Protein AF-A0A8H6HLQ4-F1 (afdb_monomer_lite)

Foldseek 3Di:
DPPPPPDDPPDPPVPDDDPVNDPVVVVLVVQCVVPPPVSDDPVVVVVVVVVVVVVVVVLLVCLQCCVVCVPDPVCVDPPNVDPVSPVVSVVSVVVVVVVVVVVVVVLVPDDPVVNCVVVVVVVVVVVVVVVVVVVVVVLVVVVVVLVVVVVVVVVVVVPDPPDDDDDDDVVSVVVVVVSVVVVVVVVVVDDDPDDDDDDDDDDDDDDDDDDDDDDDDDDDDDDDDDDPDDPDQDWQAAPVRDTAGCQLPVADPDPVSNVVSNPQVVVVVVVDPVQLSRQWHWDWDQCPVVPRDIHTATPDVAQDDPDPLFHDALVSLQCQQPPRDDSHDRVVSNCVPPNCCNVVPDPVRVVVVVLSVLSNVQLVVQCPDPPDDSVNSSVVLCVVQNQDSRDPPCSSVSSNVVVVPPD

pLDDT: mean 74.56, std 20.81, range [26.67, 96.31]

Organism: NCBI:txid980116

Structure (mmCIF, N/CA/C/O backbone):
data_AF-A0A8H6HLQ4-F1
#
_entry.id   AF-A0A8H6HLQ4-F1
#
loop_
_atom_site.group_PDB
_atom_site.id
_atom_site.type_symbol
_atom_site.label_atom_id
_atom_site.label_alt_id
_atom_site.label_comp_id
_atom_site.label_asym_id
_atom_site.label_entity_id
_atom_site.label_seq_id
_atom_site.pdbx_PDB_ins_code
_atom_site.Cartn_x
_atom_site.Cartn_y
_atom_site.Cartn_z
_atom_site.occupancy
_atom_site.B_iso_or_equiv
_atom_site.auth_seq_id
_atom_site.auth_comp_id
_atom_site.auth_asym_id
_atom_site.auth_atom_id
_atom_site.pdbx_PDB_model_num
ATOM 1 N N . MET A 1 1 ? 40.020 -18.195 12.299 1.00 35.81 1 MET A N 1
ATOM 2 C CA . MET A 1 1 ? 38.775 -17.899 11.553 1.00 35.81 1 MET A CA 1
ATOM 3 C C . MET A 1 1 ? 38.636 -18.850 10.363 1.00 35.81 1 MET A C 1
ATOM 5 O O . MET A 1 1 ? 38.658 -18.414 9.224 1.00 35.81 1 MET A O 1
ATOM 9 N N . LEU A 1 2 ? 38.552 -20.158 10.616 1.00 29.55 2 LEU A N 1
ATOM 10 C CA . LEU A 1 2 ? 38.536 -21.192 9.564 1.00 29.55 2 LEU A CA 1
ATOM 11 C C . LEU A 1 2 ? 37.527 -22.310 9.892 1.00 29.55 2 LEU A C 1
ATOM 13 O O . LEU A 1 2 ? 37.673 -23.441 9.459 1.00 29.55 2 LEU A O 1
ATOM 17 N N . ALA A 1 3 ? 36.509 -21.989 10.697 1.00 35.38 3 ALA A N 1
ATOM 18 C CA . ALA A 1 3 ? 35.524 -22.955 11.184 1.00 35.38 3 ALA A CA 1
ATOM 19 C C . ALA A 1 3 ? 34.157 -22.306 11.472 1.00 35.38 3 ALA A C 1
ATOM 21 O O . ALA A 1 3 ? 33.530 -22.608 12.477 1.00 35.38 3 ALA A O 1
ATOM 22 N N . LEU A 1 4 ? 33.702 -21.379 10.622 1.00 35.84 4 LEU A N 1
ATOM 23 C CA . LEU A 1 4 ? 32.365 -20.770 10.755 1.00 35.84 4 LEU A CA 1
ATOM 24 C C . LEU A 1 4 ? 31.355 -21.264 9.709 1.00 35.84 4 LEU A C 1
ATOM 26 O O . LEU A 1 4 ? 30.222 -20.807 9.702 1.00 35.84 4 LEU A O 1
ATOM 30 N N . ALA A 1 5 ? 31.741 -22.225 8.866 1.00 42.22 5 ALA A N 1
ATOM 31 C CA . ALA A 1 5 ? 30.854 -22.816 7.864 1.00 42.22 5 ALA A CA 1
ATOM 32 C C . ALA A 1 5 ? 30.958 -24.354 7.769 1.00 42.22 5 ALA A C 1
ATOM 34 O O . ALA A 1 5 ? 30.459 -24.939 6.822 1.00 42.22 5 ALA A O 1
ATOM 35 N N . GLY A 1 6 ? 31.622 -25.032 8.716 1.00 38.62 6 GLY A N 1
ATOM 36 C CA . GLY A 1 6 ? 31.690 -26.505 8.727 1.00 38.62 6 GLY A CA 1
ATOM 37 C C . GLY A 1 6 ? 32.460 -27.158 7.564 1.00 38.62 6 GLY A C 1
ATOM 38 O O . GLY A 1 6 ? 32.484 -28.380 7.466 1.00 38.62 6 GLY A O 1
ATOM 39 N N . PHE A 1 7 ? 33.125 -26.384 6.704 1.00 42.50 7 PHE A N 1
ATOM 40 C CA . PHE A 1 7 ? 33.910 -26.915 5.589 1.00 42.50 7 PHE A CA 1
ATOM 41 C C . PHE A 1 7 ? 35.324 -27.294 6.042 1.00 42.50 7 PHE A C 1
ATOM 43 O O . PHE A 1 7 ? 36.163 -26.428 6.289 1.00 42.50 7 PHE A O 1
ATOM 50 N N . ASN A 1 8 ? 35.601 -28.596 6.134 1.00 45.19 8 ASN A N 1
ATOM 51 C CA . ASN A 1 8 ? 36.955 -29.108 6.318 1.00 45.19 8 ASN A CA 1
ATOM 52 C C . ASN A 1 8 ? 37.624 -29.288 4.945 1.00 45.19 8 ASN A C 1
ATOM 54 O O . ASN A 1 8 ? 37.299 -30.216 4.207 1.00 45.19 8 ASN A O 1
ATOM 58 N N . GLY A 1 9 ? 38.555 -28.391 4.609 1.00 47.62 9 GLY A N 1
ATOM 59 C CA . GLY A 1 9 ? 39.256 -28.383 3.322 1.00 47.62 9 GLY A CA 1
ATOM 60 C C . GLY A 1 9 ? 40.288 -29.502 3.114 1.00 47.62 9 GLY A C 1
ATOM 61 O O . GLY A 1 9 ? 40.923 -29.546 2.064 1.00 47.62 9 GLY A O 1
ATOM 62 N N . GLU A 1 10 ? 40.491 -30.393 4.090 1.00 49.28 10 GLU A N 1
ATOM 63 C CA . GLU A 1 10 ? 41.535 -31.428 4.023 1.00 49.28 10 GLU A CA 1
ATOM 64 C C . GLU A 1 10 ? 41.046 -32.782 3.488 1.00 49.28 10 GLU A C 1
ATOM 66 O O . GLU A 1 10 ? 41.854 -33.622 3.089 1.00 49.28 10 GLU A O 1
ATOM 71 N N . ARG A 1 11 ? 39.731 -33.014 3.429 1.00 46.31 11 ARG A N 1
ATOM 72 C CA . ARG A 1 11 ? 39.165 -34.282 2.950 1.00 46.31 11 ARG A CA 1
ATOM 73 C C . ARG A 1 11 ? 38.661 -34.130 1.516 1.00 46.31 11 ARG A C 1
ATOM 75 O O . ARG A 1 11 ? 37.608 -33.546 1.275 1.00 46.31 11 ARG A O 1
ATOM 82 N N . LYS A 1 12 ? 39.403 -34.689 0.551 1.00 50.78 12 LYS A N 1
ATOM 83 C CA . LYS A 1 12 ? 39.014 -34.727 -0.877 1.00 50.78 12 LYS A CA 1
ATOM 84 C C . LYS A 1 12 ? 37.662 -35.421 -1.111 1.00 50.78 12 LYS A C 1
ATOM 86 O O . LYS A 1 12 ? 36.981 -35.125 -2.086 1.00 50.78 12 LYS A O 1
ATOM 91 N N . ASP A 1 13 ? 37.254 -36.262 -0.173 1.00 49.31 13 ASP A N 1
ATOM 92 C CA . ASP A 1 13 ? 36.057 -37.096 -0.252 1.00 49.31 13 ASP A CA 1
ATOM 93 C C . ASP A 1 13 ? 34.792 -36.340 0.204 1.00 49.31 13 ASP A C 1
ATOM 95 O O . ASP A 1 13 ? 33.679 -36.746 -0.109 1.00 49.31 13 ASP A O 1
ATOM 99 N N . SER A 1 14 ? 34.940 -35.203 0.901 1.00 46.72 14 SER A N 1
ATOM 100 C CA . SER A 1 14 ? 33.819 -34.349 1.343 1.00 46.72 14 SER A CA 1
ATOM 101 C C . SER A 1 14 ? 33.330 -33.348 0.289 1.00 46.72 14 SER A C 1
ATOM 103 O O . SER A 1 14 ? 32.402 -32.590 0.553 1.00 46.72 14 SER A O 1
ATOM 105 N N . TYR A 1 15 ? 33.933 -33.326 -0.904 1.00 49.72 15 TYR A N 1
ATOM 106 C CA . TYR A 1 15 ? 33.591 -32.370 -1.967 1.00 49.72 15 TYR A CA 1
ATOM 107 C C . TYR A 1 15 ? 32.497 -32.847 -2.921 1.00 49.72 15 TYR A C 1
ATOM 109 O O . TYR A 1 15 ? 32.085 -32.086 -3.796 1.00 49.72 15 TYR A O 1
ATOM 117 N N . PHE A 1 16 ? 32.032 -34.087 -2.782 1.00 44.31 16 PHE A N 1
ATOM 118 C CA . PHE A 1 16 ? 31.033 -34.643 -3.684 1.00 44.31 16 PHE A CA 1
ATOM 119 C C . PHE A 1 16 ? 29.824 -35.145 -2.904 1.00 44.31 16 PHE A C 1
ATOM 121 O O . PHE A 1 16 ? 29.595 -36.342 -2.776 1.00 44.31 16 PHE A O 1
ATOM 128 N N . ILE A 1 17 ? 29.036 -34.206 -2.380 1.00 45.88 17 ILE A N 1
ATOM 129 C CA . ILE A 1 17 ? 27.628 -34.503 -2.124 1.00 45.88 17 ILE A CA 1
ATOM 130 C C . ILE A 1 17 ? 26.944 -34.444 -3.488 1.00 45.88 17 ILE A C 1
ATOM 132 O O . ILE A 1 17 ? 27.090 -33.452 -4.215 1.00 45.88 17 ILE A O 1
ATOM 136 N N . SER A 1 18 ? 26.252 -35.519 -3.865 1.00 45.59 18 SER A N 1
ATOM 137 C CA . SER A 1 18 ? 25.470 -35.528 -5.096 1.00 45.59 18 SER A CA 1
ATOM 138 C C . SER A 1 18 ? 24.505 -34.342 -5.066 1.00 45.59 18 SER A C 1
ATOM 140 O O . SER A 1 18 ? 23.794 -34.132 -4.085 1.00 45.59 18 SER A O 1
ATOM 142 N N . ARG A 1 19 ? 24.467 -33.540 -6.136 1.00 48.88 19 ARG A N 1
ATOM 143 C CA . ARG A 1 19 ? 23.531 -32.404 -6.225 1.00 48.88 19 ARG A CA 1
ATOM 144 C C . ARG A 1 19 ? 22.069 -32.846 -6.124 1.00 48.88 19 ARG A C 1
ATOM 146 O O . ARG A 1 19 ? 21.233 -32.031 -5.752 1.00 48.88 19 ARG A O 1
ATOM 153 N N . ASP A 1 20 ? 21.790 -34.118 -6.400 1.00 51.19 20 ASP A N 1
ATOM 154 C CA . ASP A 1 20 ? 20.462 -34.719 -6.264 1.00 51.19 20 ASP A CA 1
ATOM 155 C C . ASP A 1 20 ? 20.078 -34.982 -4.794 1.00 51.19 20 ASP A C 1
ATOM 157 O O . ASP A 1 20 ? 18.898 -35.105 -4.475 1.00 51.19 20 ASP A O 1
ATOM 161 N N . GLU A 1 21 ? 21.057 -35.019 -3.886 1.00 52.19 21 GLU A N 1
ATOM 162 C CA . GLU A 1 21 ? 20.861 -35.227 -2.444 1.00 52.19 21 GLU A CA 1
ATOM 163 C C . GLU A 1 21 ? 20.785 -33.898 -1.665 1.00 52.19 21 GLU A C 1
ATOM 165 O O . GLU A 1 21 ? 20.280 -33.854 -0.544 1.00 52.19 21 GLU A O 1
ATOM 170 N N . LEU A 1 22 ? 21.229 -32.789 -2.271 1.00 56.75 22 LEU A N 1
ATOM 171 C CA . LEU A 1 22 ? 21.254 -31.449 -1.677 1.00 56.75 22 LEU A CA 1
ATOM 172 C C . LEU A 1 22 ? 19.979 -30.662 -2.003 1.00 56.75 22 LEU A C 1
ATOM 174 O O . LEU A 1 22 ? 19.967 -29.741 -2.822 1.00 56.75 22 LEU A O 1
ATOM 178 N N . ASN A 1 23 ? 18.884 -30.996 -1.322 1.00 73.75 23 ASN A N 1
ATOM 179 C CA . ASN A 1 23 ? 17.710 -30.126 -1.291 1.00 73.75 23 ASN A CA 1
ATOM 180 C C . ASN A 1 23 ? 17.822 -29.140 -0.119 1.00 73.75 23 ASN A C 1
ATOM 182 O O . ASN A 1 23 ? 17.201 -29.326 0.924 1.00 73.75 23 ASN A O 1
ATOM 186 N N . GLU A 1 24 ? 18.632 -28.094 -0.300 1.00 75.25 24 GLU A N 1
ATOM 187 C CA . GLU A 1 24 ? 18.865 -27.050 0.715 1.00 75.25 24 GLU A CA 1
ATOM 188 C C . GLU A 1 24 ? 17.579 -26.350 1.172 1.00 75.25 24 GLU A C 1
ATOM 190 O O . GLU A 1 24 ? 17.482 -25.941 2.324 1.00 75.25 24 GLU A O 1
ATOM 195 N N . GLU A 1 25 ? 16.564 -26.253 0.305 1.00 78.94 25 GLU A N 1
ATOM 196 C CA . GLU A 1 25 ? 15.246 -25.741 0.697 1.00 78.94 25 GLU A CA 1
ATOM 197 C C . GLU A 1 25 ? 14.597 -26.680 1.718 1.00 78.94 25 GLU A C 1
ATOM 199 O O . GLU A 1 25 ? 14.157 -26.234 2.771 1.00 78.94 25 GLU A O 1
ATOM 204 N N . LYS A 1 26 ? 14.597 -27.991 1.455 1.00 82.25 26 LYS A N 1
ATOM 205 C CA . LYS A 1 26 ? 14.061 -28.983 2.394 1.00 82.25 26 LYS A CA 1
ATOM 206 C C . LYS A 1 26 ? 14.847 -28.995 3.707 1.00 82.25 26 LYS A C 1
ATOM 208 O O . LYS A 1 26 ? 14.240 -28.948 4.769 1.00 82.25 26 LYS A O 1
ATOM 213 N N . ALA A 1 27 ? 16.177 -28.979 3.629 1.00 80.69 27 ALA A N 1
ATOM 214 C CA . ALA A 1 27 ? 17.038 -28.922 4.807 1.00 80.69 27 ALA A CA 1
ATOM 215 C C . ALA A 1 27 ? 16.815 -27.636 5.623 1.00 80.69 27 ALA A C 1
ATOM 217 O O . ALA A 1 27 ? 16.872 -27.655 6.850 1.00 80.69 27 ALA A O 1
ATOM 218 N N . TYR A 1 28 ? 16.535 -26.509 4.961 1.00 80.94 28 TYR A N 1
ATOM 219 C CA . TYR A 1 28 ? 16.165 -25.267 5.633 1.00 80.94 28 TYR A CA 1
ATOM 220 C C . TYR A 1 28 ? 14.808 -25.371 6.341 1.00 80.94 28 TYR A C 1
ATOM 222 O O . TYR A 1 28 ? 14.714 -24.955 7.495 1.00 80.94 28 TYR A O 1
ATOM 230 N N . GLN A 1 29 ? 13.789 -25.952 5.697 1.00 82.81 29 GLN A N 1
ATOM 231 C CA . GLN A 1 29 ? 12.479 -26.164 6.327 1.00 82.81 29 GLN A CA 1
ATOM 232 C C . GLN A 1 29 ? 12.583 -27.095 7.543 1.00 82.81 29 GLN A C 1
ATOM 234 O O . GLN A 1 29 ? 12.074 -26.752 8.604 1.00 82.81 29 GLN A O 1
ATOM 239 N N . GLU A 1 30 ? 13.320 -28.206 7.432 1.00 86.19 30 GLU A N 1
ATOM 240 C CA . GLU A 1 30 ? 13.552 -29.146 8.542 1.00 86.19 30 GLU A CA 1
ATOM 241 C C . GLU A 1 30 ? 14.232 -28.445 9.740 1.00 86.19 30 GLU A C 1
ATOM 243 O O . GLU A 1 30 ? 13.779 -28.575 10.877 1.00 86.19 30 GLU A O 1
ATOM 248 N N . ARG A 1 31 ? 15.251 -27.599 9.501 1.00 85.38 31 ARG A N 1
ATOM 249 C CA . ARG A 1 31 ? 15.889 -26.794 10.566 1.00 85.38 31 ARG A CA 1
ATOM 250 C C . ARG A 1 31 ? 14.939 -25.773 11.195 1.00 85.38 31 ARG A C 1
ATOM 252 O O . ARG A 1 31 ? 15.019 -25.515 12.397 1.00 85.38 31 ARG A O 1
ATOM 259 N N . LEU A 1 32 ? 14.074 -25.161 10.388 1.00 84.81 32 LEU A N 1
ATOM 260 C CA . LEU A 1 32 ? 13.092 -24.184 10.857 1.00 84.81 32 LEU A CA 1
ATOM 261 C C . LEU A 1 32 ? 12.010 -24.849 11.721 1.00 84.81 32 LEU A C 1
ATOM 263 O O . LEU A 1 32 ? 11.568 -24.254 12.703 1.00 84.81 32 LEU A O 1
ATOM 267 N N . GLU A 1 33 ? 11.617 -26.080 11.389 1.00 87.19 33 GLU A N 1
ATOM 268 C CA . GLU A 1 33 ? 10.702 -26.901 12.189 1.00 87.19 33 GLU A CA 1
ATOM 269 C C . GLU A 1 33 ? 11.335 -27.330 13.522 1.00 87.19 33 GLU A C 1
ATOM 271 O O . GLU A 1 33 ? 10.671 -27.271 14.558 1.00 87.19 33 GLU A O 1
ATOM 276 N N . GLU A 1 34 ? 12.619 -27.703 13.523 1.00 87.00 34 GLU A N 1
ATOM 277 C CA . GLU A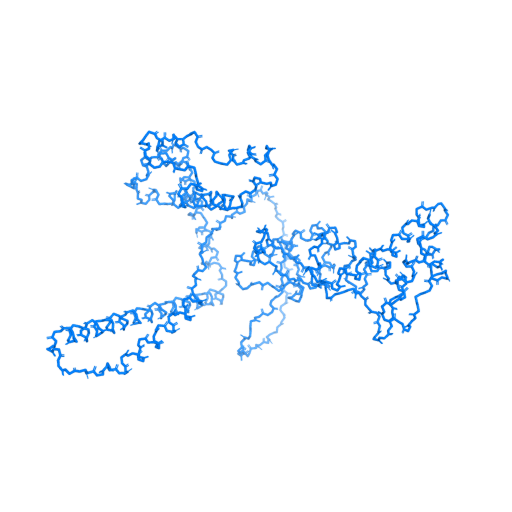 1 34 ? 13.319 -28.198 14.717 1.00 87.00 34 GLU A CA 1
ATOM 278 C C . GLU A 1 34 ? 13.701 -27.086 15.711 1.00 87.00 34 GLU A C 1
ATOM 280 O O . GLU A 1 34 ? 13.609 -27.267 16.928 1.00 87.00 34 GLU A O 1
ATOM 285 N N . HIS A 1 35 ? 14.124 -25.921 15.215 1.00 82.31 35 HIS A N 1
ATOM 286 C CA . HIS A 1 35 ? 14.704 -24.858 16.049 1.00 82.31 35 HIS A CA 1
ATOM 287 C C . HIS A 1 35 ? 13.938 -23.527 15.993 1.00 82.31 35 HIS A C 1
ATOM 289 O O . HIS A 1 35 ? 14.337 -22.543 16.621 1.00 82.31 35 HIS A O 1
ATOM 295 N N . GLY A 1 36 ? 12.824 -23.467 15.260 1.00 84.56 36 GLY A N 1
ATOM 296 C CA . GLY A 1 36 ? 11.979 -22.281 15.179 1.00 84.56 36 GLY A CA 1
ATOM 297 C C . GLY A 1 36 ? 12.725 -21.049 14.655 1.00 84.56 36 GLY A C 1
ATOM 298 O O . GLY A 1 36 ? 13.497 -21.110 13.701 1.00 84.56 36 GLY A O 1
ATOM 299 N N . ASN A 1 37 ? 12.494 -19.891 15.282 1.00 79.25 37 ASN A N 1
ATOM 300 C CA . ASN A 1 37 ? 13.050 -18.615 14.814 1.00 79.25 37 ASN A CA 1
ATOM 301 C C . ASN A 1 37 ? 14.582 -18.523 14.893 1.00 79.25 37 ASN A C 1
ATOM 303 O O . ASN A 1 37 ? 15.156 -17.702 14.176 1.00 79.25 37 ASN A O 1
ATOM 307 N N . ASP A 1 38 ? 15.236 -19.343 15.716 1.00 76.06 38 ASP A N 1
ATOM 308 C CA . ASP A 1 38 ? 16.691 -19.297 15.896 1.00 76.06 38 ASP A CA 1
ATOM 309 C C . ASP A 1 38 ? 17.443 -19.915 14.704 1.00 76.06 38 ASP A C 1
ATOM 311 O O . ASP A 1 38 ? 18.593 -19.562 14.449 1.00 76.06 38 ASP A O 1
ATOM 315 N N . ALA A 1 39 ? 16.776 -20.758 13.905 1.00 76.69 39 ALA A N 1
ATOM 316 C CA . ALA A 1 39 ? 17.304 -21.307 12.650 1.00 76.69 39 ALA A CA 1
ATOM 317 C C . ALA A 1 39 ? 16.973 -20.460 11.407 1.00 76.69 39 ALA A C 1
ATOM 319 O O . ALA A 1 39 ? 17.205 -20.889 10.273 1.00 76.69 39 ALA A O 1
ATOM 320 N N . ARG A 1 40 ? 16.430 -19.249 11.586 1.00 80.31 40 ARG A N 1
ATOM 321 C CA . ARG A 1 40 ? 16.031 -18.388 10.470 1.00 80.31 40 ARG A CA 1
ATOM 322 C C . ARG A 1 40 ? 17.240 -17.765 9.766 1.00 80.31 40 ARG A C 1
ATOM 324 O O . ARG A 1 40 ? 17.702 -16.678 10.112 1.00 80.31 40 ARG A O 1
ATOM 331 N N . ASP A 1 41 ? 17.680 -18.416 8.700 1.00 83.00 41 ASP A N 1
ATOM 332 C CA . ASP A 1 41 ? 18.700 -17.919 7.781 1.00 83.00 41 ASP A CA 1
ATOM 333 C C . ASP A 1 41 ? 18.073 -17.123 6.625 1.00 83.00 41 ASP A C 1
ATOM 335 O O . ASP A 1 41 ? 17.721 -17.647 5.566 1.00 83.00 41 ASP A O 1
ATOM 339 N N . ASN A 1 42 ? 17.936 -15.810 6.824 1.00 82.06 42 ASN A N 1
ATOM 340 C CA . ASN A 1 42 ? 17.394 -14.937 5.783 1.00 82.06 42 ASN A CA 1
ATOM 341 C C . ASN A 1 42 ? 18.306 -14.866 4.543 1.00 82.06 42 ASN A C 1
ATOM 343 O O . ASN A 1 42 ? 17.799 -14.663 3.443 1.00 82.06 42 ASN A O 1
ATOM 347 N N . ALA A 1 43 ? 19.627 -15.031 4.691 1.00 80.38 43 ALA A N 1
ATOM 348 C CA . ALA A 1 43 ? 20.551 -14.967 3.561 1.00 80.38 43 ALA A CA 1
ATOM 349 C C . ALA A 1 43 ? 20.358 -16.172 2.633 1.00 80.38 43 ALA A C 1
ATOM 351 O O . ALA A 1 43 ? 20.259 -15.993 1.417 1.00 80.38 43 ALA A O 1
ATOM 352 N N . LEU A 1 44 ? 20.210 -17.372 3.205 1.00 82.19 44 LEU A N 1
ATOM 353 C CA . LEU A 1 44 ? 19.881 -18.584 2.456 1.00 82.19 44 LEU A CA 1
ATOM 354 C C . LEU A 1 44 ? 18.539 -18.447 1.727 1.00 82.19 44 LEU A C 1
ATOM 356 O O . LEU A 1 44 ? 18.459 -18.745 0.538 1.00 82.19 44 LEU A O 1
ATOM 360 N N . VAL A 1 45 ? 17.506 -17.920 2.395 1.00 80.62 45 VAL A N 1
ATOM 361 C CA . VAL A 1 45 ? 16.189 -17.689 1.773 1.00 80.62 45 VAL A CA 1
ATOM 362 C C . VAL A 1 45 ? 16.293 -16.750 0.568 1.00 80.62 45 VAL A C 1
ATOM 364 O O . VAL A 1 45 ? 15.765 -17.055 -0.504 1.00 80.62 45 VAL A O 1
ATOM 367 N N . TYR A 1 46 ? 16.987 -15.616 0.706 1.00 82.31 46 TYR A N 1
ATOM 368 C CA . TYR A 1 46 ? 17.165 -14.684 -0.411 1.00 82.31 46 TYR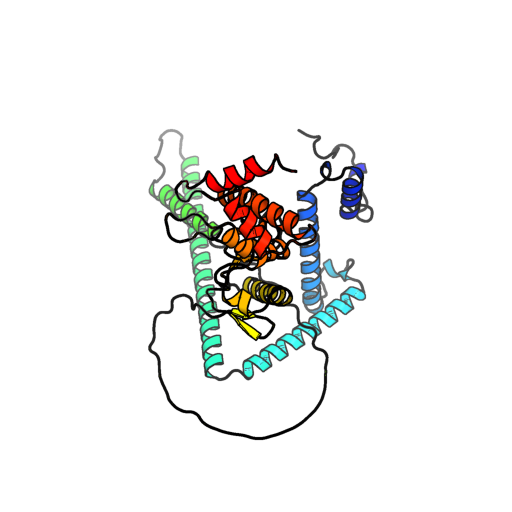 A CA 1
ATOM 369 C C . TYR A 1 46 ? 17.979 -15.297 -1.550 1.00 82.31 46 TYR A C 1
ATOM 371 O O . TYR A 1 46 ? 17.627 -15.122 -2.717 1.00 82.31 46 TYR A O 1
ATOM 379 N N . PHE A 1 47 ? 19.021 -16.061 -1.226 1.00 86.19 47 PHE A N 1
ATOM 380 C CA . PHE A 1 47 ? 19.827 -16.755 -2.221 1.00 86.19 47 PHE A CA 1
ATOM 381 C C . PHE A 1 47 ? 19.011 -17.797 -3.002 1.00 86.19 47 PHE A C 1
ATOM 383 O O . PHE A 1 47 ? 19.051 -17.809 -4.232 1.00 86.19 47 PHE A O 1
ATOM 390 N N . LEU A 1 48 ? 18.207 -18.622 -2.325 1.00 85.56 48 LEU A N 1
ATOM 391 C CA . LEU A 1 48 ? 17.343 -19.614 -2.977 1.00 85.56 48 LEU A CA 1
ATOM 392 C C . LEU A 1 48 ? 16.281 -18.954 -3.867 1.00 85.56 48 LEU A C 1
ATOM 394 O O . LEU A 1 48 ? 16.036 -19.415 -4.986 1.00 85.56 48 LEU A O 1
ATOM 398 N N . ASN A 1 49 ? 15.699 -17.839 -3.418 1.00 81.06 49 ASN A N 1
ATOM 399 C CA . ASN A 1 49 ? 14.763 -17.059 -4.228 1.00 81.06 49 ASN A CA 1
ATOM 400 C C . ASN A 1 49 ? 15.431 -16.492 -5.487 1.00 81.06 49 ASN A C 1
ATOM 402 O O . ASN A 1 49 ? 14.873 -16.615 -6.580 1.00 81.06 49 ASN A O 1
ATOM 406 N N . LEU A 1 50 ? 16.646 -15.950 -5.360 1.00 86.88 50 LEU A N 1
ATOM 407 C CA . LEU A 1 50 ? 17.433 -15.485 -6.501 1.00 86.88 50 LEU A CA 1
ATOM 408 C C . LEU A 1 50 ? 17.727 -16.630 -7.479 1.00 86.88 50 LEU A C 1
ATOM 410 O O . LEU A 1 50 ? 17.508 -16.486 -8.680 1.00 86.88 50 LEU A O 1
ATOM 414 N N . MET A 1 51 ? 18.154 -17.794 -6.986 1.00 90.00 51 MET A N 1
ATOM 415 C CA . MET A 1 51 ? 18.436 -18.957 -7.836 1.00 90.00 51 MET A CA 1
ATOM 416 C C . MET A 1 51 ? 17.185 -19.466 -8.567 1.00 90.00 51 MET A C 1
ATOM 418 O O . MET A 1 51 ? 17.266 -19.851 -9.736 1.00 90.00 51 MET A O 1
ATOM 422 N N . ARG A 1 52 ? 16.009 -19.427 -7.925 1.00 85.19 52 ARG A N 1
ATOM 423 C CA . ARG A 1 52 ? 14.722 -19.772 -8.554 1.00 85.19 52 ARG A CA 1
ATOM 424 C C . ARG A 1 52 ? 14.349 -18.781 -9.660 1.00 85.19 52 ARG A C 1
ATOM 426 O O . ARG A 1 52 ? 13.903 -19.197 -10.734 1.00 85.19 52 ARG A O 1
ATOM 433 N N . TYR A 1 53 ? 14.567 -17.490 -9.417 1.00 84.69 53 TYR A N 1
ATOM 434 C CA . TYR A 1 53 ? 14.366 -16.443 -10.416 1.00 84.69 53 TYR A CA 1
ATOM 435 C C . TYR A 1 53 ? 15.295 -16.636 -11.621 1.00 84.69 53 TYR A C 1
ATOM 437 O O . TYR A 1 53 ? 14.818 -16.771 -12.747 1.00 84.69 53 TYR A O 1
ATOM 445 N N . LEU A 1 54 ? 16.604 -16.777 -11.386 1.00 89.00 54 LEU A N 1
ATOM 446 C CA . LEU A 1 54 ? 17.599 -16.988 -12.443 1.00 89.00 54 LEU A CA 1
ATOM 447 C C . LEU A 1 54 ? 17.325 -18.257 -13.256 1.00 89.00 54 LEU A C 1
ATOM 449 O O . LEU A 1 54 ? 17.441 -18.242 -14.479 1.00 89.00 54 LEU A O 1
ATOM 453 N N . ARG A 1 55 ? 16.889 -19.345 -12.607 1.00 91.62 55 ARG A N 1
ATOM 454 C CA . ARG A 1 55 ? 16.461 -20.568 -13.303 1.00 91.62 55 ARG A CA 1
ATOM 455 C C . ARG A 1 55 ? 15.271 -20.313 -14.229 1.00 91.62 55 ARG A C 1
ATOM 457 O O . ARG A 1 55 ? 15.226 -20.871 -15.321 1.00 91.62 55 ARG A O 1
ATOM 464 N N . THR A 1 56 ? 14.314 -19.496 -13.797 1.00 87.44 56 THR A N 1
ATOM 465 C CA . THR A 1 56 ? 13.133 -19.149 -14.600 1.00 87.44 56 THR A CA 1
ATOM 466 C C . THR A 1 56 ? 13.530 -18.346 -15.832 1.00 87.44 56 THR A C 1
ATOM 468 O O . THR A 1 56 ? 13.122 -18.704 -16.935 1.00 87.44 56 THR A O 1
ATOM 471 N N . VAL A 1 57 ? 14.364 -17.319 -15.650 1.00 91.38 57 VAL A N 1
ATOM 472 C CA . VAL A 1 57 ? 14.906 -16.505 -16.749 1.00 91.38 57 VAL A CA 1
ATOM 473 C C . VAL A 1 57 ? 15.671 -17.388 -17.732 1.00 91.38 57 VAL A C 1
ATOM 475 O O . VAL A 1 57 ? 15.363 -17.389 -18.919 1.00 91.38 57 VAL A O 1
ATOM 478 N N . LEU A 1 58 ? 16.581 -18.232 -17.233 1.00 92.50 58 LEU A N 1
ATOM 479 C CA . LEU A 1 58 ? 17.362 -19.140 -18.070 1.00 92.50 58 LEU A CA 1
ATOM 480 C C . LEU A 1 58 ? 16.469 -20.081 -18.891 1.00 92.50 58 LEU A C 1
ATOM 482 O O . LEU A 1 58 ? 16.710 -20.264 -20.077 1.00 92.50 58 LEU A O 1
ATOM 486 N N . LEU A 1 59 ? 15.429 -20.671 -18.292 1.00 91.38 59 LEU A N 1
ATOM 487 C CA . LEU A 1 59 ? 14.501 -21.552 -19.012 1.00 91.38 59 LEU A CA 1
ATOM 488 C C . LEU A 1 59 ? 13.717 -20.811 -20.100 1.00 91.38 59 LEU A C 1
ATOM 490 O O . LEU A 1 59 ? 13.532 -21.355 -21.187 1.00 91.38 59 LEU A O 1
ATOM 494 N N . GLN A 1 60 ? 13.253 -19.594 -19.812 1.00 89.31 60 GLN A N 1
ATOM 495 C CA . GLN A 1 60 ? 12.496 -18.778 -20.762 1.00 89.31 60 GLN A CA 1
ATOM 496 C C . GLN A 1 60 ? 13.369 -18.318 -21.930 1.00 89.31 60 GLN A C 1
ATOM 498 O O . GLN A 1 60 ? 12.985 -18.496 -23.084 1.00 89.31 60 GLN A O 1
ATOM 503 N N . ASP A 1 61 ? 14.557 -17.794 -21.644 1.00 91.56 61 ASP A N 1
ATOM 504 C CA . ASP A 1 61 ? 15.465 -17.299 -22.676 1.00 91.56 61 ASP A CA 1
ATOM 505 C C . ASP A 1 61 ? 15.995 -18.448 -23.537 1.00 91.56 61 ASP A C 1
ATOM 507 O O . ASP A 1 61 ? 15.975 -18.362 -24.765 1.00 91.56 61 ASP A O 1
ATOM 511 N N . MET A 1 62 ? 16.356 -19.581 -22.924 1.00 92.75 62 MET A N 1
ATOM 512 C CA . MET A 1 62 ? 16.757 -20.772 -23.676 1.00 92.75 62 MET A CA 1
ATOM 513 C C . MET A 1 62 ? 15.626 -21.304 -24.559 1.00 92.75 62 MET A C 1
ATOM 515 O O . MET A 1 62 ? 15.902 -21.801 -25.645 1.00 92.75 62 MET A O 1
ATOM 519 N N . ALA A 1 63 ? 14.361 -21.200 -24.140 1.00 91.56 63 ALA A N 1
ATOM 520 C CA . ALA A 1 63 ? 13.223 -21.621 -24.958 1.00 91.56 63 ALA A CA 1
ATOM 521 C C . ALA A 1 63 ? 13.071 -20.776 -26.233 1.00 91.56 63 ALA A C 1
ATOM 523 O O . ALA A 1 63 ? 12.656 -21.311 -27.261 1.00 91.56 63 ALA A O 1
ATOM 524 N N . VAL A 1 64 ? 13.443 -19.494 -26.182 1.00 89.38 64 VAL A N 1
ATOM 525 C CA . VAL A 1 64 ? 13.455 -18.589 -27.343 1.00 89.38 64 VAL A CA 1
ATOM 526 C C . VAL A 1 64 ? 14.711 -18.781 -28.196 1.00 89.38 64 VAL A C 1
ATOM 528 O O . VAL A 1 64 ? 14.631 -18.731 -29.422 1.00 89.38 64 VAL A O 1
ATOM 531 N N . MET A 1 65 ? 15.862 -19.028 -27.568 1.00 90.50 65 MET A N 1
ATOM 532 C CA . MET A 1 65 ? 17.142 -19.196 -28.262 1.00 90.50 65 MET A CA 1
ATOM 533 C C . MET A 1 65 ? 17.312 -20.575 -28.904 1.00 90.50 65 MET A C 1
ATOM 535 O O . MET A 1 65 ? 18.003 -20.681 -29.913 1.00 90.50 65 MET A O 1
ATOM 539 N N . ALA A 1 66 ? 16.701 -21.632 -28.358 1.00 91.88 66 ALA A N 1
ATOM 540 C CA . ALA A 1 66 ? 16.903 -23.003 -28.831 1.00 91.88 66 ALA A CA 1
ATOM 541 C C . ALA A 1 66 ? 16.593 -23.203 -30.330 1.00 91.88 66 ALA A C 1
ATOM 543 O O . ALA A 1 66 ? 17.390 -23.862 -30.997 1.00 91.88 66 ALA A O 1
ATOM 544 N N . PRO A 1 67 ? 15.518 -22.621 -30.904 1.00 88.25 67 PRO A N 1
ATOM 545 C CA . PRO A 1 67 ? 15.276 -22.684 -32.347 1.00 88.25 67 PRO A CA 1
ATOM 546 C C . PRO A 1 67 ? 16.297 -21.897 -33.184 1.00 88.25 67 PRO A C 1
ATOM 548 O O . PRO A 1 67 ? 16.555 -22.263 -34.326 1.00 88.25 67 PRO A O 1
ATOM 551 N N . GLN A 1 68 ? 16.860 -20.815 -32.634 1.00 89.69 68 GLN A N 1
ATOM 552 C CA . GLN A 1 68 ? 17.803 -19.929 -33.332 1.00 89.69 68 GLN A CA 1
ATOM 553 C C . GLN A 1 68 ? 19.236 -20.480 -33.313 1.00 89.69 68 GLN A C 1
ATOM 555 O O . GLN A 1 68 ? 19.996 -20.273 -34.257 1.00 89.69 68 GLN A O 1
ATOM 560 N N . HIS A 1 69 ? 19.589 -21.200 -32.248 1.00 92.25 69 HIS A N 1
ATOM 561 C CA . HIS A 1 69 ? 20.923 -21.741 -32.000 1.00 92.25 69 HIS A CA 1
ATOM 562 C C . HIS A 1 69 ? 20.834 -23.196 -31.500 1.00 92.25 69 HIS A C 1
ATOM 564 O O . HIS A 1 69 ? 21.064 -23.472 -30.316 1.00 92.25 69 HIS A O 1
ATOM 570 N N . PRO A 1 70 ? 20.471 -24.152 -32.377 1.00 90.50 70 PRO A N 1
ATOM 571 C CA . PRO A 1 70 ? 20.252 -25.552 -31.996 1.00 90.50 70 PRO A CA 1
ATOM 572 C C . PRO A 1 70 ? 21.536 -26.279 -31.558 1.00 90.50 70 PRO A C 1
ATOM 574 O O . PRO A 1 70 ? 21.482 -27.353 -30.960 1.00 90.50 70 PRO A O 1
ATOM 577 N N . ASP A 1 71 ? 22.696 -25.704 -31.852 1.00 92.62 71 ASP A N 1
ATOM 578 C CA . ASP A 1 71 ? 24.034 -26.204 -31.550 1.00 92.62 71 ASP A CA 1
ATOM 579 C C . ASP A 1 71 ? 24.562 -25.782 -30.165 1.00 92.62 71 ASP A C 1
ATOM 581 O O . ASP A 1 71 ? 25.637 -26.232 -29.751 1.00 92.62 71 ASP A O 1
ATOM 585 N N . LEU A 1 72 ? 23.802 -24.978 -29.409 1.00 91.44 72 LEU A N 1
ATOM 586 C CA . LEU A 1 72 ? 24.169 -24.555 -28.056 1.00 91.44 72 LEU A CA 1
ATOM 587 C C . LEU A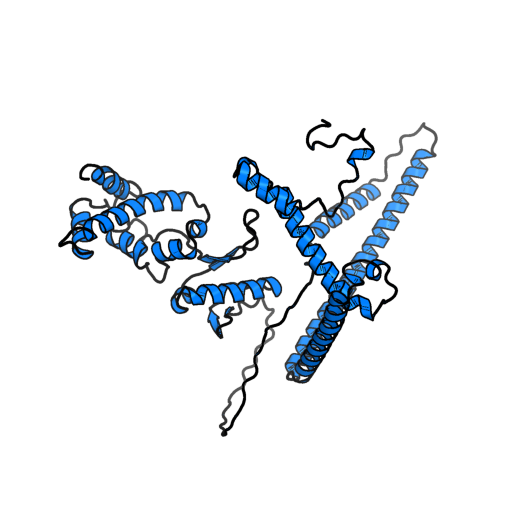 1 72 ? 24.481 -25.750 -27.148 1.00 91.44 72 LEU A C 1
ATOM 589 O O . LEU A 1 72 ? 23.668 -26.654 -26.948 1.00 91.44 72 LEU A O 1
ATOM 593 N N . PHE A 1 73 ? 25.651 -25.707 -26.506 1.00 93.69 73 PHE A N 1
ATOM 594 C CA . PHE A 1 73 ? 26.126 -26.770 -25.617 1.00 93.69 73 PHE A CA 1
ATOM 595 C C . PHE A 1 73 ? 25.135 -27.099 -24.489 1.00 93.69 73 PHE A C 1
ATOM 597 O O . PHE A 1 73 ? 24.948 -28.269 -24.157 1.00 93.69 73 PHE A O 1
ATOM 604 N N . LEU A 1 74 ? 24.461 -26.083 -23.940 1.00 89.62 74 LEU A N 1
ATOM 605 C CA . LEU A 1 74 ? 23.479 -26.242 -22.864 1.00 89.62 74 LEU A CA 1
ATOM 606 C C . LEU A 1 74 ? 22.285 -27.122 -23.263 1.00 89.62 74 LEU A C 1
ATOM 608 O O . LEU A 1 74 ? 21.753 -27.827 -22.409 1.00 89.62 74 LEU A O 1
ATOM 612 N N . LEU A 1 75 ? 21.910 -27.161 -24.548 1.00 91.88 75 LEU A N 1
ATOM 613 C CA . LEU A 1 75 ? 20.781 -27.959 -25.046 1.00 91.88 75 LEU A CA 1
ATOM 614 C C . LEU A 1 75 ? 21.024 -29.473 -24.972 1.00 91.88 75 LEU A C 1
ATOM 616 O O . LEU A 1 75 ? 20.088 -30.254 -25.123 1.00 91.88 75 LEU A O 1
ATOM 620 N N . LYS A 1 76 ? 22.267 -29.905 -24.724 1.00 93.38 76 LYS A N 1
ATOM 621 C CA . LYS A 1 76 ? 22.628 -31.324 -24.585 1.00 93.38 76 LYS A CA 1
ATOM 622 C C . LYS A 1 76 ? 22.267 -31.903 -23.216 1.00 93.38 76 LYS A C 1
ATOM 624 O O . LYS A 1 76 ? 22.226 -33.125 -23.072 1.00 93.38 76 LYS A O 1
ATOM 629 N N . PHE A 1 77 ? 21.993 -31.054 -22.228 1.00 92.00 77 PHE A N 1
ATOM 630 C CA . PHE A 1 77 ? 21.779 -31.458 -20.840 1.00 92.00 77 PHE A CA 1
ATOM 631 C C . PHE A 1 77 ? 20.333 -31.246 -20.400 1.00 92.00 77 PHE A C 1
ATOM 633 O O . PHE A 1 77 ? 19.612 -30.409 -20.941 1.00 92.00 77 PHE A O 1
ATOM 640 N N . SER A 1 78 ? 19.913 -32.001 -19.386 1.00 88.31 78 SER A N 1
ATOM 641 C CA . SER A 1 78 ? 18.625 -31.785 -18.727 1.00 88.31 78 SER A CA 1
ATOM 642 C C . SER A 1 78 ? 18.599 -30.403 -18.050 1.00 88.31 78 SER A C 1
ATOM 644 O O . SER A 1 78 ? 19.620 -29.982 -17.501 1.00 88.31 78 SER A O 1
ATOM 646 N N . PRO A 1 79 ? 17.465 -29.678 -18.064 1.00 92.19 79 PRO A N 1
ATOM 647 C CA . PRO A 1 79 ? 16.172 -30.063 -18.644 1.00 92.19 79 PRO A CA 1
ATOM 648 C C . PRO A 1 79 ? 16.044 -29.777 -20.149 1.00 92.19 79 PRO A C 1
ATOM 650 O O . PRO A 1 79 ? 15.044 -30.152 -20.754 1.00 92.19 79 PRO A O 1
ATOM 653 N N . PHE A 1 80 ? 17.027 -29.129 -20.769 1.00 93.94 80 PHE A N 1
ATOM 654 C CA . PHE A 1 80 ? 16.935 -28.602 -22.133 1.00 93.94 80 PHE A CA 1
ATOM 655 C C . PHE A 1 80 ? 16.887 -29.673 -23.232 1.00 93.94 80 PHE A C 1
ATOM 657 O O . PHE A 1 80 ? 16.337 -29.435 -24.304 1.00 93.94 80 PHE A O 1
ATOM 664 N N . ASN A 1 81 ? 17.421 -30.866 -22.967 1.00 92.69 81 ASN A N 1
ATOM 665 C CA . ASN A 1 81 ? 17.375 -31.989 -23.904 1.00 92.69 81 ASN A CA 1
ATOM 666 C C . ASN A 1 81 ? 16.056 -32.788 -23.866 1.00 92.69 81 ASN A C 1
ATOM 668 O O . ASN A 1 81 ? 15.872 -33.671 -24.705 1.00 92.69 81 ASN A O 1
ATOM 672 N N . THR A 1 82 ? 15.154 -32.486 -22.925 1.00 94.88 82 THR A N 1
ATOM 673 C CA . THR A 1 82 ? 13.916 -33.248 -22.687 1.00 94.88 82 THR A CA 1
ATOM 674 C C . THR A 1 82 ? 12.777 -32.849 -23.626 1.00 94.88 82 THR A C 1
ATOM 676 O O . THR A 1 82 ? 12.697 -31.701 -24.071 1.00 94.88 82 THR A O 1
ATOM 679 N N . ASP A 1 83 ? 11.843 -33.771 -23.876 1.00 93.88 83 ASP A N 1
ATOM 680 C CA . ASP A 1 83 ? 10.653 -33.500 -24.697 1.00 93.88 83 ASP A CA 1
ATOM 681 C C . ASP A 1 83 ? 9.768 -32.406 -24.092 1.00 93.88 83 ASP A C 1
ATOM 683 O O . ASP A 1 83 ? 9.286 -31.531 -24.812 1.00 93.88 83 ASP A O 1
ATOM 687 N N . SER A 1 84 ? 9.637 -32.379 -22.762 1.00 93.00 84 SER A N 1
ATOM 688 C CA . SER A 1 84 ? 8.897 -31.336 -22.047 1.00 93.00 84 SER A CA 1
ATOM 689 C C . SER A 1 84 ? 9.447 -29.939 -22.341 1.00 93.00 84 SER A C 1
ATOM 691 O O . SER A 1 84 ? 8.680 -29.003 -22.569 1.00 93.00 84 SER A O 1
ATOM 693 N N . PHE A 1 85 ? 10.776 -29.786 -22.377 1.00 94.88 85 PHE A N 1
ATOM 694 C CA . PHE A 1 85 ? 11.390 -28.507 -22.726 1.00 94.88 85 PHE A CA 1
ATOM 695 C C . PHE A 1 85 ? 11.216 -28.168 -24.210 1.00 94.88 85 PHE A C 1
ATOM 697 O O . PHE A 1 85 ? 10.920 -27.020 -24.534 1.00 94.88 85 PHE A O 1
ATOM 704 N N . ARG A 1 86 ? 11.333 -29.147 -25.118 1.00 93.62 86 ARG A N 1
ATOM 705 C CA . ARG A 1 86 ? 11.093 -28.929 -26.558 1.00 93.62 86 ARG A CA 1
ATOM 706 C C . ARG A 1 86 ? 9.660 -28.468 -26.829 1.00 93.62 86 ARG A C 1
ATOM 708 O O . ARG A 1 86 ? 9.455 -27.520 -27.586 1.00 93.62 86 ARG A O 1
ATOM 715 N N . GLN A 1 87 ? 8.678 -29.075 -26.161 1.00 94.25 87 GLN A N 1
ATOM 716 C CA . GLN A 1 87 ? 7.281 -28.652 -26.233 1.00 94.25 87 GLN A CA 1
ATOM 717 C C . GLN A 1 87 ? 7.113 -27.228 -25.693 1.00 94.25 87 GLN A C 1
ATOM 719 O O . GLN A 1 87 ? 6.542 -26.382 -26.383 1.00 94.25 87 GLN A O 1
ATOM 724 N N . PHE A 1 88 ? 7.671 -26.933 -24.515 1.00 92.31 88 PHE A N 1
ATOM 725 C CA . PHE A 1 88 ? 7.644 -25.589 -23.934 1.00 92.31 88 PHE A CA 1
ATOM 726 C C . PHE A 1 88 ? 8.283 -24.534 -24.851 1.00 92.31 88 PHE A C 1
ATOM 728 O O . PHE A 1 88 ? 7.724 -23.449 -25.017 1.00 92.31 88 PHE A O 1
ATOM 735 N N . SER A 1 89 ? 9.416 -24.853 -25.481 1.00 93.19 89 SER A N 1
ATOM 736 C CA . SER A 1 89 ? 10.093 -23.988 -26.453 1.00 93.19 89 SER A CA 1
ATOM 737 C C . SER A 1 89 ? 9.206 -23.712 -27.666 1.00 93.19 89 SER A C 1
ATOM 739 O O . SER A 1 89 ? 8.932 -22.548 -27.955 1.00 93.19 89 SER A O 1
ATOM 741 N N . SER A 1 90 ? 8.646 -24.755 -28.293 1.00 90.50 90 SER A N 1
ATOM 742 C CA . SER A 1 90 ? 7.761 -24.594 -29.457 1.00 90.50 90 SER A CA 1
ATOM 743 C C . SER A 1 90 ? 6.525 -23.736 -29.157 1.00 90.50 90 SER A C 1
ATOM 745 O O . SER A 1 90 ? 6.189 -22.831 -29.921 1.00 90.50 90 SER A O 1
ATOM 747 N N . GLN A 1 91 ? 5.886 -23.956 -28.002 1.00 90.44 91 GLN A N 1
ATOM 748 C CA . GLN A 1 91 ? 4.738 -23.169 -27.553 1.00 90.44 91 GLN A CA 1
ATOM 749 C C . GLN A 1 91 ? 5.124 -21.719 -27.256 1.00 90.44 91 GLN A C 1
ATOM 751 O O . GLN A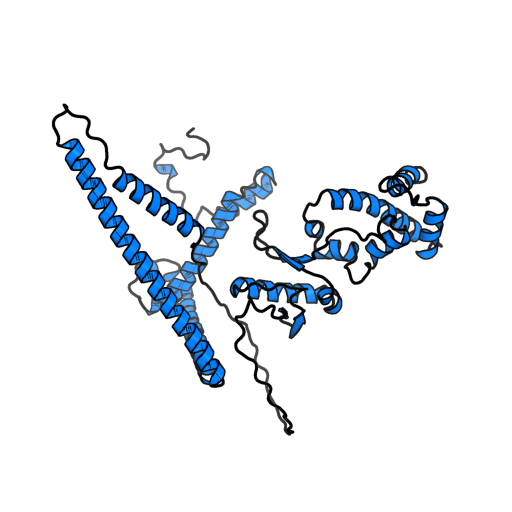 1 91 ? 4.383 -20.804 -27.609 1.00 90.44 91 GLN A O 1
ATOM 756 N N . SER A 1 92 ? 6.282 -21.498 -26.632 1.00 85.75 92 SER A N 1
ATOM 757 C CA . SER A 1 92 ? 6.762 -20.154 -26.301 1.00 85.75 92 SER A CA 1
ATOM 758 C C . SER A 1 92 ? 7.015 -19.328 -27.561 1.00 85.75 92 SER A C 1
ATOM 760 O O . SER A 1 92 ? 6.560 -18.188 -27.636 1.00 85.75 92 SER A O 1
ATOM 762 N N . THR A 1 93 ? 7.650 -19.907 -28.583 1.00 83.06 93 THR A N 1
ATOM 763 C CA . THR A 1 93 ? 7.864 -19.232 -29.873 1.00 83.06 93 THR A CA 1
ATOM 764 C C . THR A 1 93 ? 6.542 -18.912 -30.577 1.00 83.06 93 THR A C 1
ATOM 766 O O . THR A 1 93 ? 6.364 -17.798 -31.071 1.00 83.06 93 THR A O 1
ATOM 769 N N . ALA A 1 94 ? 5.574 -19.835 -30.574 1.00 80.38 94 ALA A N 1
ATOM 770 C CA . ALA A 1 94 ? 4.241 -19.590 -31.139 1.00 80.38 94 ALA A CA 1
ATOM 771 C C . ALA A 1 94 ? 3.481 -18.472 -30.394 1.00 80.38 94 ALA A C 1
ATOM 773 O O . ALA A 1 94 ? 2.814 -17.636 -31.000 1.00 80.38 94 ALA A O 1
ATOM 774 N N . ILE A 1 95 ? 3.606 -18.424 -29.066 1.00 78.69 95 ILE A N 1
ATOM 775 C CA . ILE A 1 95 ? 3.006 -17.382 -28.225 1.00 78.69 95 ILE A CA 1
ATOM 776 C C . ILE A 1 95 ? 3.589 -16.004 -28.542 1.00 78.69 95 ILE A C 1
ATOM 778 O O . ILE A 1 95 ? 2.821 -15.051 -28.673 1.00 78.69 95 ILE A O 1
ATOM 782 N N . ILE A 1 96 ? 4.917 -15.913 -28.656 1.00 77.69 96 ILE A N 1
ATOM 783 C CA . ILE A 1 96 ? 5.626 -14.661 -28.942 1.00 77.69 96 ILE A CA 1
ATOM 784 C C . ILE A 1 96 ? 5.257 -14.157 -30.334 1.00 77.69 96 ILE A C 1
ATOM 786 O O . ILE A 1 96 ? 4.799 -13.030 -30.453 1.00 77.69 96 ILE A O 1
ATOM 790 N N . THR A 1 97 ? 5.347 -15.008 -31.358 1.00 77.38 97 THR A N 1
ATOM 791 C CA . THR A 1 97 ? 5.008 -14.629 -32.743 1.00 77.38 97 THR A CA 1
ATOM 792 C C . THR A 1 97 ? 3.559 -14.164 -32.887 1.00 77.38 97 THR A C 1
ATOM 794 O O . THR A 1 97 ? 3.298 -13.165 -33.552 1.00 77.38 97 THR A O 1
ATOM 797 N N . LEU A 1 98 ? 2.610 -14.824 -32.213 1.00 79.31 98 LEU A N 1
ATOM 798 C CA . LEU A 1 98 ? 1.219 -14.371 -32.178 1.00 79.31 98 LEU A CA 1
ATOM 799 C C . LEU A 1 98 ? 1.081 -13.001 -31.497 1.00 79.31 98 LEU A C 1
ATOM 801 O O . LEU A 1 98 ? 0.358 -12.144 -31.995 1.00 79.31 98 LEU A O 1
ATOM 805 N N . ALA A 1 99 ? 1.761 -12.795 -30.366 1.00 69.69 99 ALA A N 1
ATOM 806 C CA . ALA A 1 99 ? 1.722 -11.523 -29.644 1.00 69.69 99 ALA A CA 1
ATOM 807 C C . ALA A 1 99 ? 2.372 -10.381 -30.444 1.00 69.69 99 ALA A C 1
ATOM 809 O O . ALA A 1 99 ? 1.874 -9.260 -30.419 1.00 69.69 99 ALA A O 1
ATOM 810 N N . GLU A 1 100 ? 3.454 -10.660 -31.170 1.00 74.88 100 GLU A N 1
ATOM 811 C CA . GLU A 1 100 ? 4.114 -9.706 -32.064 1.00 74.88 100 GLU A CA 1
ATOM 812 C C . GLU A 1 100 ? 3.212 -9.336 -33.244 1.00 74.88 100 GLU A C 1
ATOM 814 O O . GLU A 1 100 ? 3.044 -8.152 -33.525 1.00 74.88 100 GLU A O 1
ATOM 819 N N . ALA A 1 101 ? 2.564 -10.317 -33.882 1.00 73.50 101 ALA A N 1
ATOM 820 C CA . ALA A 1 101 ? 1.623 -10.069 -34.975 1.00 73.50 101 ALA A CA 1
ATOM 821 C C . ALA A 1 101 ? 0.403 -9.247 -34.519 1.00 73.50 101 ALA A C 1
ATOM 823 O O . ALA A 1 101 ? -0.030 -8.331 -35.219 1.00 73.50 101 ALA A O 1
ATOM 824 N N . GLU A 1 102 ? -0.131 -9.541 -33.331 1.00 71.12 102 GLU A N 1
ATOM 825 C CA . GLU A 1 102 ? -1.221 -8.780 -32.713 1.00 71.12 102 GLU A CA 1
ATOM 826 C C . GLU A 1 102 ? -0.785 -7.345 -32.379 1.00 71.12 102 GLU A C 1
ATOM 828 O O . GLU A 1 102 ? -1.496 -6.386 -32.686 1.00 71.12 102 GLU A O 1
ATOM 833 N N . ALA A 1 103 ? 0.412 -7.174 -31.811 1.00 69.25 103 ALA A N 1
ATOM 834 C CA . ALA A 1 103 ? 0.980 -5.859 -31.537 1.00 69.25 103 ALA A CA 1
ATOM 835 C C . ALA A 1 103 ? 1.203 -5.053 -32.826 1.00 69.25 103 ALA A C 1
ATOM 837 O O . ALA A 1 103 ? 0.906 -3.860 -32.858 1.00 69.25 103 ALA A O 1
ATOM 838 N N . GLU A 1 104 ? 1.674 -5.691 -33.900 1.00 72.75 104 GLU A N 1
ATOM 839 C CA . GLU A 1 104 ? 1.887 -5.045 -35.195 1.00 72.75 104 GLU A CA 1
ATOM 840 C C . GLU A 1 104 ? 0.562 -4.637 -35.858 1.00 72.75 104 GLU A C 1
ATOM 842 O O . GLU A 1 104 ? 0.455 -3.537 -36.404 1.00 72.75 104 GLU A O 1
ATOM 847 N N . ALA A 1 105 ? -0.468 -5.483 -35.776 1.00 75.12 105 ALA A N 1
ATOM 848 C CA . ALA A 1 105 ? -1.810 -5.153 -36.249 1.00 75.12 105 ALA A CA 1
ATOM 849 C C . ALA A 1 105 ? -2.388 -3.957 -35.476 1.00 75.12 105 ALA A C 1
ATOM 851 O O . ALA A 1 105 ? -2.837 -2.985 -36.084 1.00 75.12 105 ALA A O 1
ATOM 852 N N . ASN A 1 106 ? -2.287 -3.973 -34.146 1.00 69.62 106 ASN A N 1
ATOM 853 C CA . ASN A 1 106 ? -2.718 -2.860 -33.301 1.00 69.62 106 ASN A CA 1
ATOM 854 C C . ASN A 1 106 ? -1.961 -1.568 -33.633 1.00 69.62 106 ASN A C 1
ATOM 856 O O . ASN A 1 106 ? -2.565 -0.497 -33.674 1.00 69.62 106 ASN A O 1
ATOM 860 N N . LEU A 1 107 ? -0.662 -1.669 -33.939 1.00 67.69 107 LEU A N 1
ATOM 861 C CA . LEU A 1 107 ? 0.160 -0.529 -34.335 1.00 67.69 107 LEU A CA 1
ATOM 862 C C . LEU A 1 107 ? -0.290 0.084 -35.670 1.00 67.69 107 LEU A C 1
ATOM 864 O O . LEU A 1 107 ? -0.306 1.306 -35.810 1.00 67.69 107 LEU A O 1
ATOM 868 N N . LYS A 1 108 ? -0.711 -0.747 -36.630 1.00 69.94 108 LYS A N 1
ATOM 869 C CA . LYS A 1 108 ? -1.239 -0.310 -37.937 1.00 69.94 108 LYS A CA 1
ATOM 870 C C . LYS A 1 108 ? -2.620 0.346 -37.851 1.00 69.94 108 LYS A C 1
ATOM 872 O O . LYS A 1 108 ? -2.970 1.117 -38.740 1.00 69.94 108 LYS A O 1
ATOM 877 N N . HIS A 1 109 ? -3.389 0.063 -36.801 1.00 67.38 109 HIS A N 1
ATOM 878 C CA . HIS A 1 109 ? -4.726 0.624 -36.583 1.00 67.38 109 HIS A CA 1
ATOM 879 C C . HIS A 1 109 ? -4.745 1.865 -35.680 1.00 67.38 109 HIS A C 1
ATOM 881 O O . HIS A 1 109 ? -5.821 2.378 -35.368 1.00 67.38 109 HIS A O 1
ATOM 887 N N . LEU A 1 110 ? -3.581 2.379 -35.269 1.00 67.25 110 LEU A N 1
ATOM 888 C CA . LEU A 1 110 ? -3.525 3.650 -34.553 1.00 67.25 110 LEU A CA 1
ATOM 889 C C . LEU A 1 110 ? -3.934 4.810 -35.478 1.00 67.25 110 LEU A C 1
ATOM 891 O O . LEU A 1 110 ? -3.442 4.887 -36.606 1.00 67.25 110 LEU A O 1
ATOM 895 N N . PRO A 1 111 ? -4.776 5.751 -35.006 1.00 71.12 111 PRO A N 1
ATOM 896 C CA . PRO A 1 111 ? -5.036 6.984 -35.737 1.00 71.12 111 PRO A CA 1
ATOM 897 C C . PRO A 1 111 ? -3.712 7.706 -36.025 1.00 71.12 111 PRO A C 1
ATOM 899 O O . PRO A 1 111 ? -2.820 7.739 -35.173 1.00 71.12 111 PRO A O 1
ATOM 902 N N . GLU A 1 112 ? -3.584 8.273 -37.224 1.00 61.25 112 GLU A N 1
ATOM 903 C CA . GLU A 1 112 ? -2.327 8.782 -37.799 1.00 61.25 112 GLU A CA 1
ATOM 904 C C . GLU A 1 112 ? -1.587 9.778 -36.880 1.00 61.25 112 GLU A C 1
ATOM 906 O O . GLU A 1 112 ? -0.357 9.765 -36.787 1.00 61.25 112 GLU A O 1
ATOM 911 N N . GLU A 1 113 ? -2.335 10.557 -36.095 1.00 55.91 113 GLU A N 1
ATOM 912 C CA . GLU A 1 113 ? -1.812 11.491 -35.090 1.00 55.91 113 GLU A CA 1
ATOM 913 C C . GLU A 1 113 ? -1.064 10.790 -33.936 1.00 55.91 113 GLU A C 1
ATOM 915 O O . GLU A 1 113 ? -0.017 11.263 -33.480 1.00 55.91 113 GLU A O 1
ATOM 920 N N . TYR A 1 114 ? -1.539 9.624 -33.490 1.00 61.44 114 TYR A N 1
ATOM 921 C CA . TYR A 1 114 ? -0.879 8.833 -32.448 1.00 61.44 114 TYR A CA 1
ATOM 922 C C . TYR A 1 114 ? 0.292 8.025 -33.004 1.00 61.44 114 TYR A C 1
ATOM 924 O O . TYR A 1 114 ? 1.324 7.924 -32.341 1.00 61.44 114 TYR A O 1
ATOM 932 N N . ALA A 1 115 ? 0.182 7.503 -34.228 1.00 61.94 115 ALA A N 1
ATOM 933 C CA . ALA A 1 115 ? 1.286 6.811 -34.891 1.00 61.94 115 ALA A CA 1
ATOM 934 C C . ALA A 1 115 ? 2.485 7.751 -35.113 1.00 61.94 115 ALA A C 1
ATOM 936 O O . ALA A 1 115 ? 3.628 7.364 -34.848 1.00 61.94 115 ALA A O 1
ATOM 937 N N . ALA A 1 116 ? 2.237 9.003 -35.519 1.00 63.00 116 ALA A N 1
ATOM 938 C CA . ALA A 1 116 ? 3.269 10.028 -35.669 1.00 63.00 116 ALA A CA 1
ATOM 939 C C . ALA A 1 116 ? 3.894 10.430 -34.323 1.00 63.00 116 ALA A C 1
ATOM 941 O O . ALA A 1 116 ? 5.118 10.548 -34.227 1.00 63.00 116 ALA A O 1
ATOM 942 N N . SER A 1 117 ? 3.079 10.576 -33.272 1.00 68.56 117 SER A N 1
ATOM 943 C CA . SER A 1 117 ? 3.547 10.919 -31.923 1.00 68.56 117 SER A CA 1
ATOM 944 C C . SER A 1 117 ? 4.384 9.800 -31.291 1.00 68.56 117 SER A C 1
ATOM 946 O O . SER A 1 117 ? 5.498 10.047 -30.830 1.00 68.56 117 SER A O 1
ATOM 948 N N . VAL A 1 118 ? 3.914 8.549 -31.352 1.00 69.81 118 VAL A N 1
ATOM 949 C CA . VAL A 1 118 ? 4.645 7.376 -30.840 1.00 69.81 118 VAL A CA 1
ATOM 950 C C . VAL A 1 118 ? 5.921 7.138 -31.645 1.00 69.81 118 VAL A C 1
ATOM 952 O O . VAL A 1 118 ? 6.980 6.928 -31.059 1.00 69.81 118 VAL A O 1
ATOM 955 N N . SER A 1 119 ? 5.869 7.251 -32.976 1.00 71.75 119 SER A N 1
ATOM 956 C CA . SER A 1 119 ? 7.065 7.134 -33.822 1.00 71.75 119 SER A CA 1
ATOM 957 C C . SER A 1 119 ? 8.063 8.266 -33.568 1.00 71.75 119 SER A C 1
ATOM 959 O O . SER A 1 119 ? 9.271 8.037 -33.581 1.00 71.75 119 SER A O 1
ATOM 961 N N . GLY A 1 120 ? 7.583 9.491 -33.332 1.00 76.25 120 GLY A N 1
ATOM 962 C CA . GLY A 1 120 ? 8.412 10.640 -32.970 1.00 76.25 120 GLY A CA 1
ATOM 963 C C . GLY A 1 120 ? 9.076 10.461 -31.607 1.00 76.25 120 GLY A C 1
ATOM 964 O O . GLY A 1 120 ? 10.282 10.679 -31.481 1.00 76.25 120 GLY A O 1
ATOM 965 N N . ALA A 1 121 ? 8.321 9.984 -30.615 1.00 70.81 121 ALA A N 1
ATOM 966 C CA . ALA A 1 121 ? 8.837 9.645 -29.294 1.00 70.81 121 ALA A CA 1
ATOM 967 C C . ALA A 1 121 ? 9.891 8.532 -29.378 1.00 70.81 121 ALA A C 1
ATOM 969 O O . ALA A 1 121 ? 10.984 8.706 -28.847 1.00 70.81 121 ALA A O 1
ATOM 970 N N . LEU A 1 122 ? 9.617 7.452 -30.117 1.00 73.81 122 LEU A N 1
ATOM 971 C CA . LEU A 1 122 ? 10.536 6.323 -30.282 1.00 73.81 122 LEU A CA 1
ATOM 972 C C . LEU A 1 122 ? 11.828 6.726 -31.012 1.00 73.81 122 LEU A C 1
ATOM 974 O O . LEU A 1 122 ? 12.929 6.369 -30.589 1.00 73.81 122 LEU A O 1
ATOM 978 N N . ARG A 1 123 ? 11.719 7.528 -32.080 1.00 75.31 123 ARG A N 1
ATOM 979 C CA . ARG A 1 123 ? 12.892 8.094 -32.766 1.00 75.31 123 ARG A CA 1
ATOM 980 C C . ARG A 1 123 ? 13.677 9.018 -31.844 1.00 75.31 123 ARG A C 1
ATOM 982 O O . ARG A 1 123 ? 14.899 8.948 -31.827 1.00 75.31 123 ARG A O 1
ATOM 989 N N . SER A 1 124 ? 13.000 9.843 -31.045 1.00 74.69 124 SER A N 1
ATOM 990 C CA . SER A 1 124 ? 13.660 10.717 -30.073 1.00 74.69 124 SER A CA 1
ATOM 991 C C . SER A 1 124 ? 14.389 9.918 -28.991 1.00 74.69 124 SER A C 1
ATOM 993 O O . SER A 1 124 ? 15.525 10.254 -28.661 1.00 74.69 124 SER A O 1
ATOM 995 N N . THR A 1 125 ? 13.796 8.831 -28.483 1.00 74.62 125 THR A N 1
ATOM 996 C CA . THR A 1 125 ? 14.465 7.949 -27.518 1.00 74.62 125 THR A CA 1
ATOM 997 C C . THR A 1 125 ? 15.658 7.234 -28.138 1.00 74.62 125 THR A C 1
ATOM 999 O O . THR A 1 125 ? 16.712 7.197 -27.514 1.00 74.62 125 THR A O 1
ATOM 1002 N N . MET A 1 126 ? 15.543 6.746 -29.379 1.00 78.56 126 MET A N 1
ATOM 1003 C CA . MET A 1 126 ? 16.662 6.117 -30.090 1.00 78.56 126 MET A CA 1
ATOM 1004 C C . MET A 1 126 ? 17.808 7.101 -30.336 1.00 78.56 126 MET A C 1
ATOM 1006 O O . MET A 1 126 ? 18.960 6.762 -30.091 1.00 78.56 126 MET A O 1
ATOM 1010 N N . ILE A 1 127 ? 17.504 8.334 -30.755 1.00 81.62 127 ILE A N 1
ATOM 1011 C CA . ILE A 1 127 ? 18.514 9.384 -30.951 1.00 81.62 127 ILE A CA 1
ATOM 1012 C C . ILE A 1 127 ? 19.218 9.704 -29.630 1.00 81.62 127 ILE A C 1
ATOM 1014 O O . ILE A 1 127 ? 20.443 9.762 -29.599 1.00 81.62 127 ILE A O 1
ATOM 1018 N N . LYS A 1 128 ? 18.471 9.862 -28.530 1.00 76.25 128 LYS A N 1
ATOM 1019 C CA . LYS A 1 128 ? 19.059 10.118 -27.206 1.00 76.25 128 LYS A CA 1
ATOM 1020 C C . LYS A 1 128 ? 19.921 8.956 -26.718 1.00 76.25 128 LYS A C 1
ATOM 1022 O O . LYS A 1 128 ? 20.979 9.183 -26.145 1.00 76.25 128 LYS A O 1
ATOM 1027 N N . GLN A 1 129 ? 19.487 7.720 -26.949 1.00 75.12 129 GLN A N 1
ATOM 1028 C CA . GLN A 1 129 ? 20.238 6.530 -26.558 1.00 75.12 129 GLN A CA 1
ATOM 1029 C C . GLN A 1 129 ? 21.525 6.375 -27.378 1.00 75.12 129 GLN A C 1
ATOM 1031 O O . GLN A 1 129 ? 22.561 6.007 -26.830 1.00 75.12 129 GLN A O 1
ATOM 1036 N N . GLU A 1 130 ? 21.479 6.694 -28.672 1.00 83.31 130 GLU A N 1
ATOM 1037 C CA . GLU A 1 130 ? 22.653 6.718 -29.546 1.00 83.31 130 GLU A CA 1
ATOM 1038 C C . GLU A 1 130 ? 23.647 7.808 -29.128 1.00 83.31 130 GLU A C 1
ATOM 1040 O O . GLU A 1 130 ? 24.840 7.538 -29.022 1.00 83.31 130 GLU A O 1
ATOM 1045 N N . GLN A 1 131 ? 23.155 9.015 -28.832 1.00 79.56 131 GLN A N 1
ATOM 1046 C CA . GLN A 1 131 ? 23.974 10.115 -28.315 1.00 79.56 131 GLN A CA 1
ATOM 1047 C C . GLN A 1 131 ? 24.654 9.726 -27.003 1.00 79.56 131 GLN A C 1
ATOM 1049 O O . GLN A 1 131 ? 25.866 9.864 -26.881 1.00 79.56 131 GLN A O 1
ATOM 1054 N N . HIS A 1 132 ? 23.901 9.137 -26.070 1.00 79.12 132 HIS A N 1
ATOM 1055 C CA . HIS A 1 132 ? 24.458 8.648 -24.809 1.00 79.12 132 HIS A CA 1
ATOM 1056 C C . HIS A 1 132 ? 25.531 7.578 -25.031 1.00 79.12 132 HIS A C 1
ATOM 1058 O O . HIS A 1 132 ? 26.589 7.605 -24.407 1.00 79.12 132 HIS A O 1
ATOM 1064 N N . ARG A 1 133 ? 25.305 6.647 -25.967 1.00 81.38 133 ARG A N 1
ATOM 1065 C CA . ARG A 1 133 ? 26.300 5.622 -26.309 1.00 81.38 133 ARG A CA 1
ATOM 1066 C C . ARG A 1 133 ? 27.586 6.242 -26.856 1.00 81.38 133 ARG A C 1
ATOM 1068 O O . ARG A 1 133 ? 28.667 5.821 -26.453 1.00 81.38 133 ARG A O 1
ATOM 1075 N N . GLN A 1 134 ? 27.472 7.237 -27.733 1.00 86.62 134 GLN A N 1
ATOM 1076 C CA . GLN A 1 134 ? 28.623 7.950 -28.292 1.00 86.62 134 GLN A CA 1
ATOM 1077 C C . GLN A 1 134 ? 29.371 8.755 -27.225 1.00 86.62 134 GLN A C 1
ATOM 1079 O O . GLN A 1 134 ? 30.599 8.744 -27.212 1.00 86.62 134 GLN A O 1
ATOM 1084 N N . GLU A 1 135 ? 28.658 9.390 -26.295 1.00 83.56 135 GLU A N 1
ATOM 1085 C CA . GLU A 1 135 ? 29.261 10.102 -25.164 1.00 83.56 135 GLU A CA 1
ATOM 1086 C C . GLU A 1 135 ? 30.037 9.145 -24.250 1.00 83.56 135 GLU A C 1
ATOM 1088 O O . GLU A 1 135 ? 31.195 9.408 -23.924 1.00 83.56 135 GLU A O 1
ATOM 1093 N N . VAL A 1 136 ? 29.458 7.990 -23.908 1.00 78.94 136 VAL A N 1
ATOM 1094 C CA . VAL A 1 136 ? 30.136 6.953 -23.111 1.00 78.94 136 VAL A CA 1
ATOM 1095 C C . VAL A 1 136 ? 31.357 6.389 -23.844 1.00 78.94 136 VAL A C 1
ATOM 1097 O O . VAL A 1 136 ? 32.393 6.130 -23.227 1.00 78.94 136 VAL A O 1
ATOM 1100 N N . GLU A 1 137 ? 31.275 6.186 -25.158 1.00 83.81 137 GLU A N 1
ATOM 1101 C CA . GLU A 1 137 ? 32.406 5.709 -25.959 1.00 83.81 137 GLU A CA 1
ATOM 1102 C C . GLU A 1 137 ? 33.527 6.757 -26.031 1.00 83.81 137 GLU A C 1
ATOM 1104 O O . GLU A 1 137 ? 34.699 6.428 -25.826 1.00 83.81 137 GLU A O 1
ATOM 1109 N N . GLN A 1 138 ? 33.176 8.031 -26.216 1.00 86.06 138 GLN A N 1
ATOM 1110 C CA . GLN A 1 138 ? 34.124 9.142 -26.213 1.00 86.06 138 GLN A CA 1
ATOM 1111 C C . GLN A 1 138 ? 34.818 9.290 -24.853 1.00 86.06 138 GLN A C 1
ATOM 1113 O O . GLN A 1 138 ? 36.043 9.413 -24.801 1.00 86.06 138 GLN A O 1
ATOM 1118 N N . GLN A 1 139 ? 34.064 9.199 -23.755 1.00 79.62 139 GLN A N 1
ATOM 1119 C CA . GLN A 1 139 ? 34.618 9.216 -22.400 1.00 79.62 139 GLN A CA 1
ATOM 1120 C C . GLN A 1 139 ? 35.545 8.020 -22.146 1.00 79.62 139 GLN A C 1
ATOM 1122 O O . GLN A 1 139 ? 36.611 8.179 -21.553 1.00 79.62 139 GLN A O 1
ATOM 1127 N N . ASN A 1 140 ? 35.192 6.825 -22.632 1.00 81.94 140 ASN A N 1
ATOM 1128 C CA . ASN A 1 140 ? 36.052 5.644 -22.529 1.00 81.94 140 ASN A CA 1
ATOM 1129 C C . ASN A 1 140 ? 37.360 5.800 -23.316 1.00 81.94 140 ASN A C 1
ATOM 1131 O O . ASN A 1 140 ? 38.415 5.360 -22.851 1.00 81.94 140 ASN A O 1
ATOM 1135 N N . LEU A 1 141 ? 37.317 6.423 -24.496 1.00 87.38 141 LEU A N 1
ATOM 1136 C CA . LEU A 1 141 ? 38.518 6.736 -25.272 1.00 87.38 141 LEU A CA 1
ATOM 1137 C C . LEU A 1 141 ? 39.397 7.768 -24.556 1.00 87.38 141 LEU A C 1
ATOM 1139 O O . LEU A 1 141 ? 40.618 7.602 -24.516 1.00 87.38 141 LEU A O 1
ATOM 1143 N N . GLU A 1 142 ? 38.793 8.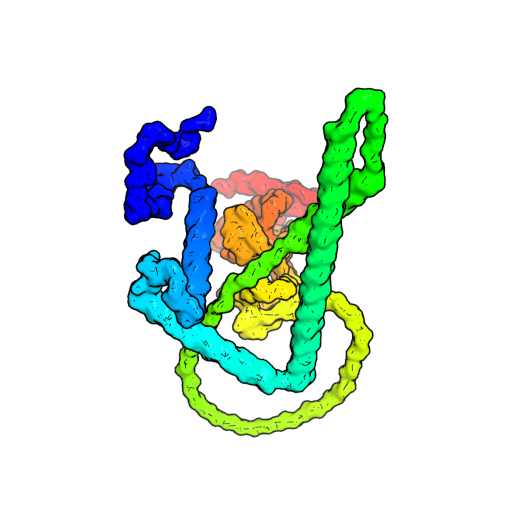788 -23.947 1.00 83.56 142 GLU A N 1
ATOM 1144 C CA . GLU A 1 142 ? 39.510 9.802 -23.169 1.00 83.56 142 GLU A CA 1
ATOM 1145 C C . GLU A 1 142 ? 40.170 9.195 -21.920 1.00 83.56 142 GLU A C 1
ATOM 1147 O O . GLU A 1 142 ? 41.369 9.376 -21.713 1.00 83.56 142 GLU A O 1
ATOM 1152 N N . LEU A 1 143 ? 39.447 8.355 -21.170 1.00 83.81 143 LEU A N 1
ATOM 1153 C CA . LEU A 1 143 ? 39.984 7.588 -20.039 1.00 83.81 143 LEU A CA 1
ATOM 1154 C C . LEU A 1 143 ? 41.157 6.691 -20.449 1.00 83.81 143 LEU A C 1
ATOM 1156 O O . LEU A 1 143 ? 42.166 6.624 -19.745 1.00 83.81 143 LEU A O 1
ATOM 1160 N N . ARG A 1 144 ? 41.061 6.009 -21.599 1.00 83.12 144 ARG A N 1
ATOM 1161 C CA . ARG A 1 144 ? 42.160 5.182 -22.123 1.00 83.12 144 ARG A CA 1
ATOM 1162 C C . ARG A 1 144 ? 43.384 6.019 -22.481 1.00 83.12 144 ARG A C 1
ATOM 1164 O O . ARG A 1 144 ? 44.500 5.581 -22.202 1.00 83.12 144 ARG A O 1
ATOM 1171 N N . ARG A 1 145 ? 43.193 7.205 -23.068 1.00 85.06 145 ARG A N 1
ATOM 1172 C CA . ARG A 1 145 ? 44.292 8.129 -23.381 1.00 85.06 145 ARG A CA 1
ATOM 1173 C C . ARG A 1 145 ? 44.965 8.632 -22.105 1.00 85.06 145 ARG A C 1
ATOM 1175 O O . ARG A 1 145 ? 46.185 8.546 -21.997 1.00 85.06 145 ARG A O 1
ATOM 1182 N N . ASP A 1 146 ? 44.181 9.077 -21.129 1.00 82.12 146 ASP A N 1
ATOM 1183 C CA . ASP A 1 146 ? 44.690 9.592 -19.855 1.00 82.12 146 ASP A CA 1
ATOM 1184 C C . ASP A 1 146 ? 45.420 8.500 -19.053 1.00 82.12 146 ASP A C 1
ATOM 1186 O O . ASP A 1 146 ? 46.460 8.750 -18.440 1.00 82.12 146 ASP A O 1
ATOM 1190 N N . MET A 1 147 ? 44.929 7.256 -19.100 1.00 82.56 147 MET A N 1
ATOM 1191 C CA . MET A 1 147 ? 45.614 6.106 -18.505 1.00 82.56 147 MET A CA 1
ATOM 1192 C C . MET A 1 147 ? 46.953 5.820 -19.198 1.00 82.56 147 MET A C 1
ATOM 1194 O O . MET A 1 147 ? 47.938 5.517 -18.524 1.00 82.56 147 MET A O 1
ATOM 1198 N N . PHE A 1 148 ? 47.017 5.941 -20.527 1.00 85.81 148 PHE A N 1
ATOM 1199 C CA . PHE A 1 148 ? 48.261 5.765 -21.276 1.00 85.81 148 PHE A CA 1
ATOM 1200 C C . PHE A 1 148 ? 49.288 6.860 -20.943 1.00 85.81 148 PHE A C 1
ATOM 1202 O O . PHE A 1 148 ? 50.454 6.547 -20.698 1.00 85.81 148 PHE A O 1
ATOM 1209 N N . GLU A 1 149 ? 48.855 8.121 -20.830 1.00 82.62 149 GLU A N 1
ATOM 1210 C CA . GLU A 1 149 ? 49.709 9.231 -20.377 1.00 82.62 149 GLU A CA 1
ATOM 1211 C C . GLU A 1 149 ? 50.233 9.004 -18.947 1.00 82.62 149 GLU A C 1
ATOM 1213 O O . GLU A 1 149 ? 51.416 9.225 -18.678 1.00 82.62 149 GLU A O 1
ATOM 1218 N N . LEU A 1 150 ? 49.394 8.500 -18.033 1.00 81.81 150 LEU A N 1
ATOM 1219 C CA . LEU A 1 150 ? 49.805 8.177 -16.662 1.00 81.81 150 LEU A CA 1
ATOM 1220 C C . LEU A 1 150 ? 50.877 7.075 -16.635 1.00 81.81 150 LEU A C 1
ATOM 1222 O O . LEU A 1 150 ? 51.875 7.199 -15.920 1.00 81.81 150 LEU A O 1
ATOM 1226 N N . ILE A 1 151 ? 50.687 6.009 -17.421 1.00 82.31 151 ILE A N 1
ATOM 1227 C CA . ILE A 1 151 ? 51.646 4.901 -17.539 1.00 82.31 151 ILE A CA 1
ATOM 1228 C C . ILE A 1 151 ? 52.980 5.406 -18.099 1.00 82.31 151 ILE A C 1
ATOM 1230 O O . ILE A 1 151 ? 54.036 5.027 -17.591 1.00 82.31 151 ILE A O 1
ATOM 1234 N N . GLN A 1 152 ? 52.948 6.297 -19.092 1.00 81.94 152 GLN A N 1
ATOM 1235 C CA . GLN A 1 152 ? 54.150 6.885 -19.678 1.00 81.94 152 GLN A CA 1
ATOM 1236 C C . GLN A 1 152 ? 54.914 7.756 -18.667 1.00 81.94 152 GLN A C 1
ATOM 1238 O O . GLN A 1 152 ? 56.119 7.579 -18.493 1.00 81.94 152 GLN A O 1
ATOM 1243 N N . VAL A 1 153 ? 54.217 8.616 -17.914 1.00 81.38 153 VAL A N 1
ATOM 1244 C CA . VAL A 1 153 ? 54.830 9.439 -16.852 1.00 81.38 153 VAL A CA 1
ATOM 1245 C C . VAL A 1 153 ? 55.426 8.574 -15.736 1.00 81.38 153 VAL A C 1
ATOM 1247 O O . VAL A 1 153 ? 56.512 8.878 -15.235 1.00 81.38 153 VAL A O 1
ATOM 1250 N N . LEU A 1 154 ? 54.755 7.481 -15.355 1.00 78.31 154 LEU A N 1
ATOM 1251 C CA . LEU A 1 154 ? 55.278 6.507 -14.390 1.00 78.31 154 LEU A CA 1
ATOM 1252 C C . LEU A 1 154 ? 56.534 5.799 -14.922 1.00 78.31 154 LEU A C 1
ATOM 1254 O O . LEU A 1 154 ? 57.515 5.673 -14.185 1.00 78.31 154 LEU A O 1
ATOM 1258 N N . GLY A 1 155 ? 56.541 5.403 -16.197 1.00 77.50 155 GLY A N 1
ATOM 1259 C CA . GLY A 1 155 ? 57.703 4.818 -16.873 1.00 77.50 155 GLY A CA 1
ATOM 1260 C C . GLY A 1 155 ? 58.908 5.765 -16.927 1.00 77.50 155 GLY A C 1
ATOM 1261 O O . GLY A 1 155 ? 60.029 5.363 -16.599 1.00 77.50 155 GLY A O 1
ATOM 1262 N N . ASP A 1 156 ? 58.682 7.041 -17.238 1.00 76.00 156 ASP A N 1
ATOM 1263 C CA . ASP A 1 156 ? 59.719 8.082 -17.269 1.00 76.00 156 ASP A CA 1
ATOM 1264 C C . ASP A 1 156 ? 60.260 8.405 -15.864 1.00 76.00 156 ASP A C 1
ATOM 1266 O O . ASP A 1 156 ? 61.446 8.688 -15.677 1.00 76.00 156 ASP A O 1
ATOM 1270 N N . CYS A 1 157 ? 59.405 8.320 -14.841 1.00 70.31 157 CYS A N 1
ATOM 1271 C CA . CYS A 1 157 ? 59.805 8.484 -13.443 1.00 70.31 157 CYS A CA 1
ATOM 1272 C C . CYS A 1 157 ? 60.624 7.294 -12.920 1.00 70.31 157 CYS A C 1
ATOM 1274 O O . CYS A 1 157 ? 61.502 7.483 -12.077 1.00 70.31 157 CYS A O 1
ATOM 1276 N N . MET A 1 158 ? 60.358 6.082 -13.414 1.00 70.81 158 MET A N 1
ATOM 1277 C CA . MET A 1 158 ? 61.070 4.866 -13.009 1.00 70.81 158 MET A CA 1
ATOM 1278 C C . MET A 1 158 ? 62.390 4.630 -13.754 1.00 70.81 158 MET A C 1
ATOM 1280 O O . MET A 1 158 ? 63.252 3.918 -13.241 1.00 70.81 158 MET A O 1
ATOM 1284 N N . SER A 1 159 ? 62.574 5.229 -14.931 1.00 66.19 159 SER A N 1
ATOM 1285 C CA . SER A 1 159 ? 63.785 5.093 -15.758 1.00 66.19 159 SER A CA 1
ATOM 1286 C C . SER A 1 159 ? 64.847 6.178 -15.502 1.00 66.19 159 SER A C 1
ATOM 1288 O O . SER A 1 159 ? 65.975 6.064 -15.984 1.00 66.19 159 SER A O 1
ATOM 1290 N N . ALA A 1 160 ? 64.541 7.210 -14.706 1.00 59.59 160 ALA A N 1
ATOM 1291 C CA . ALA A 1 160 ? 65.467 8.301 -14.405 1.00 59.59 160 ALA A CA 1
ATOM 1292 C C . ALA A 1 160 ? 66.453 7.975 -13.252 1.00 59.59 160 ALA A C 1
ATOM 1294 O O . ALA A 1 160 ? 66.071 7.377 -12.242 1.00 59.59 160 ALA A O 1
ATOM 1295 N N . PRO A 1 161 ? 67.727 8.415 -13.331 1.00 60.22 161 PRO A N 1
ATOM 1296 C CA . PRO A 1 161 ? 68.704 8.214 -12.262 1.00 60.22 161 PRO A CA 1
ATOM 1297 C C . PRO A 1 161 ? 68.309 8.967 -10.978 1.00 60.22 161 PRO A C 1
ATOM 1299 O O . PRO A 1 161 ? 67.847 10.107 -11.016 1.00 60.22 161 PRO A O 1
ATOM 1302 N N . LYS A 1 162 ? 68.536 8.315 -9.828 1.00 58.94 162 LYS A N 1
ATOM 1303 C CA . LYS A 1 162 ? 67.990 8.588 -8.477 1.00 58.94 162 LYS A CA 1
ATOM 1304 C C . LYS A 1 162 ? 68.272 9.971 -7.840 1.00 58.94 162 LYS A C 1
ATOM 1306 O O . LYS A 1 162 ? 68.096 10.113 -6.633 1.00 58.94 162 LYS A O 1
ATOM 1311 N N . SER A 1 163 ? 68.711 10.998 -8.569 1.00 53.88 163 SER A N 1
ATOM 1312 C CA . SER A 1 163 ? 69.282 12.214 -7.962 1.00 53.88 163 SER A CA 1
ATOM 1313 C C . SER A 1 163 ? 68.468 13.510 -8.066 1.00 53.88 163 SER A C 1
ATOM 1315 O O . SER A 1 163 ? 68.889 14.507 -7.483 1.00 53.88 163 SER A O 1
ATOM 1317 N N . LYS A 1 164 ? 67.287 13.557 -8.704 1.00 56.41 164 LYS A N 1
ATOM 1318 C CA . LYS A 1 164 ? 66.431 14.767 -8.667 1.00 56.41 164 LYS A CA 1
ATOM 1319 C C . LYS A 1 164 ? 64.947 14.428 -8.527 1.00 56.41 164 LYS A C 1
ATOM 1321 O O . LYS A 1 164 ? 64.332 13.928 -9.461 1.00 56.41 164 LYS A O 1
ATOM 1326 N N . LYS A 1 165 ? 64.358 14.764 -7.370 1.00 55.19 165 LYS A N 1
ATOM 1327 C CA . LYS A 1 165 ? 62.902 14.744 -7.139 1.00 55.19 165 LYS A CA 1
ATOM 1328 C C . LYS A 1 165 ? 62.226 15.710 -8.120 1.00 55.19 165 LYS A C 1
ATOM 1330 O O . LYS A 1 165 ? 62.243 16.919 -7.892 1.00 55.19 165 LYS A O 1
ATOM 1335 N N . ARG A 1 166 ? 61.656 15.205 -9.216 1.00 59.00 166 ARG A N 1
ATOM 1336 C CA . ARG A 1 166 ? 60.742 15.993 -10.056 1.00 59.00 166 ARG A CA 1
ATOM 1337 C C . ARG A 1 166 ? 59.338 15.935 -9.461 1.00 59.00 166 ARG A C 1
ATOM 1339 O O . ARG A 1 166 ? 58.909 14.895 -8.971 1.00 59.00 166 ARG A O 1
ATOM 1346 N N . LYS A 1 167 ? 58.658 17.082 -9.470 1.00 59.94 167 LYS A N 1
ATOM 1347 C CA . LYS A 1 167 ? 57.259 17.209 -9.056 1.00 59.94 167 LYS A CA 1
ATOM 1348 C C . LYS A 1 167 ? 56.373 16.569 -10.125 1.00 59.94 167 LYS A C 1
ATOM 1350 O O . LYS A 1 167 ? 56.617 16.771 -11.312 1.00 59.94 167 LYS A O 1
ATOM 1355 N N . PHE A 1 168 ? 55.379 15.803 -9.691 1.00 60.38 168 PHE A N 1
ATOM 1356 C CA . PHE A 1 168 ? 54.370 15.227 -10.576 1.00 60.38 168 PHE A CA 1
ATOM 1357 C C . PHE A 1 168 ? 53.585 16.366 -11.253 1.00 60.38 168 PHE A C 1
ATOM 1359 O O . PHE A 1 168 ? 53.293 17.357 -10.576 1.00 60.38 168 PHE A O 1
ATOM 1366 N N . PRO A 1 169 ? 53.267 16.283 -12.556 1.00 65.94 169 PRO A N 1
ATOM 1367 C CA . PRO A 1 169 ? 52.491 17.318 -13.229 1.00 65.94 169 PRO A CA 1
ATOM 1368 C C . PRO A 1 169 ? 51.081 17.396 -12.627 1.00 65.94 169 PRO A C 1
ATOM 1370 O O . PRO A 1 169 ? 50.257 16.497 -12.783 1.00 65.94 169 PRO A O 1
ATOM 1373 N N . GLU A 1 170 ? 50.817 18.490 -11.916 1.00 62.41 170 GLU A N 1
ATOM 1374 C CA . GLU A 1 170 ? 49.589 18.739 -11.150 1.00 62.41 170 GLU A CA 1
ATOM 1375 C C . GLU A 1 170 ? 48.333 18.760 -12.040 1.00 62.41 170 GLU A C 1
ATOM 1377 O O . GLU A 1 170 ? 47.271 18.289 -11.636 1.00 62.41 170 GLU A O 1
ATOM 1382 N N . SER A 1 171 ? 48.481 19.171 -13.304 1.00 64.94 171 SER A N 1
ATOM 1383 C CA . SER A 1 171 ? 47.420 19.145 -14.318 1.00 64.94 171 SER A CA 1
ATOM 1384 C C . SER A 1 171 ? 46.910 17.737 -14.650 1.00 64.94 171 SER A C 1
ATOM 1386 O O . SER A 1 171 ? 45.746 17.585 -15.018 1.00 64.94 171 SER A O 1
ATOM 1388 N N . LEU A 1 172 ? 47.747 16.707 -14.502 1.00 61.38 172 LEU A N 1
ATOM 1389 C CA . LEU A 1 172 ? 47.396 15.315 -14.800 1.00 61.38 172 LEU A CA 1
ATOM 1390 C C . LEU A 1 172 ? 46.662 14.672 -13.611 1.00 61.38 172 LEU A C 1
ATOM 1392 O O . LEU A 1 172 ? 45.673 13.966 -13.792 1.00 61.38 172 LEU A O 1
ATOM 1396 N N . VAL A 1 173 ? 47.062 15.024 -12.383 1.00 65.00 173 VAL A N 1
ATOM 1397 C CA . VAL A 1 173 ? 46.363 14.638 -11.140 1.00 65.00 173 VAL A CA 1
ATOM 1398 C C . VAL A 1 173 ? 44.970 15.274 -11.069 1.00 65.00 173 VAL A C 1
ATOM 1400 O O . VAL A 1 173 ? 44.003 14.628 -10.658 1.00 65.00 173 VAL A O 1
ATOM 1403 N N . GLN A 1 174 ? 44.839 16.527 -11.510 1.00 65.38 174 GLN A N 1
ATOM 1404 C CA . GLN A 1 174 ? 43.568 17.251 -11.504 1.00 65.38 174 GLN A CA 1
ATOM 1405 C C . GLN A 1 174 ? 42.573 16.709 -12.547 1.00 65.38 174 GLN A C 1
ATOM 1407 O O . GLN A 1 174 ? 41.378 16.638 -12.263 1.00 65.38 174 GLN A O 1
ATOM 1412 N N . ARG A 1 175 ? 43.049 16.250 -13.717 1.00 64.62 175 ARG A N 1
ATOM 1413 C CA . ARG A 1 175 ? 42.200 15.541 -14.695 1.00 64.62 175 ARG A CA 1
ATOM 1414 C C . ARG A 1 175 ? 41.734 14.193 -14.157 1.00 64.62 175 ARG A C 1
ATOM 1416 O O . ARG A 1 175 ? 40.540 13.935 -14.151 1.00 64.62 175 ARG A O 1
ATOM 1423 N N . PHE A 1 176 ? 42.632 13.383 -13.597 1.00 59.88 176 PHE A N 1
ATOM 1424 C CA . PHE A 1 176 ? 42.269 12.059 -13.077 1.00 59.88 176 PHE A CA 1
ATOM 1425 C C . PHE A 1 176 ? 41.255 12.122 -11.921 1.00 59.88 176 PHE A C 1
ATOM 1427 O O . PHE A 1 176 ? 40.315 11.330 -11.860 1.00 59.88 176 PHE A O 1
ATOM 1434 N N . THR A 1 177 ? 41.413 13.089 -11.013 1.00 61.34 177 THR A N 1
ATOM 1435 C CA . THR A 1 177 ? 40.484 13.292 -9.886 1.00 61.34 177 THR A CA 1
ATOM 1436 C C . THR A 1 177 ? 39.146 13.894 -10.329 1.00 61.34 177 THR A C 1
ATOM 1438 O O . THR A 1 177 ? 38.107 13.513 -9.791 1.00 61.34 177 THR A O 1
ATOM 1441 N N . GLY A 1 178 ? 39.142 14.766 -11.344 1.00 58.47 178 GLY A N 1
ATOM 1442 C CA . GLY A 1 178 ? 37.925 15.336 -11.927 1.00 58.47 178 GLY A CA 1
ATOM 1443 C C . GLY A 1 178 ? 37.092 14.328 -12.727 1.00 58.47 178 GLY A C 1
ATOM 1444 O O . GLY A 1 178 ? 35.875 14.262 -12.546 1.00 58.47 178 GLY A O 1
ATOM 1445 N N . THR A 1 179 ? 37.732 13.510 -13.569 1.00 55.62 179 THR A N 1
ATOM 1446 C CA . THR A 1 179 ? 37.058 12.501 -14.406 1.00 55.62 179 THR A CA 1
ATOM 1447 C C . THR A 1 179 ? 36.544 11.327 -13.565 1.00 55.62 179 THR A C 1
ATOM 1449 O O . THR A 1 179 ? 35.416 10.882 -13.759 1.00 55.62 179 THR A O 1
ATOM 1452 N N . SER A 1 180 ? 37.303 10.888 -12.551 1.00 52.91 180 SER A N 1
ATOM 1453 C CA . SER A 1 180 ? 36.882 9.819 -11.627 1.00 52.91 180 SER A CA 1
ATOM 1454 C C . SER A 1 180 ? 35.723 10.245 -10.706 1.00 52.91 180 SER A C 1
ATOM 1456 O O . SER A 1 180 ? 34.820 9.458 -10.431 1.00 52.91 180 SER A O 1
ATOM 1458 N N . SER A 1 181 ? 35.678 11.520 -10.296 1.00 48.62 181 SER A N 1
ATOM 1459 C CA . SER A 1 181 ? 34.567 12.072 -9.501 1.00 48.62 181 SER A CA 1
ATOM 1460 C C . SER A 1 181 ? 33.249 12.125 -10.289 1.00 48.62 181 SER A C 1
ATOM 1462 O O . SER A 1 181 ? 32.191 11.800 -9.749 1.00 48.62 181 SER A O 1
ATOM 1464 N N . LYS A 1 182 ? 33.307 12.440 -11.593 1.00 54.12 182 LYS A N 1
ATOM 1465 C CA . LYS A 1 182 ? 32.139 12.340 -12.485 1.00 54.12 182 LYS A CA 1
ATOM 1466 C C . LYS A 1 182 ? 31.696 10.890 -12.685 1.00 54.12 182 LYS A C 1
ATOM 1468 O O . LYS A 1 182 ? 30.512 10.612 -12.561 1.00 54.12 182 LYS A O 1
ATOM 1473 N N . TYR A 1 183 ? 32.641 9.964 -12.859 1.00 49.16 183 TYR A N 1
ATOM 1474 C CA . TYR A 1 183 ? 32.361 8.533 -13.019 1.00 49.16 183 TYR A CA 1
ATOM 1475 C C . TYR A 1 183 ? 31.653 7.924 -11.793 1.00 49.16 183 TYR A C 1
ATOM 1477 O O . TYR A 1 183 ? 30.726 7.137 -11.944 1.00 49.16 183 TYR A O 1
ATOM 1485 N N . ILE A 1 184 ? 32.027 8.326 -10.570 1.00 50.47 184 ILE A N 1
ATOM 1486 C CA . ILE A 1 184 ? 31.365 7.878 -9.328 1.00 50.47 184 ILE A CA 1
ATOM 1487 C C . ILE A 1 184 ? 29.969 8.512 -9.169 1.00 50.47 184 ILE A C 1
ATOM 1489 O O . ILE A 1 184 ? 29.048 7.849 -8.691 1.00 50.47 184 ILE A O 1
ATOM 1493 N N . ALA A 1 185 ? 29.783 9.765 -9.599 1.00 46.38 185 ALA A N 1
ATOM 1494 C CA . ALA A 1 185 ? 28.479 10.431 -9.581 1.00 46.38 185 ALA A CA 1
ATOM 1495 C C . ALA A 1 185 ? 27.500 9.871 -10.641 1.00 46.38 185 ALA A C 1
ATOM 1497 O O . ALA A 1 185 ? 26.301 9.756 -10.373 1.00 46.38 185 ALA A O 1
ATOM 1498 N N . GLU A 1 186 ? 28.001 9.468 -11.814 1.00 46.03 186 GLU A N 1
ATOM 1499 C CA . GLU A 1 186 ? 27.203 8.865 -12.892 1.00 46.03 186 GLU A CA 1
ATOM 1500 C C . GLU A 1 186 ? 26.927 7.370 -12.685 1.00 46.03 186 GLU A C 1
ATOM 1502 O O . GLU A 1 186 ? 25.799 6.945 -12.933 1.00 46.03 186 GLU A O 1
ATOM 1507 N N . LEU A 1 187 ? 27.859 6.580 -12.125 1.00 42.75 187 LEU A N 1
ATOM 1508 C CA . LEU A 1 187 ? 27.560 5.194 -11.717 1.00 42.75 187 LEU A CA 1
ATOM 1509 C C . LEU A 1 187 ? 26.509 5.119 -10.601 1.00 42.75 187 LEU A C 1
ATOM 1511 O O . LEU A 1 187 ? 25.782 4.133 -10.515 1.00 42.75 187 LEU A O 1
ATOM 1515 N N . GLY A 1 188 ? 26.396 6.157 -9.766 1.00 37.50 188 GLY A N 1
ATOM 1516 C CA . GLY A 1 188 ? 25.310 6.278 -8.789 1.00 37.50 188 GLY A CA 1
ATOM 1517 C C . GLY A 1 188 ? 23.948 6.608 -9.412 1.00 37.50 188 GLY A C 1
ATOM 1518 O O . GLY A 1 188 ? 22.926 6.419 -8.757 1.00 37.50 188 GLY A O 1
ATOM 1519 N N . SER A 1 189 ? 23.928 7.077 -10.665 1.00 41.44 189 SER A N 1
ATOM 1520 C CA . SER A 1 189 ? 22.725 7.559 -11.360 1.00 41.44 189 SER A CA 1
ATOM 1521 C C . SER A 1 189 ? 22.282 6.666 -12.528 1.00 41.44 189 SER A C 1
ATOM 1523 O O . SER A 1 189 ? 21.222 6.911 -13.100 1.00 41.44 189 SER A O 1
ATOM 1525 N N . GLN A 1 190 ? 23.058 5.639 -12.896 1.00 42.31 190 GLN A N 1
ATOM 1526 C CA . GLN A 1 190 ? 22.751 4.736 -14.011 1.00 42.31 190 GLN A CA 1
ATOM 1527 C C . GLN A 1 190 ? 23.041 3.272 -13.657 1.00 42.31 190 GLN A C 1
ATOM 1529 O O . GLN A 1 190 ? 24.028 2.681 -14.091 1.00 42.31 190 GLN A O 1
ATOM 1534 N N . LEU A 1 191 ? 22.127 2.661 -12.903 1.00 29.66 191 LEU A N 1
ATOM 1535 C CA . LEU A 1 191 ? 21.858 1.231 -13.033 1.00 29.66 191 LEU A CA 1
ATOM 1536 C C . LEU A 1 191 ? 20.676 1.094 -14.005 1.00 29.66 191 LEU A C 1
ATOM 1538 O O . LEU A 1 191 ? 19.639 1.714 -13.765 1.00 29.66 191 LEU A O 1
ATOM 1542 N N . PRO A 1 192 ? 20.810 0.344 -15.112 1.00 32.69 192 PRO A N 1
ATOM 1543 C CA . PRO A 1 192 ? 19.693 0.103 -16.010 1.00 32.69 192 PRO A CA 1
ATOM 1544 C C . PRO A 1 192 ? 18.654 -0.743 -15.269 1.00 32.69 192 PRO A C 1
ATOM 1546 O O . PRO A 1 192 ? 18.965 -1.845 -14.813 1.00 32.69 192 PRO A O 1
ATOM 1549 N N . GLU A 1 193 ? 17.427 -0.229 -15.148 1.00 29.52 193 GLU A N 1
ATOM 1550 C CA . GLU A 1 193 ? 16.256 -1.046 -14.829 1.00 29.52 193 GLU A CA 1
ATOM 1551 C C . GLU A 1 193 ? 16.192 -2.175 -15.863 1.00 29.52 193 GLU A C 1
ATOM 1553 O O . GLU A 1 193 ? 15.940 -1.972 -17.054 1.00 29.52 193 GLU A O 1
ATOM 1558 N N . SER A 1 194 ? 16.549 -3.368 -15.388 1.00 27.00 194 SER A N 1
ATOM 1559 C CA . SER A 1 194 ? 16.524 -4.617 -16.126 1.00 27.00 194 SER A CA 1
ATOM 1560 C C . SER A 1 194 ? 15.103 -4.866 -16.602 1.00 27.00 194 SER A C 1
ATOM 1562 O O . SER A 1 194 ? 14.217 -5.186 -15.822 1.00 27.00 194 SER A O 1
ATOM 1564 N N . SER A 1 195 ? 14.916 -4.759 -17.906 1.00 43.06 195 SER A N 1
ATOM 1565 C CA . SER A 1 195 ? 13.703 -5.151 -18.605 1.00 43.06 195 SER A CA 1
ATOM 1566 C C . SER A 1 195 ? 13.467 -6.657 -18.443 1.00 43.06 195 SER A C 1
ATOM 1568 O O . SER A 1 195 ? 14.389 -7.423 -18.732 1.00 43.06 195 SER A O 1
ATOM 1570 N N . ARG A 1 196 ? 12.235 -7.055 -18.056 1.00 32.97 196 ARG A N 1
ATOM 1571 C CA . ARG A 1 196 ? 11.466 -8.283 -18.437 1.00 32.97 196 ARG A CA 1
ATOM 1572 C C . ARG A 1 196 ? 10.719 -8.935 -17.252 1.00 32.97 196 ARG A C 1
ATOM 1574 O O . ARG A 1 196 ? 11.201 -8.840 -16.131 1.00 32.97 196 ARG A O 1
ATOM 1581 N N . PRO A 1 197 ? 9.666 -9.767 -17.476 1.00 30.06 197 PRO A N 1
ATOM 1582 C CA . PRO A 1 197 ? 8.930 -10.059 -18.712 1.00 30.06 197 PRO A CA 1
ATOM 1583 C C . PRO A 1 197 ? 7.399 -9.878 -18.598 1.00 30.06 197 PRO A C 1
ATOM 1585 O O . PRO A 1 197 ? 6.751 -10.159 -17.591 1.00 30.06 197 PRO A O 1
ATOM 1588 N N . THR A 1 198 ? 6.799 -9.533 -19.728 1.00 38.22 198 THR A N 1
ATOM 1589 C CA . THR A 1 198 ? 5.366 -9.586 -20.027 1.00 38.22 198 THR A CA 1
ATOM 1590 C C . THR A 1 198 ? 4.850 -11.039 -20.030 1.00 38.22 198 THR A C 1
ATOM 1592 O O . THR A 1 198 ? 5.331 -11.852 -20.816 1.00 38.22 198 THR A O 1
ATOM 1595 N N . LYS A 1 199 ? 3.829 -11.376 -19.225 1.00 34.81 199 LYS A N 1
ATOM 1596 C CA . LYS A 1 199 ? 2.891 -12.504 -19.470 1.00 34.81 199 LYS A CA 1
ATOM 1597 C C . LYS A 1 199 ? 1.488 -12.077 -19.030 1.00 34.81 199 LYS A C 1
ATOM 1599 O O . LYS A 1 199 ? 1.263 -11.819 -17.855 1.00 34.81 199 LYS A O 1
ATOM 1604 N N . ARG A 1 200 ? 0.640 -11.671 -19.978 1.00 30.08 200 ARG A N 1
ATOM 1605 C CA . ARG A 1 200 ? -0.266 -12.448 -20.858 1.00 30.08 200 ARG A CA 1
ATOM 1606 C C . ARG A 1 200 ? -1.463 -13.019 -20.090 1.00 30.08 200 ARG A C 1
ATOM 1608 O O . ARG A 1 200 ? -1.369 -14.027 -19.399 1.00 30.08 200 ARG A O 1
ATOM 1615 N N . VAL A 1 201 ? -2.560 -12.283 -20.248 1.00 30.98 201 VAL A N 1
ATOM 1616 C CA . VAL A 1 201 ? -3.928 -12.534 -19.799 1.00 30.98 201 VAL A CA 1
ATOM 1617 C C . VAL A 1 201 ? -4.495 -13.758 -20.520 1.00 30.98 201 VAL A C 1
ATOM 1619 O O . VAL A 1 201 ? -4.266 -13.952 -21.712 1.00 30.98 201 VAL A O 1
ATOM 1622 N N . HIS A 1 202 ? -5.224 -14.578 -19.770 1.00 28.05 202 HIS A N 1
ATOM 1623 C CA . HIS A 1 202 ? -6.079 -15.645 -20.272 1.00 28.05 202 HIS A CA 1
ATOM 1624 C C . HIS A 1 202 ? -7.423 -15.016 -20.663 1.00 28.05 202 HIS A C 1
ATOM 1626 O O . HIS A 1 202 ? -8.068 -14.410 -19.810 1.00 28.05 202 HIS A O 1
ATOM 1632 N N . LEU A 1 203 ? -7.817 -15.111 -21.935 1.00 31.61 203 LEU A N 1
ATOM 1633 C CA . LEU A 1 203 ? -9.159 -14.749 -22.390 1.00 31.61 203 LEU A CA 1
ATOM 1634 C C . LEU A 1 203 ? -9.840 -15.982 -22.977 1.00 31.61 203 LEU A C 1
ATOM 1636 O O . LEU A 1 203 ? -9.344 -16.620 -23.905 1.00 31.61 203 LEU A O 1
ATOM 1640 N N . GLU A 1 204 ? -10.962 -16.296 -22.349 1.00 30.88 204 GLU A N 1
ATOM 1641 C CA . GLU A 1 204 ? -11.962 -17.291 -22.701 1.00 30.88 204 GLU A CA 1
ATOM 1642 C C . GLU A 1 204 ? -12.869 -16.729 -23.821 1.00 30.88 204 GLU A C 1
ATOM 1644 O O . GLU A 1 204 ? -13.134 -15.522 -23.828 1.00 30.88 204 GLU A O 1
ATOM 1649 N N . PRO A 1 205 ? -13.339 -17.540 -24.787 1.00 35.28 205 PRO A N 1
ATOM 1650 C CA . PRO A 1 205 ? -14.177 -17.056 -25.877 1.00 35.28 205 PRO A CA 1
ATOM 1651 C C . PRO A 1 205 ? -15.662 -17.154 -25.509 1.00 35.28 205 PRO A C 1
ATOM 1653 O O . PRO A 1 205 ? -16.132 -18.211 -25.090 1.00 35.28 205 PRO A O 1
ATOM 1656 N N . SER A 1 206 ? -16.430 -16.090 -25.750 1.00 29.08 206 SER A N 1
ATOM 1657 C CA . SER A 1 206 ? -17.885 -16.210 -25.859 1.00 29.08 206 SER A CA 1
ATOM 1658 C C . SER A 1 206 ? -18.450 -15.313 -26.956 1.00 29.08 206 SER A C 1
ATOM 1660 O O . SER A 1 206 ? -17.878 -14.285 -27.318 1.00 29.08 206 SER A O 1
ATOM 1662 N N . ALA A 1 207 ? -19.534 -15.809 -27.535 1.00 28.73 207 ALA A N 1
ATOM 1663 C CA . ALA A 1 207 ? -20.032 -15.574 -28.879 1.00 28.73 207 ALA A CA 1
ATOM 1664 C C . ALA A 1 207 ? -21.248 -14.628 -28.922 1.00 28.73 207 ALA A C 1
ATOM 1666 O O . ALA A 1 207 ? -21.971 -14.575 -27.934 1.00 28.73 207 ALA A O 1
ATOM 1667 N N . LEU A 1 208 ? -21.490 -14.042 -30.115 1.00 31.53 208 LEU A N 1
ATOM 1668 C CA . LEU A 1 208 ? -22.775 -13.539 -30.678 1.00 31.53 208 LEU A CA 1
ATOM 1669 C C . LEU A 1 208 ? -23.448 -12.384 -29.882 1.00 31.53 208 LEU A C 1
ATOM 1671 O O . LEU A 1 208 ? -23.384 -12.345 -28.667 1.00 31.53 208 LEU A O 1
ATOM 1675 N N . GLU A 1 209 ? -24.117 -11.357 -30.415 1.00 30.02 209 GLU A N 1
ATOM 1676 C CA . GLU A 1 209 ? -24.770 -11.026 -31.690 1.00 30.02 209 GLU A CA 1
ATOM 1677 C C . GLU A 1 209 ? -25.183 -9.519 -31.610 1.00 30.02 209 GLU A C 1
ATOM 1679 O O . GLU A 1 209 ? -25.382 -9.025 -30.505 1.00 30.02 209 GLU A O 1
ATOM 1684 N N . HIS A 1 210 ? -25.283 -8.815 -32.757 1.00 29.20 210 HIS A N 1
ATOM 1685 C CA . HIS A 1 210 ? -26.318 -7.820 -33.172 1.00 29.20 210 HIS A CA 1
ATOM 1686 C C . HIS A 1 210 ? -26.885 -6.786 -32.140 1.00 29.20 210 HIS A C 1
ATOM 1688 O O . HIS A 1 210 ? -27.305 -7.147 -31.057 1.00 29.20 210 HIS A O 1
ATOM 1694 N N . GLU A 1 211 ? -27.035 -5.466 -32.357 1.00 26.67 211 GLU A N 1
ATOM 1695 C CA . GLU A 1 211 ? -27.524 -4.684 -33.505 1.00 26.67 211 GLU A CA 1
ATOM 1696 C C . GLU A 1 211 ? -27.401 -3.148 -33.216 1.00 26.67 211 GLU A C 1
ATOM 1698 O O . GLU A 1 211 ? -27.663 -2.688 -32.111 1.00 26.67 211 GLU A O 1
ATOM 1703 N N . THR A 1 212 ? -27.026 -2.385 -34.252 1.00 26.95 212 THR A N 1
ATOM 1704 C CA . THR A 1 212 ? -27.606 -1.131 -34.810 1.00 26.95 212 THR A CA 1
ATOM 1705 C C . THR A 1 212 ? -27.888 0.202 -34.042 1.00 26.95 212 THR A C 1
ATOM 1707 O O . THR A 1 212 ? -28.630 0.276 -33.074 1.00 26.95 212 THR A O 1
ATOM 1710 N N . VAL A 1 213 ? -27.470 1.286 -34.739 1.00 27.19 213 VAL A N 1
ATOM 1711 C CA . VAL A 1 213 ? -27.990 2.683 -34.892 1.00 27.19 213 VAL A CA 1
ATOM 1712 C C . VAL A 1 213 ? -27.474 3.838 -33.999 1.00 27.19 213 VAL A C 1
ATOM 1714 O O . VAL A 1 213 ? -27.930 4.074 -32.890 1.00 27.19 213 VAL A O 1
ATOM 1717 N N . SER A 1 214 ? -26.592 4.630 -34.628 1.00 28.20 214 SER A N 1
ATOM 1718 C CA . SER A 1 214 ? -26.543 6.101 -34.818 1.00 28.20 214 SER A CA 1
ATOM 1719 C C . SER A 1 214 ? -27.075 7.085 -33.755 1.00 28.20 214 SER A C 1
ATOM 1721 O O . SER A 1 214 ? -28.268 7.124 -33.482 1.00 28.20 214 SER A O 1
ATOM 1723 N N . ASN A 1 215 ? -26.249 8.073 -33.365 1.00 28.20 215 ASN A N 1
ATOM 1724 C CA . ASN A 1 215 ? -26.326 9.437 -33.934 1.00 28.20 215 ASN A CA 1
ATOM 1725 C C . ASN A 1 215 ? -25.294 10.435 -33.357 1.00 28.20 215 ASN A C 1
ATOM 1727 O O . ASN A 1 215 ? -25.201 10.672 -32.159 1.00 28.20 215 ASN A O 1
ATOM 1731 N N . THR A 1 216 ? -24.568 11.040 -34.298 1.00 30.45 216 THR A N 1
ATOM 1732 C CA . THR A 1 216 ? -24.093 12.427 -34.449 1.00 30.45 216 THR A CA 1
ATOM 1733 C C . THR A 1 216 ? -24.382 13.442 -33.332 1.00 30.45 216 THR A C 1
ATOM 1735 O O . THR A 1 216 ? -25.536 13.776 -33.085 1.00 30.45 216 THR A O 1
ATOM 1738 N N . THR A 1 217 ? -23.334 14.085 -32.800 1.00 29.80 217 THR A N 1
ATOM 1739 C CA . THR A 1 217 ? -23.075 15.544 -32.938 1.00 29.80 217 THR A CA 1
ATOM 1740 C C . THR A 1 217 ? -21.788 15.954 -32.206 1.00 29.80 217 THR A C 1
ATOM 1742 O O . THR A 1 217 ? -21.683 15.855 -30.989 1.00 29.80 217 THR A O 1
ATOM 1745 N N . SER A 1 218 ? -20.804 16.461 -32.956 1.00 32.44 218 SER A N 1
ATOM 1746 C CA . SER A 1 218 ? -19.794 17.395 -32.434 1.00 32.44 218 SER A CA 1
ATOM 1747 C C . SER A 1 218 ? -20.464 18.750 -32.153 1.00 32.44 218 SER A C 1
ATOM 1749 O O . SER A 1 218 ? -21.503 19.040 -32.758 1.00 32.44 218 SER A O 1
ATOM 1751 N N . PRO A 1 219 ? -19.867 19.620 -31.316 1.00 40.97 219 PRO A N 1
ATOM 1752 C CA . PRO A 1 219 ? -19.024 20.627 -31.960 1.00 40.97 219 PRO A CA 1
ATOM 1753 C C . PRO A 1 219 ? -17.824 21.145 -31.131 1.00 40.97 219 PRO A C 1
ATOM 1755 O O . PRO A 1 219 ? -17.750 21.024 -29.913 1.00 40.97 219 PRO A O 1
ATOM 1758 N N . THR A 1 220 ? -16.959 21.836 -31.876 1.00 27.75 220 THR A N 1
ATOM 1759 C CA . THR A 1 220 ? -16.164 23.012 -31.485 1.00 27.75 220 THR A CA 1
ATOM 1760 C C . THR A 1 220 ? -14.748 22.808 -30.946 1.00 27.75 220 THR A C 1
ATOM 1762 O O . THR A 1 220 ? -14.500 22.495 -29.786 1.00 27.75 220 THR A O 1
ATOM 1765 N N . LEU A 1 221 ? -13.829 23.144 -31.858 1.00 39.00 221 LEU A N 1
ATOM 1766 C CA . LEU A 1 221 ? -12.433 23.516 -31.681 1.00 39.00 221 LEU A CA 1
ATOM 1767 C C . LEU A 1 221 ? -12.155 24.366 -30.433 1.00 39.00 221 LEU A C 1
ATOM 1769 O O . LEU A 1 221 ? -12.674 25.472 -30.288 1.00 39.00 221 LEU A O 1
ATOM 1773 N N . ALA A 1 222 ? -11.173 23.921 -29.658 1.00 30.11 222 ALA A N 1
ATOM 1774 C CA . ALA A 1 222 ? -10.257 24.805 -28.956 1.00 30.11 222 ALA A CA 1
ATOM 1775 C C . ALA A 1 222 ? -8.852 24.192 -29.031 1.00 30.11 222 ALA A C 1
ATOM 1777 O O . ALA A 1 222 ? -8.590 23.139 -28.452 1.00 30.11 222 ALA A O 1
ATOM 1778 N N . SER A 1 223 ? -7.951 24.843 -29.768 1.00 41.88 223 SER A N 1
ATOM 1779 C CA . SER A 1 223 ? -6.514 24.585 -29.665 1.00 41.88 223 SER A CA 1
ATOM 1780 C C . SER A 1 223 ? -6.038 24.870 -28.238 1.00 41.88 223 SER A C 1
ATOM 1782 O O . SER A 1 223 ? -6.500 25.839 -27.631 1.00 41.88 223 SER A O 1
ATOM 1784 N N . PRO A 1 224 ? -5.011 24.158 -27.752 1.00 42.84 224 PRO A N 1
ATOM 1785 C CA . PRO A 1 224 ? -4.062 24.806 -26.867 1.00 42.84 224 PRO A CA 1
ATOM 1786 C C . PRO A 1 224 ? -2.635 24.655 -27.393 1.00 42.84 224 PRO A C 1
ATOM 1788 O O . PRO A 1 224 ? -2.076 23.569 -27.508 1.00 42.84 224 PRO A O 1
ATOM 1791 N N . THR A 1 225 ? -2.078 25.812 -27.735 1.00 33.47 225 THR A N 1
ATOM 1792 C CA . THR A 1 225 ? -0.851 26.367 -27.160 1.00 33.47 225 THR A CA 1
ATOM 1793 C C . THR A 1 225 ? 0.146 25.366 -26.577 1.00 33.47 225 THR A C 1
ATOM 1795 O O . THR A 1 225 ? -0.089 24.740 -25.545 1.00 33.47 225 THR A O 1
ATOM 1798 N N . VAL A 1 226 ? 1.323 25.347 -27.202 1.00 42.94 226 VAL A N 1
ATOM 1799 C CA . VAL A 1 226 ? 2.585 24.840 -26.658 1.00 42.94 226 VAL A CA 1
ATOM 1800 C C . VAL A 1 226 ? 2.795 25.411 -25.254 1.00 42.94 226 VAL A C 1
ATOM 1802 O O . VAL A 1 226 ? 3.095 26.592 -25.092 1.00 42.94 226 VAL A O 1
ATOM 1805 N N . ILE A 1 227 ? 2.638 24.567 -24.237 1.00 33.03 227 ILE A N 1
ATOM 1806 C CA . ILE A 1 227 ? 3.098 24.842 -22.879 1.00 33.03 227 ILE A CA 1
ATOM 1807 C C . ILE A 1 227 ? 4.023 23.698 -22.488 1.00 33.03 227 ILE A C 1
ATOM 1809 O O . ILE A 1 227 ? 3.620 22.540 -22.402 1.00 33.03 227 ILE A O 1
ATOM 1813 N N . THR A 1 228 ? 5.277 24.066 -22.265 1.00 43.41 228 THR A N 1
ATOM 1814 C CA . THR A 1 228 ? 6.335 23.324 -21.585 1.00 43.41 228 THR A CA 1
ATOM 1815 C C . THR A 1 228 ? 5.763 22.528 -20.405 1.00 43.41 228 THR A C 1
ATOM 1817 O O . THR A 1 228 ? 5.435 23.096 -19.363 1.00 43.41 228 THR A O 1
ATOM 1820 N N . SER A 1 229 ? 5.569 21.217 -20.573 1.00 36.16 229 SER A N 1
ATOM 1821 C CA . SER A 1 229 ? 4.827 20.401 -19.611 1.00 36.16 229 SER A CA 1
ATOM 1822 C C . SER A 1 229 ? 5.729 19.865 -18.501 1.00 36.16 229 SER A C 1
ATOM 1824 O O . SER A 1 229 ? 6.587 19.012 -18.727 1.00 36.16 229 SER A O 1
ATOM 1826 N N . ALA A 1 230 ? 5.459 20.324 -17.279 1.00 40.75 230 ALA A N 1
ATOM 1827 C CA . ALA A 1 230 ? 5.700 19.570 -16.052 1.00 40.75 230 ALA A CA 1
ATOM 1828 C C . ALA A 1 230 ? 5.097 18.144 -16.155 1.00 40.75 230 ALA A C 1
ATOM 1830 O O . ALA A 1 230 ? 4.172 17.942 -16.949 1.00 40.75 230 ALA A O 1
ATOM 1831 N N . PRO A 1 231 ? 5.567 17.157 -15.363 1.00 45.00 231 PRO A N 1
ATOM 1832 C CA . PRO A 1 231 ? 5.022 15.797 -15.382 1.00 45.00 231 PRO A CA 1
ATOM 1833 C C . PRO A 1 231 ? 3.498 15.831 -15.204 1.00 45.00 231 PRO A C 1
ATOM 1835 O O . PRO A 1 231 ? 2.988 16.379 -14.223 1.00 45.00 231 PRO A O 1
ATOM 1838 N N . SER A 1 232 ? 2.760 15.304 -16.186 1.00 50.62 232 SER A N 1
ATOM 1839 C CA . SER A 1 232 ? 1.301 15.386 -16.193 1.00 50.62 232 SER A CA 1
ATOM 1840 C C . SER A 1 232 ? 0.737 14.610 -15.001 1.00 50.62 232 SER A C 1
ATOM 1842 O O . SER A 1 232 ? 0.959 13.404 -14.890 1.00 50.62 232 SER A O 1
ATOM 1844 N N . LYS A 1 233 ? -0.017 15.290 -14.131 1.00 80.19 233 LYS A N 1
ATOM 1845 C CA . LYS A 1 233 ? -0.786 14.698 -13.022 1.00 80.19 233 LYS A CA 1
ATOM 1846 C C . LYS A 1 233 ? -2.002 13.936 -13.566 1.00 80.19 233 LYS A C 1
ATOM 1848 O O . LYS A 1 233 ? -3.141 14.354 -13.369 1.00 80.19 233 LYS A O 1
ATOM 1853 N N . ALA A 1 234 ? -1.757 12.877 -14.332 1.00 84.12 234 ALA A N 1
ATOM 1854 C CA . ALA A 1 234 ? -2.812 12.078 -14.941 1.00 84.12 234 ALA A CA 1
ATOM 1855 C C . ALA A 1 234 ? -3.591 11.301 -13.862 1.00 84.12 234 ALA A C 1
ATOM 1857 O O . ALA A 1 234 ? -2.978 10.822 -12.905 1.00 84.12 234 ALA A O 1
ATOM 1858 N N . PRO A 1 235 ? -4.923 11.166 -13.986 1.00 90.75 235 PRO A N 1
ATOM 1859 C CA . PRO A 1 235 ? -5.709 10.359 -13.062 1.00 90.75 235 PRO A CA 1
ATOM 1860 C C . PRO A 1 235 ? -5.302 8.881 -13.136 1.00 90.75 235 PRO A C 1
ATOM 1862 O O . PRO A 1 235 ? -4.842 8.391 -14.172 1.00 90.75 235 PRO A O 1
ATOM 1865 N N . ALA A 1 236 ? -5.489 8.166 -12.030 1.00 91.31 236 ALA A N 1
ATOM 1866 C CA . ALA A 1 236 ? -5.296 6.724 -11.983 1.00 91.31 236 ALA A CA 1
ATOM 1867 C C . ALA A 1 236 ? -6.577 6.023 -12.448 1.00 91.31 236 ALA A C 1
ATOM 1869 O O . ALA A 1 236 ? -7.673 6.421 -12.065 1.00 91.31 236 ALA A O 1
ATOM 1870 N N . ILE A 1 237 ? -6.445 4.981 -13.264 1.00 91.31 237 ILE A N 1
ATOM 1871 C CA . ILE A 1 237 ? -7.568 4.145 -13.701 1.00 91.31 237 ILE A CA 1
ATOM 1872 C C . ILE A 1 237 ? -7.279 2.735 -13.198 1.00 91.31 237 ILE A C 1
ATOM 1874 O O . ILE A 1 237 ? -6.203 2.200 -13.471 1.00 91.31 237 ILE A O 1
ATOM 1878 N N . SER A 1 238 ? -8.192 2.173 -12.411 1.00 91.44 238 SER A N 1
ATOM 1879 C CA . SER A 1 238 ? -8.058 0.814 -11.885 1.00 91.44 238 SER A CA 1
ATOM 1880 C C . SER A 1 238 ? -8.382 -0.245 -12.942 1.00 91.44 238 SER A C 1
ATOM 1882 O O . SER A 1 238 ? -8.912 0.060 -14.012 1.00 91.44 238 SER A O 1
ATOM 1884 N N . GLY A 1 239 ? -8.104 -1.515 -12.632 1.00 81.69 239 GLY A N 1
ATOM 1885 C CA . GLY A 1 239 ? -8.463 -2.639 -13.500 1.00 81.69 239 GLY A CA 1
ATOM 1886 C C . GLY A 1 239 ? -9.974 -2.820 -13.680 1.00 81.69 239 GLY A C 1
ATOM 1887 O O . GLY A 1 239 ? -10.389 -3.427 -14.661 1.00 81.69 239 GLY A O 1
ATOM 1888 N N . SER A 1 240 ? -10.796 -2.264 -12.780 1.00 84.81 240 SER A N 1
ATOM 1889 C CA . SER A 1 240 ? -12.262 -2.247 -12.902 1.00 84.81 240 SER A CA 1
ATOM 1890 C C . SER A 1 240 ? -12.796 -1.083 -13.750 1.00 84.81 240 SER A C 1
ATOM 1892 O O . SER A 1 240 ? -14.001 -0.988 -13.972 1.00 84.81 240 SER A O 1
ATOM 1894 N N . GLY A 1 241 ? -11.921 -0.187 -14.224 1.00 89.44 241 GLY A N 1
ATOM 1895 C CA . GLY A 1 241 ? -12.301 1.014 -14.971 1.00 89.44 241 GLY A CA 1
ATOM 1896 C C . GLY A 1 241 ? -12.680 2.207 -14.089 1.00 89.44 241 GLY A C 1
ATOM 1897 O O . GLY A 1 241 ? -13.081 3.250 -14.608 1.00 89.44 241 GLY A O 1
ATOM 1898 N N . THR A 1 242 ? -12.532 2.103 -12.765 1.00 91.75 242 THR A N 1
ATOM 1899 C CA . THR A 1 242 ? -12.783 3.231 -11.864 1.00 91.75 242 THR A CA 1
ATOM 1900 C C . THR A 1 242 ? -11.678 4.272 -11.992 1.00 91.75 242 THR A C 1
ATOM 1902 O O . THR A 1 242 ? -10.487 3.965 -11.924 1.00 91.75 242 THR A O 1
ATOM 1905 N N . VAL A 1 243 ? -12.081 5.534 -12.135 1.00 93.75 243 VAL A N 1
ATOM 1906 C CA . VAL A 1 243 ? -11.158 6.667 -12.223 1.00 93.75 243 VAL A CA 1
ATOM 1907 C C . VAL A 1 243 ? -10.957 7.292 -10.843 1.00 93.75 243 VAL A C 1
ATOM 1909 O O . VAL A 1 243 ? -11.914 7.695 -10.174 1.00 93.75 243 VAL A O 1
ATOM 1912 N N . TYR A 1 244 ? -9.695 7.415 -10.447 1.00 94.00 244 TYR A N 1
ATOM 1913 C CA . TYR A 1 244 ? -9.246 8.059 -9.222 1.00 94.00 244 TYR A CA 1
ATOM 1914 C C . TYR A 1 244 ? -8.444 9.323 -9.528 1.00 94.00 244 TYR A C 1
ATOM 1916 O O . TYR A 1 244 ? -7.655 9.352 -10.480 1.00 94.00 244 TYR A O 1
ATOM 1924 N N . PRO A 1 245 ? -8.588 10.377 -8.709 1.00 94.62 245 PRO A N 1
ATOM 1925 C CA . PRO A 1 245 ? -7.754 11.557 -8.855 1.00 94.62 245 PRO A CA 1
ATOM 1926 C C . PRO A 1 245 ? -6.289 11.208 -8.563 1.00 94.62 245 PRO A C 1
ATOM 1928 O O . PRO A 1 245 ? -5.997 10.382 -7.699 1.00 94.62 245 PRO A O 1
ATOM 1931 N N . PHE A 1 246 ? -5.359 11.896 -9.229 1.00 93.00 246 PHE A N 1
ATOM 1932 C CA . PHE A 1 246 ? -3.918 11.740 -8.983 1.00 93.00 246 PHE A CA 1
ATOM 1933 C C . PHE A 1 246 ? -3.543 11.961 -7.505 1.00 93.00 246 PHE A C 1
ATOM 1935 O O . PHE A 1 246 ? -2.598 11.364 -7.007 1.00 93.00 246 PHE A O 1
ATOM 1942 N N . SER A 1 247 ? -4.300 12.798 -6.785 1.00 93.69 247 SER A N 1
ATOM 1943 C CA . SER A 1 247 ? -4.109 13.024 -5.349 1.00 93.69 247 SER A CA 1
ATOM 1944 C C . SER A 1 247 ? -4.417 11.800 -4.484 1.00 93.69 247 SER A C 1
ATOM 1946 O O . SER A 1 247 ? -3.854 11.690 -3.402 1.00 93.69 247 SER A O 1
ATOM 1948 N N . ALA A 1 248 ? -5.305 10.908 -4.935 1.00 94.81 248 ALA A N 1
ATOM 1949 C CA . ALA A 1 248 ? -5.593 9.662 -4.232 1.00 94.81 248 ALA A CA 1
ATOM 1950 C C . ALA A 1 248 ? -4.491 8.631 -4.501 1.00 94.81 248 ALA A C 1
ATOM 1952 O O . ALA A 1 248 ? -3.921 8.085 -3.563 1.00 94.81 248 ALA A O 1
ATOM 1953 N N . PHE A 1 249 ? -4.148 8.422 -5.776 1.00 96.31 249 PHE A N 1
ATOM 1954 C CA . PHE A 1 249 ? -3.125 7.463 -6.194 1.00 96.31 249 PHE A CA 1
ATOM 1955 C C . PHE A 1 249 ? -2.123 8.111 -7.161 1.00 96.31 249 PHE A C 1
ATOM 1957 O O . PHE A 1 249 ? -2.379 8.165 -8.370 1.00 96.31 249 PHE A O 1
ATOM 1964 N N . PRO A 1 250 ? -0.972 8.593 -6.662 1.00 94.88 250 PRO A N 1
ATOM 1965 C CA . PRO A 1 250 ? 0.081 9.136 -7.508 1.00 94.88 250 PRO A CA 1
ATOM 1966 C C . PRO A 1 250 ? 0.830 7.991 -8.205 1.00 94.88 250 PRO A C 1
ATOM 1968 O O . PRO A 1 250 ? 1.732 7.377 -7.636 1.00 94.88 250 PRO A O 1
ATOM 1971 N N . LEU A 1 251 ? 0.429 7.673 -9.438 1.00 93.75 251 LEU A N 1
ATOM 1972 C CA . LEU A 1 251 ? 1.047 6.592 -10.208 1.00 93.75 251 LEU A CA 1
ATOM 1973 C C . LEU A 1 251 ? 2.477 6.939 -10.648 1.00 93.75 251 LEU A C 1
ATOM 1975 O O . LEU A 1 251 ? 2.775 8.079 -11.007 1.00 93.75 251 LEU A O 1
ATOM 1979 N N . SER A 1 252 ? 3.340 5.923 -10.669 1.00 91.69 252 SER A N 1
ATOM 1980 C CA . SER A 1 252 ? 4.711 6.015 -11.172 1.00 91.69 252 SER A CA 1
ATOM 1981 C C . SER A 1 252 ? 4.740 6.207 -12.691 1.00 91.69 252 SER A C 1
ATOM 1983 O O . SER A 1 252 ? 3.858 5.741 -13.419 1.00 91.69 252 SER A O 1
ATOM 1985 N N . THR A 1 253 ? 5.787 6.870 -13.184 1.00 90.06 253 THR A N 1
ATOM 1986 C CA . THR A 1 253 ? 6.094 6.947 -14.620 1.00 90.06 253 THR A CA 1
ATOM 1987 C C . THR A 1 253 ? 6.688 5.645 -15.153 1.00 90.06 253 THR A C 1
ATOM 1989 O O . THR A 1 253 ? 6.576 5.381 -16.348 1.00 90.06 253 THR A O 1
ATOM 1992 N N . ASN A 1 254 ? 7.294 4.827 -14.285 1.00 87.31 254 ASN A N 1
ATOM 1993 C CA . ASN A 1 254 ? 7.764 3.494 -14.647 1.00 87.31 254 ASN A CA 1
ATOM 1994 C C . ASN A 1 254 ? 6.548 2.576 -14.880 1.00 87.31 254 ASN A C 1
ATOM 1996 O O . ASN A 1 254 ? 5.704 2.406 -13.999 1.00 87.31 254 ASN A O 1
ATOM 2000 N N . LEU A 1 255 ? 6.468 1.986 -16.076 1.00 86.31 255 LEU A N 1
ATOM 2001 C CA . LEU A 1 255 ? 5.342 1.158 -16.514 1.00 86.31 255 LEU A CA 1
ATOM 2002 C C . LEU A 1 255 ? 5.184 -0.142 -15.710 1.00 86.31 255 LEU A C 1
ATOM 2004 O O . LEU A 1 255 ? 4.051 -0.562 -15.475 1.00 86.31 255 LEU A O 1
ATOM 2008 N N . GLU A 1 256 ? 6.280 -0.760 -15.268 1.00 82.19 256 GLU A N 1
ATOM 2009 C CA . GLU A 1 256 ? 6.246 -2.001 -14.484 1.00 82.19 256 GLU A CA 1
ATOM 2010 C C . GLU A 1 256 ? 5.680 -1.739 -13.084 1.00 82.19 256 GLU A C 1
ATOM 2012 O O . GLU A 1 256 ? 4.714 -2.384 -12.664 1.00 82.19 256 GLU A O 1
ATOM 2017 N N . ILE A 1 257 ? 6.199 -0.707 -12.408 1.00 89.56 257 ILE A N 1
ATOM 2018 C CA . ILE A 1 257 ? 5.697 -0.262 -11.100 1.00 89.56 257 ILE A CA 1
ATOM 2019 C C . ILE A 1 257 ? 4.238 0.185 -11.226 1.00 89.56 257 ILE A C 1
ATOM 2021 O O . ILE A 1 257 ? 3.398 -0.172 -10.400 1.00 89.56 257 ILE A O 1
ATOM 2025 N N . ARG A 1 258 ? 3.899 0.921 -12.291 1.00 91.75 258 ARG A N 1
ATOM 2026 C CA . ARG A 1 258 ? 2.532 1.384 -12.545 1.00 91.75 258 ARG A CA 1
ATOM 2027 C C . ARG A 1 258 ? 1.547 0.226 -12.718 1.00 91.75 258 ARG A C 1
ATOM 2029 O O . ARG A 1 258 ? 0.425 0.311 -12.223 1.00 91.75 258 ARG A O 1
ATOM 2036 N N . ALA A 1 259 ? 1.941 -0.860 -13.381 1.00 89.31 259 ALA A N 1
ATOM 2037 C CA . ALA A 1 259 ? 1.091 -2.041 -13.523 1.00 89.31 259 ALA A CA 1
ATOM 2038 C C . ALA A 1 259 ? 0.824 -2.723 -12.168 1.00 89.31 259 ALA A C 1
ATOM 2040 O O . ALA A 1 259 ? -0.314 -3.116 -11.892 1.00 89.31 259 ALA A O 1
ATOM 2041 N N . ALA A 1 260 ? 1.840 -2.825 -11.303 1.00 91.38 260 ALA A N 1
ATOM 2042 C CA . ALA A 1 260 ? 1.678 -3.326 -9.936 1.00 91.38 260 ALA A CA 1
ATOM 2043 C C . ALA A 1 260 ? 0.772 -2.405 -9.101 1.00 91.38 260 ALA A C 1
ATOM 2045 O O . ALA A 1 260 ? -0.173 -2.869 -8.466 1.00 91.38 260 ALA A O 1
ATOM 2046 N N . GLN A 1 261 ? 0.986 -1.094 -9.193 1.00 94.69 261 GLN A N 1
ATOM 2047 C CA . GLN A 1 261 ? 0.161 -0.076 -8.549 1.00 94.69 261 GLN A CA 1
ATOM 2048 C C . GLN A 1 261 ? -1.318 -0.182 -8.941 1.00 94.69 261 GLN A C 1
ATOM 2050 O O . GLN A 1 261 ? -2.179 -0.185 -8.065 1.00 94.69 261 GLN A O 1
ATOM 2055 N N . VAL A 1 262 ? -1.630 -0.300 -10.236 1.00 94.25 262 VAL A N 1
ATOM 2056 C CA . VAL A 1 262 ? -3.012 -0.437 -10.736 1.00 94.25 262 VAL A CA 1
ATOM 2057 C C . VAL A 1 262 ? -3.654 -1.751 -10.275 1.00 94.25 262 VAL A C 1
ATOM 2059 O O . VAL A 1 262 ? -4.836 -1.781 -9.914 1.00 94.25 262 VAL A O 1
ATOM 2062 N N . ARG A 1 263 ? -2.877 -2.839 -10.228 1.00 92.50 263 ARG A N 1
ATOM 2063 C CA . ARG A 1 263 ? -3.334 -4.128 -9.690 1.00 92.50 263 ARG A CA 1
ATOM 2064 C C . ARG A 1 263 ? -3.698 -4.017 -8.211 1.00 92.50 263 ARG A C 1
ATOM 2066 O O . ARG A 1 263 ? -4.773 -4.460 -7.820 1.00 92.50 263 ARG A O 1
ATOM 2073 N N . GLU A 1 264 ? -2.850 -3.377 -7.413 1.00 94.81 264 GLU A N 1
ATOM 2074 C CA . GLU A 1 264 ? -3.107 -3.177 -5.985 1.00 94.81 264 GLU A CA 1
ATOM 2075 C C . GLU A 1 264 ? -4.286 -2.229 -5.723 1.00 94.81 264 GLU A C 1
ATOM 2077 O O . GLU A 1 264 ? -5.044 -2.460 -4.785 1.00 94.81 264 GLU A O 1
ATOM 2082 N N . ILE A 1 265 ? -4.528 -1.222 -6.576 1.00 95.44 265 ILE A N 1
ATOM 2083 C CA . ILE A 1 265 ? -5.771 -0.425 -6.505 1.00 95.44 265 ILE A CA 1
ATOM 2084 C C . ILE A 1 265 ? -6.990 -1.340 -6.673 1.00 95.44 265 ILE A C 1
ATOM 2086 O O . ILE A 1 265 ? -7.939 -1.250 -5.901 1.00 95.44 265 ILE A O 1
ATOM 2090 N N . SER A 1 266 ? -6.939 -2.270 -7.627 1.00 94.38 266 SER A N 1
ATOM 2091 C CA . SER A 1 266 ? -8.033 -3.222 -7.870 1.00 94.38 266 SER A CA 1
ATOM 2092 C C . SER A 1 266 ? -8.237 -4.179 -6.680 1.00 94.38 266 SER A C 1
ATOM 2094 O O . SER A 1 266 ? -9.361 -4.533 -6.331 1.00 94.38 266 SER A O 1
ATOM 2096 N N . ILE A 1 267 ? -7.157 -4.559 -5.987 1.00 93.69 267 ILE A N 1
ATOM 2097 C CA . ILE A 1 267 ? -7.239 -5.330 -4.737 1.00 93.69 267 ILE A CA 1
ATOM 2098 C C . ILE A 1 267 ? -7.868 -4.492 -3.618 1.00 93.69 267 ILE A C 1
ATOM 2100 O O . ILE A 1 267 ? -8.675 -5.016 -2.847 1.00 93.69 267 ILE A O 1
ATOM 2104 N N . LEU A 1 268 ? -7.554 -3.200 -3.521 1.00 95.12 268 LEU A N 1
ATOM 2105 C CA . LEU A 1 268 ? -8.203 -2.311 -2.557 1.00 95.12 268 LEU A CA 1
ATOM 2106 C C . LEU A 1 268 ? -9.701 -2.154 -2.836 1.00 95.12 268 LEU A C 1
ATOM 2108 O O . LEU A 1 268 ? -10.485 -2.197 -1.891 1.00 95.12 268 LEU A O 1
ATOM 2112 N N . GLU A 1 269 ? -10.107 -2.050 -4.100 1.00 95.94 269 GLU A N 1
ATOM 2113 C CA . GLU A 1 269 ? -11.521 -1.995 -4.504 1.00 95.94 269 GLU A CA 1
ATOM 2114 C C . GLU A 1 269 ? -12.312 -3.236 -4.083 1.00 95.94 269 GLU A C 1
ATOM 2116 O O . GLU A 1 269 ? -13.489 -3.132 -3.746 1.00 95.94 269 GLU A O 1
ATOM 2121 N N . SER A 1 270 ? -11.668 -4.409 -4.034 1.00 94.75 270 SER A N 1
ATOM 2122 C CA . SER A 1 270 ? -12.321 -5.637 -3.552 1.00 94.75 270 SER A CA 1
ATOM 2123 C C . SER A 1 270 ? -12.655 -5.601 -2.054 1.00 94.75 270 SER A C 1
ATOM 2125 O O . SER A 1 270 ? -13.502 -6.361 -1.588 1.00 94.75 270 SER A O 1
ATOM 2127 N N . LYS A 1 271 ? -11.988 -4.726 -1.290 1.00 94.75 271 LYS A N 1
ATOM 2128 C CA . LYS A 1 271 ? -12.119 -4.621 0.173 1.00 94.75 271 LYS A CA 1
ATOM 2129 C C . LYS A 1 271 ? -12.857 -3.363 0.609 1.00 94.75 271 LYS A C 1
ATOM 2131 O O . LYS A 1 271 ? -13.454 -3.346 1.683 1.00 94.75 271 LYS A O 1
ATOM 2136 N N . LEU A 1 272 ? -12.763 -2.297 -0.179 1.00 95.19 272 LEU A N 1
ATOM 2137 C CA . LEU A 1 272 ? -13.226 -0.963 0.171 1.00 95.19 272 LEU A CA 1
ATOM 2138 C C . LEU A 1 272 ? -13.984 -0.347 -1.005 1.00 95.19 272 LEU A C 1
ATOM 2140 O O . LEU A 1 272 ? -13.522 -0.423 -2.143 1.00 95.19 272 LEU A O 1
ATOM 2144 N N . PRO A 1 273 ? -15.115 0.328 -0.750 1.00 93.88 273 PRO A N 1
ATOM 2145 C CA . PRO A 1 273 ? -15.881 0.939 -1.821 1.00 93.88 273 PRO A CA 1
ATOM 2146 C C . PRO A 1 273 ? -15.081 2.082 -2.476 1.00 93.88 273 PRO A C 1
ATOM 2148 O O . PRO A 1 273 ? -14.411 2.847 -1.768 1.00 93.88 273 PRO A O 1
ATOM 2151 N N . PRO A 1 274 ? -15.193 2.269 -3.804 1.00 93.25 274 PRO A N 1
ATOM 2152 C CA . PRO A 1 274 ? -14.444 3.282 -4.545 1.00 93.25 274 PRO A CA 1
ATOM 2153 C C . PRO A 1 274 ? -14.534 4.695 -3.976 1.00 93.25 274 PRO A C 1
ATOM 2155 O O . PRO A 1 274 ? -13.537 5.413 -3.933 1.00 93.25 274 PRO A O 1
ATOM 2158 N N . GLU A 1 275 ? -15.706 5.085 -3.477 1.00 92.69 275 GLU A N 1
ATOM 2159 C CA . GLU A 1 275 ? -15.912 6.406 -2.881 1.00 92.69 275 GLU A CA 1
ATOM 2160 C C . GLU A 1 275 ? -15.026 6.634 -1.655 1.00 92.69 275 GLU A C 1
ATOM 2162 O O . GLU A 1 275 ? -14.515 7.734 -1.461 1.00 92.69 275 GLU A O 1
ATOM 2167 N N . ARG A 1 276 ? -14.753 5.598 -0.853 1.00 92.69 276 ARG A N 1
ATOM 2168 C CA . ARG A 1 276 ? -13.833 5.720 0.289 1.00 92.69 276 ARG A CA 1
ATOM 2169 C C . ARG A 1 276 ? -12.397 5.909 -0.181 1.00 92.69 276 ARG A C 1
ATOM 2171 O O . ARG A 1 276 ? -11.679 6.728 0.386 1.00 92.69 276 ARG A O 1
ATOM 2178 N N . LEU A 1 277 ? -12.000 5.213 -1.241 1.00 94.75 277 LEU A N 1
ATOM 2179 C CA . LEU A 1 277 ? -10.663 5.327 -1.821 1.00 94.75 277 LEU A CA 1
ATOM 2180 C C . LEU A 1 277 ? -10.427 6.717 -2.447 1.00 94.75 277 LEU A C 1
ATOM 2182 O O . LEU A 1 277 ? -9.375 7.303 -2.229 1.00 94.75 277 LEU A O 1
ATOM 2186 N N . LYS A 1 278 ? -11.417 7.307 -3.132 1.00 94.38 278 LYS A N 1
ATOM 2187 C CA . LYS A 1 278 ? -11.291 8.634 -3.779 1.00 94.38 278 LYS A CA 1
ATOM 2188 C C . LYS A 1 278 ? -10.993 9.789 -2.816 1.00 94.38 278 LYS A C 1
ATOM 2190 O O . LYS A 1 278 ? -10.350 10.757 -3.214 1.00 94.38 278 LYS A O 1
ATOM 2195 N N . HIS A 1 279 ? -11.479 9.709 -1.578 1.00 92.81 279 HIS A N 1
ATOM 2196 C CA . HIS A 1 279 ? -11.348 10.785 -0.586 1.00 92.81 279 HIS A CA 1
ATOM 2197 C C . HIS A 1 279 ? -10.072 10.698 0.258 1.00 92.81 279 HIS A C 1
ATOM 2199 O O . HIS A 1 279 ? -9.835 11.570 1.093 1.00 92.81 279 HIS A O 1
ATOM 2205 N N . ASN A 1 280 ? -9.272 9.647 0.082 1.00 94.25 280 ASN A N 1
ATOM 2206 C CA . ASN A 1 280 ? -8.058 9.425 0.855 1.00 94.25 280 ASN A CA 1
ATOM 2207 C C . ASN A 1 280 ? -6.846 9.426 -0.079 1.00 94.25 280 ASN A C 1
ATOM 2209 O O . ASN A 1 280 ? -6.922 8.955 -1.210 1.00 94.25 280 ASN A O 1
ATOM 2213 N N . SER A 1 281 ? -5.731 9.960 0.410 1.00 94.44 281 SER A N 1
ATOM 2214 C CA . SER A 1 281 ? -4.446 9.902 -0.284 1.00 94.44 281 SER A CA 1
ATOM 2215 C C . SER A 1 281 ? -3.716 8.623 0.090 1.00 94.44 281 SER A C 1
ATOM 2217 O O . SER A 1 281 ? -3.792 8.174 1.237 1.00 94.44 281 SER A O 1
ATOM 2219 N N . PHE A 1 282 ? -2.993 8.045 -0.860 1.00 95.88 282 PHE A N 1
ATOM 2220 C CA . PHE A 1 282 ? -2.201 6.842 -0.665 1.00 95.88 282 PHE A CA 1
ATOM 2221 C C . PHE A 1 282 ? -0.770 7.061 -1.138 1.00 95.88 282 PHE A C 1
ATOM 2223 O O . PHE A 1 282 ? -0.498 7.805 -2.077 1.00 95.88 282 PHE A O 1
ATOM 2230 N N . GLU A 1 283 ? 0.146 6.354 -0.495 1.00 94.62 283 GLU A N 1
ATOM 2231 C CA . GLU A 1 283 ? 1.543 6.292 -0.890 1.00 94.62 283 GLU A CA 1
ATOM 2232 C C . GLU A 1 283 ? 1.897 4.866 -1.263 1.00 94.62 283 GLU A C 1
ATOM 2234 O O . GLU A 1 283 ? 1.554 3.916 -0.550 1.00 94.62 283 GLU A O 1
ATOM 2239 N N . TRP A 1 284 ? 2.577 4.739 -2.395 1.00 94.12 284 TRP A N 1
ATOM 2240 C CA . TRP A 1 284 ? 3.126 3.476 -2.834 1.00 94.12 284 TRP A CA 1
ATOM 2241 C C . TRP A 1 284 ? 4.414 3.222 -2.069 1.00 94.12 284 TRP A C 1
ATOM 2243 O O . TRP A 1 284 ? 5.374 3.982 -2.202 1.00 94.12 284 TRP A O 1
ATOM 2253 N N . LEU A 1 285 ? 4.435 2.164 -1.266 1.00 90.69 285 LEU A N 1
ATOM 2254 C CA . LEU A 1 285 ? 5.671 1.693 -0.666 1.00 90.69 285 LEU A CA 1
ATOM 2255 C C . LEU A 1 285 ? 6.224 0.597 -1.557 1.00 90.69 285 LEU A C 1
ATOM 2257 O O . LEU A 1 285 ? 5.758 -0.538 -1.492 1.00 90.69 285 LEU A O 1
ATOM 2261 N N . ASP A 1 286 ? 7.196 0.963 -2.388 1.00 82.38 286 ASP A N 1
ATOM 2262 C CA . ASP A 1 286 ? 7.958 -0.014 -3.146 1.00 82.38 286 ASP A CA 1
ATOM 2263 C C . ASP A 1 286 ? 9.032 -0.608 -2.241 1.00 82.38 286 ASP A C 1
ATOM 2265 O O . ASP A 1 286 ? 9.786 0.119 -1.594 1.00 82.38 286 ASP A O 1
ATOM 2269 N N . ASP A 1 287 ? 9.032 -1.930 -2.149 1.00 65.12 287 ASP A N 1
ATOM 2270 C CA . ASP A 1 287 ? 10.095 -2.719 -1.546 1.00 65.12 287 ASP A CA 1
ATOM 2271 C C . ASP A 1 287 ? 10.561 -2.234 -0.158 1.00 65.12 287 ASP A C 1
ATOM 2273 O O . ASP A 1 287 ? 11.650 -1.694 0.048 1.00 65.12 287 ASP A O 1
ATOM 2277 N N . SER A 1 288 ? 9.728 -2.455 0.869 1.00 50.88 288 SER A N 1
ATOM 2278 C CA . SER A 1 288 ? 10.235 -2.349 2.237 1.00 50.88 288 SER A CA 1
ATOM 2279 C C . SER A 1 288 ? 11.320 -3.425 2.409 1.00 50.88 288 SER A C 1
ATOM 2281 O O . SER A 1 288 ? 10.969 -4.612 2.370 1.00 50.88 288 SER A O 1
ATOM 2283 N N . PRO A 1 289 ? 12.596 -3.073 2.690 1.00 46.81 289 PRO A N 1
ATOM 2284 C CA . PRO A 1 289 ? 13.743 -4.000 2.686 1.00 46.81 289 PRO A CA 1
ATOM 2285 C C . PRO A 1 289 ? 13.655 -5.136 3.722 1.00 46.81 289 PRO A C 1
ATOM 2287 O O . PRO A 1 289 ? 14.575 -5.927 3.895 1.00 46.81 289 PRO A O 1
ATOM 2290 N N . ARG A 1 290 ? 12.548 -5.210 4.465 1.00 53.38 290 ARG A N 1
ATOM 2291 C CA . ARG A 1 290 ? 12.256 -6.244 5.455 1.00 53.38 290 ARG A CA 1
ATOM 2292 C C . ARG A 1 290 ? 11.205 -7.258 4.999 1.00 53.38 290 ARG A C 1
ATOM 2294 O O . ARG A 1 290 ? 11.024 -8.235 5.721 1.00 53.38 290 ARG A O 1
ATOM 2301 N N . ARG A 1 291 ? 10.449 -7.010 3.918 1.00 59.06 291 ARG A N 1
ATOM 2302 C CA . ARG A 1 291 ? 9.222 -7.781 3.632 1.00 59.06 291 ARG A CA 1
ATOM 2303 C C . ARG A 1 291 ? 8.873 -8.052 2.166 1.00 59.06 291 ARG A C 1
ATOM 2305 O O . ARG A 1 291 ? 8.026 -8.914 1.975 1.00 59.06 291 ARG A O 1
ATOM 2312 N N . GLY A 1 292 ? 9.489 -7.396 1.178 1.00 67.00 292 GLY A N 1
ATOM 2313 C CA . GLY A 1 292 ? 9.334 -7.765 -0.242 1.00 67.00 292 GLY A CA 1
ATOM 2314 C C . GLY A 1 292 ? 7.897 -7.725 -0.784 1.00 67.00 292 GLY A C 1
ATOM 2315 O O . GLY A 1 292 ? 7.567 -8.476 -1.696 1.00 67.00 292 GLY A O 1
ATOM 2316 N N . VAL A 1 293 ? 7.020 -6.908 -0.192 1.00 78.12 293 VAL A N 1
ATOM 2317 C CA . VAL A 1 293 ? 5.646 -6.702 -0.671 1.00 78.12 293 VAL A CA 1
ATOM 2318 C C . VAL A 1 293 ? 5.455 -5.214 -0.895 1.00 78.12 293 VAL A C 1
ATOM 2320 O O . VAL A 1 293 ? 5.506 -4.444 0.068 1.00 78.12 293 VAL A O 1
ATOM 2323 N N . SER A 1 294 ? 5.240 -4.832 -2.151 1.00 88.69 294 SER A N 1
ATOM 2324 C CA . SER A 1 294 ? 4.850 -3.474 -2.512 1.00 88.69 294 SER A CA 1
ATOM 2325 C C . SER A 1 294 ? 3.341 -3.314 -2.313 1.00 88.69 294 SER A C 1
ATOM 2327 O O . SER A 1 294 ? 2.560 -4.154 -2.757 1.00 88.69 294 SER A O 1
ATOM 2329 N N . GLU A 1 295 ? 2.925 -2.276 -1.591 1.00 92.94 295 GLU A N 1
ATOM 2330 C CA . GLU A 1 295 ? 1.515 -2.039 -1.261 1.00 92.94 295 GLU A CA 1
ATOM 2331 C C . GLU A 1 295 ? 1.190 -0.541 -1.191 1.00 92.94 295 GLU A C 1
ATOM 2333 O O . GLU A 1 295 ? 2.043 0.303 -0.901 1.00 92.94 295 GLU A O 1
ATOM 2338 N N . TRP A 1 296 ? -0.085 -0.213 -1.410 1.00 94.81 296 TRP A N 1
ATOM 2339 C CA . TRP A 1 296 ? -0.630 1.117 -1.150 1.00 94.81 296 TRP A CA 1
ATOM 2340 C C . TRP A 1 296 ? -0.963 1.278 0.331 1.00 94.81 296 TRP A C 1
ATOM 2342 O O . TRP A 1 296 ? -1.833 0.576 0.858 1.00 94.81 296 TRP A O 1
ATOM 2352 N N . LEU A 1 297 ? -0.329 2.245 0.996 1.00 94.62 297 LEU A N 1
ATOM 2353 C CA . LEU A 1 297 ? -0.702 2.647 2.352 1.00 94.62 297 LEU A CA 1
ATOM 2354 C C . LEU A 1 297 ? -1.437 3.983 2.336 1.00 94.62 297 LEU A C 1
ATOM 2356 O O . LEU A 1 297 ? -0.931 4.935 1.739 1.00 94.62 297 LEU A O 1
ATOM 2360 N N . PRO A 1 298 ? -2.561 4.109 3.061 1.00 95.12 298 PRO A N 1
ATOM 2361 C CA . PRO A 1 298 ? -3.213 5.394 3.224 1.00 95.12 298 PRO A CA 1
ATOM 2362 C C . PRO A 1 298 ? -2.269 6.355 3.946 1.00 95.12 298 PRO A C 1
ATOM 2364 O O . PRO A 1 298 ? -1.605 6.008 4.932 1.00 95.12 298 PRO A O 1
ATOM 2367 N N . GLU A 1 299 ? -2.211 7.581 3.452 1.00 92.19 299 GLU A N 1
ATOM 2368 C CA . GLU A 1 299 ? -1.533 8.676 4.114 1.00 92.19 299 GLU A CA 1
ATOM 2369 C C . GLU A 1 299 ? -2.400 9.145 5.286 1.00 92.19 299 GLU A C 1
ATOM 2371 O O . GLU A 1 299 ? -3.351 9.913 5.148 1.00 92.19 299 GLU A O 1
ATOM 2376 N N . PHE A 1 300 ? -2.087 8.633 6.474 1.00 89.50 300 PHE A N 1
ATOM 2377 C CA . PHE A 1 300 ? -2.769 9.009 7.703 1.00 89.50 300 PHE A CA 1
ATOM 2378 C C . PHE A 1 300 ? -1.852 9.903 8.538 1.00 89.50 300 PHE A C 1
ATOM 2380 O O . PHE A 1 300 ? -1.022 9.426 9.313 1.00 89.50 300 PHE A O 1
ATOM 2387 N N . SER A 1 301 ? -2.000 11.220 8.373 1.00 82.12 301 SER A N 1
ATOM 2388 C CA . SER A 1 301 ? -1.142 12.243 8.998 1.00 82.12 301 SER A CA 1
ATOM 2389 C C . SER A 1 301 ? -1.265 12.328 10.527 1.00 82.12 301 SER A C 1
ATOM 2391 O O . SER A 1 301 ? -0.448 12.965 11.195 1.00 82.12 301 SER A O 1
ATOM 2393 N N . GLY A 1 302 ? -2.261 11.661 11.106 1.00 88.69 302 GLY A N 1
ATOM 2394 C CA . GLY A 1 302 ? -2.456 11.542 12.542 1.00 88.69 302 GLY A CA 1
ATOM 2395 C C . GLY A 1 302 ? -3.931 11.453 12.896 1.00 88.69 302 GLY A C 1
ATOM 2396 O O . GLY A 1 302 ? -4.798 11.640 12.046 1.00 88.69 302 GLY A O 1
ATOM 2397 N N . TYR A 1 303 ? -4.210 11.164 14.167 1.00 90.06 303 TYR A N 1
ATOM 2398 C CA . TYR A 1 303 ? -5.587 11.156 14.645 1.00 90.06 303 TYR A CA 1
ATOM 2399 C C . TYR A 1 303 ? -6.230 12.522 14.453 1.00 90.06 303 TYR A C 1
ATOM 2401 O O . TYR A 1 303 ? -5.571 13.560 14.595 1.00 90.06 303 TYR A O 1
ATOM 2409 N N . TRP A 1 304 ? -7.528 12.509 14.187 1.00 91.12 304 TRP A N 1
ATOM 2410 C CA . TRP A 1 304 ? -8.328 13.700 14.068 1.00 91.12 304 TRP A CA 1
ATOM 2411 C C . TRP A 1 304 ? -8.206 14.554 15.326 1.00 91.12 304 TRP A C 1
ATOM 2413 O O . TRP A 1 304 ? -8.196 14.072 16.471 1.00 91.12 304 TRP A O 1
ATOM 2423 N N . LYS A 1 305 ? -8.095 15.853 15.070 1.00 88.50 305 LYS A N 1
ATOM 2424 C CA . LYS A 1 305 ? -8.056 16.899 16.073 1.00 88.50 305 LYS A CA 1
ATOM 2425 C C . LYS A 1 305 ? -9.135 17.919 15.717 1.00 88.50 305 LYS A C 1
ATOM 2427 O O . LYS A 1 305 ? -9.242 18.271 14.538 1.00 88.50 305 LYS A O 1
ATOM 2432 N N . PRO A 1 306 ? -9.898 18.398 16.707 1.00 87.00 306 PRO A N 1
ATOM 2433 C CA . PRO A 1 306 ? -10.766 19.552 16.519 1.00 87.00 306 PRO A CA 1
ATOM 2434 C C . PRO A 1 306 ? -9.928 20.819 16.284 1.00 87.00 306 PRO A C 1
ATOM 2436 O O . PRO A 1 306 ? -8.693 20.769 16.225 1.00 87.00 306 PRO A O 1
ATOM 2439 N N . SER A 1 307 ? -10.603 21.962 16.143 1.00 85.94 307 SER A N 1
ATOM 2440 C CA . SER A 1 307 ? -9.972 23.267 15.931 1.00 85.94 307 SER A CA 1
ATOM 2441 C C . SER A 1 307 ? -8.792 23.514 16.886 1.00 85.94 307 SER A C 1
ATOM 2443 O O . SER A 1 307 ? -8.818 23.046 18.030 1.00 85.94 307 SER A O 1
ATOM 2445 N N . PRO A 1 308 ? -7.749 24.249 16.452 1.00 81.25 308 PRO A N 1
ATOM 2446 C CA . PRO A 1 308 ? -6.548 24.464 17.253 1.00 81.25 308 PRO A CA 1
ATOM 2447 C C . PRO A 1 308 ? -6.870 24.905 18.686 1.00 81.25 308 PRO A C 1
ATOM 2449 O O . PRO A 1 308 ? -7.567 25.891 18.902 1.00 81.25 308 PRO A O 1
ATOM 2452 N N . GLY A 1 309 ? -6.353 24.163 19.668 1.00 77.19 309 GLY A N 1
ATOM 2453 C CA . GLY A 1 309 ? -6.587 24.429 21.092 1.00 77.19 309 GLY A CA 1
ATOM 2454 C C . GLY A 1 309 ? -7.741 23.646 21.722 1.00 77.19 309 GLY A C 1
ATOM 2455 O O . GLY A 1 309 ? -7.866 23.684 22.941 1.00 77.19 309 GLY A O 1
ATOM 2456 N N . GLN A 1 310 ? -8.526 22.897 20.946 1.00 81.94 310 GLN A N 1
ATOM 2457 C CA . GLN A 1 310 ? -9.556 22.003 21.474 1.00 81.94 310 GLN A CA 1
ATOM 2458 C C . GLN A 1 310 ? -9.046 20.559 21.611 1.00 81.94 310 GLN A C 1
ATOM 2460 O O . GLN A 1 310 ? -8.174 20.101 20.868 1.00 81.94 310 GLN A O 1
ATOM 2465 N N . THR A 1 311 ? -9.603 19.831 22.577 1.00 84.62 311 THR A N 1
ATOM 2466 C CA . THR A 1 311 ? -9.408 18.385 22.751 1.00 84.62 311 THR A CA 1
ATOM 2467 C C . THR A 1 311 ? -10.574 17.629 22.116 1.00 84.62 311 THR A C 1
ATOM 2469 O O . THR A 1 311 ? -11.706 18.095 22.247 1.00 84.62 311 THR A O 1
ATOM 2472 N N . PRO A 1 312 ? -10.343 16.484 21.448 1.00 90.31 312 PRO A N 1
ATOM 2473 C CA . PRO A 1 312 ? -11.436 15.684 20.898 1.00 90.31 312 PRO A CA 1
ATOM 2474 C C . PRO A 1 312 ? -12.364 15.209 22.022 1.00 90.31 312 PRO A C 1
ATOM 2476 O O . PRO A 1 312 ? -11.893 14.867 23.111 1.00 90.31 312 PRO A O 1
ATOM 2479 N N . SER A 1 313 ? -13.671 15.192 21.761 1.00 91.56 313 SER A N 1
ATOM 2480 C CA . SER A 1 313 ? -14.645 14.615 22.690 1.00 91.56 313 SER A CA 1
ATOM 2481 C C . SER A 1 313 ? -14.556 13.083 22.701 1.00 91.56 313 SER A C 1
ATOM 2483 O O . SER A 1 313 ? -13.970 12.469 21.806 1.00 91.56 313 SER A O 1
ATOM 2485 N N . LEU A 1 314 ? -15.162 12.440 23.705 1.00 91.38 314 LEU A N 1
ATOM 2486 C CA . LEU A 1 314 ? -15.260 10.975 23.745 1.00 91.38 314 LEU A CA 1
ATOM 2487 C C . LEU A 1 314 ? -16.041 10.441 22.540 1.00 91.38 314 LEU A C 1
ATOM 2489 O O . LEU A 1 314 ? -15.643 9.440 21.944 1.00 91.38 314 LEU A O 1
ATOM 2493 N N . LYS A 1 315 ? -17.095 11.159 22.136 1.00 92.81 315 LYS A N 1
ATOM 2494 C CA . LYS A 1 315 ? -17.854 10.875 20.920 1.00 92.81 315 LYS A CA 1
ATOM 2495 C C . LYS A 1 315 ? -16.993 10.980 19.661 1.00 92.81 315 LYS A C 1
ATOM 2497 O O . LYS A 1 315 ? -17.093 10.114 18.801 1.00 92.81 315 LYS A O 1
ATOM 2502 N N . ASP A 1 316 ? -16.115 11.978 19.560 1.00 94.06 316 ASP A N 1
ATOM 2503 C CA . ASP A 1 316 ? -15.199 12.093 18.417 1.00 94.06 316 ASP A CA 1
ATOM 2504 C C . ASP A 1 316 ? -14.208 10.926 18.373 1.00 94.06 316 ASP A C 1
ATOM 2506 O O . ASP A 1 316 ? -13.973 10.359 17.310 1.00 94.06 316 ASP A O 1
ATOM 2510 N N . ILE A 1 317 ? -13.652 10.528 19.523 1.00 94.44 317 ILE A N 1
ATOM 2511 C CA . ILE A 1 317 ? -12.732 9.383 19.608 1.00 94.44 317 ILE A CA 1
ATOM 2512 C C . ILE A 1 317 ? -13.438 8.089 19.181 1.00 94.44 317 ILE A C 1
ATOM 2514 O O . ILE A 1 317 ? -12.874 7.305 18.415 1.00 94.44 317 ILE A O 1
ATOM 2518 N N . TRP A 1 318 ? -14.671 7.870 19.648 1.00 95.44 318 TRP A N 1
ATOM 2519 C CA . TRP A 1 318 ? -15.477 6.715 19.252 1.00 95.44 318 TRP A CA 1
ATOM 2520 C C . TRP A 1 318 ? -15.804 6.730 17.758 1.00 95.44 318 TRP A C 1
ATOM 2522 O O . TRP A 1 318 ? -15.544 5.748 17.062 1.00 95.44 318 TRP A O 1
ATOM 2532 N N . ASN A 1 319 ? -16.292 7.865 17.251 1.00 95.62 319 ASN A N 1
ATOM 2533 C CA . ASN A 1 319 ? -16.644 8.026 15.846 1.00 95.62 319 ASN A CA 1
ATOM 2534 C C . ASN A 1 319 ? -15.440 7.813 14.937 1.00 95.62 319 ASN A C 1
ATOM 2536 O O . ASN A 1 319 ? -15.546 7.086 13.958 1.00 95.62 319 ASN A O 1
ATOM 2540 N N . GLU A 1 320 ? -14.281 8.387 15.266 1.00 96.00 320 GLU A N 1
ATOM 2541 C CA . GLU A 1 320 ? -13.046 8.148 14.521 1.00 96.00 320 GLU A CA 1
ATOM 2542 C C . GLU A 1 320 ? -12.675 6.663 14.503 1.00 96.00 320 GLU A C 1
ATOM 2544 O O . GLU A 1 320 ? -12.238 6.141 13.475 1.00 96.00 320 GLU A O 1
ATOM 2549 N N . ASN A 1 321 ? -12.850 5.970 15.628 1.00 96.25 321 ASN A N 1
ATOM 2550 C CA . ASN A 1 321 ? -12.516 4.561 15.709 1.00 96.25 321 ASN A CA 1
ATOM 2551 C C . ASN A 1 321 ? -13.454 3.676 14.879 1.00 96.25 321 ASN A C 1
ATOM 2553 O O . ASN A 1 321 ? -12.963 2.807 14.156 1.00 96.25 321 ASN A O 1
ATOM 2557 N N . GLU A 1 322 ? -14.768 3.877 14.993 1.00 95.69 322 GLU A N 1
ATOM 2558 C CA . GLU A 1 322 ? -15.765 2.963 14.427 1.00 95.69 322 GLU A CA 1
ATOM 2559 C C . GLU A 1 322 ? -16.182 3.355 13.002 1.00 95.69 322 GLU A C 1
ATOM 2561 O O . GLU A 1 322 ? -16.191 2.506 12.109 1.00 95.69 322 GLU A O 1
ATOM 2566 N N . TYR A 1 323 ? -16.427 4.646 12.760 1.00 94.75 323 TYR A N 1
ATOM 2567 C CA . TYR A 1 323 ? -17.033 5.162 11.522 1.00 94.75 323 TYR A CA 1
ATOM 2568 C C . TYR A 1 323 ? -16.074 6.020 10.669 1.00 94.75 323 TYR A C 1
ATOM 2570 O O . TYR A 1 323 ? -16.227 6.120 9.451 1.00 94.75 323 TYR A O 1
ATOM 2578 N N . GLY A 1 324 ? -15.049 6.610 11.286 1.00 93.81 324 GLY A N 1
ATOM 2579 C CA . GLY A 1 324 ? -14.177 7.617 10.683 1.00 93.81 324 GLY A CA 1
ATOM 2580 C C . GLY A 1 324 ? -14.749 9.039 10.788 1.00 93.81 324 GLY A C 1
ATOM 2581 O O . GLY A 1 324 ? -15.913 9.247 11.121 1.00 93.81 324 GLY A O 1
ATOM 2582 N N . ILE A 1 325 ? -13.913 10.050 10.515 1.00 93.06 325 ILE A N 1
ATOM 2583 C CA . ILE A 1 325 ? -14.299 11.475 10.565 1.00 93.06 325 ILE A CA 1
ATOM 2584 C C . ILE A 1 325 ? -13.867 12.188 9.287 1.00 93.06 325 ILE A C 1
ATOM 2586 O O . ILE A 1 325 ? -12.676 12.201 8.963 1.00 93.06 325 ILE A O 1
ATOM 2590 N N . GLY A 1 326 ? -14.806 12.876 8.627 1.00 85.62 326 GLY A N 1
ATOM 2591 C CA . GLY A 1 326 ? -14.525 13.741 7.475 1.00 85.62 326 GLY A CA 1
ATOM 2592 C C . GLY A 1 326 ? -13.951 12.961 6.295 1.00 85.62 326 GLY A C 1
ATOM 2593 O O . GLY A 1 326 ? -12.852 13.258 5.845 1.00 85.62 326 GLY A O 1
ATOM 2594 N N . HIS A 1 327 ? -14.662 11.913 5.867 1.00 89.50 327 HIS A N 1
ATOM 2595 C CA . HIS A 1 327 ? -14.297 10.990 4.777 1.00 89.50 327 HIS A CA 1
ATOM 2596 C C . HIS A 1 327 ? -13.014 10.163 4.967 1.00 89.50 327 HIS A C 1
ATOM 2598 O O . HIS A 1 327 ? -12.747 9.271 4.160 1.00 89.50 327 HIS A O 1
ATOM 2604 N N . ARG A 1 328 ? -12.276 10.357 6.065 1.00 91.50 328 ARG A N 1
ATOM 2605 C CA . ARG A 1 328 ? -11.161 9.479 6.442 1.00 91.50 328 ARG A CA 1
ATOM 2606 C C . ARG A 1 328 ? -11.639 8.087 6.840 1.00 91.50 328 ARG A C 1
ATOM 2608 O O . ARG A 1 328 ? -12.778 7.919 7.294 1.00 91.50 328 ARG A O 1
ATOM 2615 N N . PHE A 1 329 ? -10.746 7.112 6.694 1.00 94.88 329 PHE A N 1
ATOM 2616 C CA . PHE A 1 329 ? -10.937 5.764 7.223 1.00 94.88 329 PHE A CA 1
ATOM 2617 C C . PHE A 1 329 ? -11.115 5.767 8.738 1.00 94.88 329 PHE A C 1
ATOM 2619 O O . PHE A 1 329 ? -10.493 6.565 9.447 1.00 94.88 329 PHE A O 1
ATOM 2626 N N . SER A 1 330 ? -11.945 4.851 9.227 1.00 95.75 330 SER A N 1
ATOM 2627 C CA . SER A 1 330 ? -12.023 4.559 10.649 1.00 95.75 330 SER A CA 1
ATOM 2628 C C . SER A 1 330 ? -10.780 3.800 11.111 1.00 95.75 330 SER A C 1
ATOM 2630 O O . SER A 1 330 ? -10.119 3.103 10.333 1.00 95.75 330 SER A O 1
ATOM 2632 N N . ILE A 1 331 ? -10.444 3.897 12.399 1.00 95.56 331 ILE A N 1
ATOM 2633 C CA . ILE A 1 331 ? -9.313 3.128 12.948 1.00 95.56 331 ILE A CA 1
ATOM 2634 C C . ILE A 1 331 ? -9.552 1.618 12.796 1.00 95.56 331 ILE A C 1
ATOM 2636 O O . ILE A 1 331 ? -8.600 0.862 12.576 1.00 95.56 331 ILE A O 1
ATOM 2640 N N . LYS A 1 332 ? -10.813 1.175 12.857 1.00 95.62 332 LYS A N 1
ATOM 2641 C CA . LYS A 1 332 ? -11.216 -0.210 12.597 1.00 95.62 332 LYS A CA 1
ATOM 2642 C C . LYS A 1 332 ? -10.898 -0.640 11.162 1.00 95.62 332 LYS A C 1
ATOM 2644 O O . LYS A 1 332 ? -10.247 -1.669 10.982 1.00 95.62 332 LYS A O 1
ATOM 2649 N N . GLU A 1 333 ? -11.273 0.157 10.160 1.00 95.50 333 GLU A N 1
ATOM 2650 C CA . GLU A 1 333 ? -10.946 -0.110 8.748 1.00 95.50 333 GLU A CA 1
ATOM 2651 C C . GLU A 1 333 ? -9.429 -0.132 8.517 1.00 95.50 333 GLU A C 1
ATOM 2653 O O . GLU A 1 333 ? -8.914 -1.021 7.832 1.00 95.50 333 GLU A O 1
ATOM 2658 N N . LEU A 1 334 ? -8.700 0.807 9.132 1.00 95.56 334 LEU A N 1
ATOM 2659 C CA . LEU A 1 334 ? -7.245 0.888 9.015 1.00 95.56 334 LEU A CA 1
ATOM 2660 C C . LEU A 1 334 ? -6.551 -0.364 9.570 1.00 95.56 334 LEU A C 1
ATOM 2662 O O . LEU A 1 334 ? -5.614 -0.889 8.962 1.00 95.56 334 LEU A O 1
ATOM 2666 N N . ARG A 1 335 ? -7.023 -0.875 10.714 1.00 94.50 335 ARG A N 1
ATOM 2667 C CA . ARG A 1 335 ? -6.522 -2.126 11.303 1.00 94.50 335 ARG A CA 1
ATOM 2668 C C . ARG A 1 335 ? -6.886 -3.343 10.468 1.00 94.50 335 ARG A C 1
ATOM 2670 O O . ARG A 1 335 ? -6.032 -4.205 10.296 1.00 94.50 335 ARG A O 1
ATOM 2677 N N . ALA A 1 336 ? -8.111 -3.411 9.955 1.00 95.06 336 ALA A N 1
ATOM 2678 C CA . ALA A 1 336 ? -8.566 -4.550 9.166 1.00 95.06 336 ALA A CA 1
ATOM 2679 C C . ALA A 1 336 ? -7.746 -4.720 7.876 1.00 95.06 336 ALA A C 1
ATOM 2681 O O . ALA A 1 336 ? -7.356 -5.833 7.536 1.00 95.06 336 ALA A O 1
ATOM 2682 N N . ASN A 1 337 ? -7.433 -3.616 7.192 1.00 94.12 337 ASN A N 1
ATOM 2683 C CA . ASN A 1 337 ? -6.782 -3.666 5.882 1.00 94.12 337 ASN A CA 1
ATOM 2684 C C . ASN A 1 337 ? -5.246 -3.602 5.954 1.00 94.12 337 ASN A C 1
ATOM 2686 O O . ASN A 1 337 ? -4.566 -4.306 5.207 1.00 94.12 337 ASN A O 1
ATOM 2690 N N . TRP A 1 338 ? -4.679 -2.817 6.881 1.00 93.19 338 TRP A N 1
ATOM 2691 C CA . TRP A 1 338 ? -3.225 -2.587 6.968 1.00 93.19 338 TRP A CA 1
ATOM 2692 C C . TRP A 1 338 ? -2.612 -2.951 8.330 1.00 93.19 338 TRP A C 1
ATOM 2694 O O . TRP A 1 338 ? -1.404 -2.797 8.543 1.00 93.19 338 TRP A O 1
ATOM 2704 N N . GLY A 1 339 ? -3.407 -3.433 9.287 1.00 92.38 339 GLY A N 1
ATOM 2705 C CA . GLY A 1 339 ? -2.930 -3.851 10.605 1.00 92.38 339 GLY A CA 1
ATOM 2706 C C . GLY A 1 339 ? -2.277 -2.709 11.379 1.00 92.38 339 GLY A C 1
ATOM 2707 O O . GLY A 1 339 ? -2.898 -1.698 11.695 1.00 92.38 339 GLY A O 1
ATOM 2708 N N . VAL A 1 340 ? -0.998 -2.865 11.718 1.00 90.12 340 VAL A N 1
ATOM 2709 C CA . VAL A 1 340 ? -0.209 -1.811 12.380 1.00 90.12 340 VAL A CA 1
ATOM 2710 C C . VAL A 1 340 ? 0.542 -0.911 11.393 1.00 90.12 340 VAL A C 1
ATOM 2712 O O . VAL A 1 340 ? 1.092 0.107 11.817 1.00 90.12 340 VAL A O 1
ATOM 2715 N N . ARG A 1 341 ? 0.578 -1.274 10.102 1.00 89.62 341 ARG A N 1
ATOM 2716 C CA . ARG A 1 341 ? 1.446 -0.658 9.085 1.00 89.62 341 ARG A CA 1
ATOM 2717 C C . ARG A 1 341 ? 1.004 0.750 8.705 1.00 89.62 341 ARG A C 1
ATOM 2719 O O . ARG A 1 341 ? 1.863 1.606 8.528 1.00 89.62 341 ARG A O 1
ATOM 2726 N N . TRP A 1 342 ? -0.301 1.032 8.728 1.00 91.25 342 TRP A N 1
ATOM 2727 C CA . TRP A 1 342 ? -0.845 2.374 8.461 1.00 91.25 342 TRP A CA 1
ATOM 2728 C C . TRP A 1 342 ? -0.271 3.469 9.379 1.00 91.25 342 TRP A C 1
ATOM 2730 O O . TRP A 1 342 ? -0.259 4.636 9.010 1.00 91.25 342 TRP A O 1
ATOM 2740 N N . ARG A 1 343 ? 0.256 3.109 10.562 1.00 89.50 343 ARG A N 1
ATOM 2741 C CA . ARG A 1 343 ? 0.899 4.052 11.501 1.00 89.50 343 ARG A CA 1
ATOM 2742 C C . ARG A 1 343 ? 2.355 4.372 11.164 1.00 89.50 343 ARG A C 1
ATOM 2744 O O . ARG A 1 343 ? 2.963 5.170 11.874 1.00 89.50 343 ARG A O 1
ATOM 2751 N N . ARG A 1 344 ? 2.948 3.696 10.171 1.00 86.56 344 ARG A N 1
ATOM 2752 C CA . ARG A 1 344 ? 4.306 3.943 9.642 1.00 86.56 344 ARG A CA 1
ATOM 2753 C C . ARG A 1 344 ? 5.395 4.086 10.714 1.00 86.56 344 ARG A C 1
ATOM 2755 O O . ARG A 1 344 ? 6.339 4.852 10.578 1.00 86.56 344 ARG A O 1
ATOM 2762 N N . ASN A 1 345 ? 5.247 3.349 11.817 1.00 83.50 345 ASN A N 1
ATOM 2763 C CA . ASN A 1 345 ? 6.140 3.394 12.976 1.00 83.50 345 ASN A CA 1
ATOM 2764 C C . ASN A 1 345 ? 6.293 4.781 13.654 1.00 83.50 345 ASN A C 1
ATOM 2766 O O . ASN A 1 345 ? 7.244 4.989 14.404 1.00 83.50 345 ASN A O 1
ATOM 2770 N N . VAL A 1 346 ? 5.352 5.712 13.464 1.00 86.50 346 VAL A N 1
ATOM 2771 C CA . VAL A 1 346 ? 5.400 7.048 14.080 1.00 86.50 346 VAL A CA 1
ATOM 2772 C C . VAL A 1 346 ? 5.082 6.955 15.578 1.00 86.50 346 VAL A C 1
ATOM 2774 O O . VAL A 1 346 ? 3.960 6.629 15.974 1.00 86.50 346 VAL A O 1
ATOM 2777 N N . ASN A 1 347 ? 6.060 7.264 16.437 1.00 83.94 347 ASN A N 1
ATOM 2778 C CA . ASN A 1 347 ? 5.935 7.110 17.896 1.00 83.94 347 ASN A CA 1
ATOM 2779 C C . ASN A 1 347 ? 4.751 7.887 18.493 1.00 83.94 347 ASN A C 1
ATOM 2781 O O . ASN A 1 347 ? 4.009 7.336 19.306 1.00 83.94 347 ASN A O 1
ATOM 2785 N N . GLY A 1 348 ? 4.512 9.125 18.044 1.00 85.75 348 GLY A N 1
ATOM 2786 C CA . GLY A 1 348 ? 3.377 9.930 18.512 1.00 85.75 348 GLY A CA 1
ATOM 2787 C C . GLY A 1 348 ? 2.019 9.268 18.247 1.00 85.75 348 GLY A C 1
ATOM 2788 O O . GLY A 1 348 ? 1.147 9.271 19.113 1.00 85.75 348 GLY A O 1
ATOM 2789 N N . MET A 1 349 ? 1.862 8.609 17.095 1.00 88.81 349 MET A N 1
ATOM 2790 C CA . MET A 1 349 ? 0.632 7.888 16.746 1.00 88.81 349 MET A CA 1
ATOM 2791 C C . MET A 1 349 ? 0.443 6.599 17.551 1.00 88.81 349 MET A C 1
ATOM 2793 O O . MET A 1 349 ? -0.688 6.160 17.772 1.00 88.81 349 MET A O 1
ATOM 2797 N N . LYS A 1 350 ? 1.534 5.965 17.993 1.00 87.75 350 LYS A N 1
ATOM 2798 C CA . LYS A 1 350 ? 1.446 4.790 18.868 1.00 87.75 350 LYS A CA 1
ATOM 2799 C C . LYS A 1 350 ? 0.928 5.178 20.246 1.00 87.75 350 LYS A C 1
ATOM 2801 O O . LYS A 1 350 ? -0.031 4.572 20.710 1.00 87.75 350 LYS A O 1
ATOM 2806 N N . VAL A 1 351 ? 1.532 6.197 20.859 1.00 87.44 351 VAL A N 1
ATOM 2807 C CA . VAL A 1 351 ? 1.159 6.666 22.204 1.00 87.44 351 VAL A CA 1
ATOM 2808 C C . VAL A 1 351 ? -0.292 7.135 22.226 1.00 87.44 351 VAL A C 1
ATOM 2810 O O . VAL A 1 351 ? -1.075 6.682 23.058 1.00 87.44 351 VAL A O 1
ATOM 2813 N N . GLU A 1 352 ? -0.675 7.985 21.273 1.00 88.69 352 GLU A N 1
ATOM 2814 C CA . GLU A 1 352 ? -2.049 8.479 21.178 1.00 88.69 352 GLU A CA 1
ATOM 2815 C C . GLU A 1 352 ? -3.044 7.350 20.871 1.00 88.69 352 GLU A C 1
ATOM 2817 O O . GLU A 1 352 ? -4.133 7.310 21.436 1.00 88.69 352 GLU A O 1
ATOM 2822 N N . GLY A 1 353 ? -2.640 6.370 20.056 1.00 90.56 353 GLY A N 1
ATOM 2823 C CA . GLY A 1 353 ? -3.455 5.191 19.776 1.00 90.56 353 GLY A CA 1
ATOM 2824 C C . GLY A 1 353 ? -3.748 4.350 21.006 1.00 90.56 353 GLY A C 1
ATOM 2825 O O . GLY A 1 353 ? -4.886 3.945 21.198 1.00 90.56 353 GLY A O 1
ATOM 2826 N N . VAL A 1 354 ? -2.750 4.124 21.863 1.00 88.81 354 VAL A N 1
ATOM 2827 C CA . VAL A 1 354 ? -2.944 3.400 23.130 1.00 88.81 354 VAL A CA 1
ATOM 2828 C C . VAL A 1 354 ? -3.904 4.156 24.050 1.00 88.81 354 VAL A C 1
ATOM 2830 O O . VAL A 1 354 ? -4.748 3.537 24.692 1.00 88.81 354 VAL A O 1
ATOM 2833 N N . ARG A 1 355 ? -3.815 5.491 24.104 1.00 87.81 355 ARG A N 1
ATOM 2834 C CA . ARG A 1 355 ? -4.726 6.318 24.911 1.00 87.81 355 ARG A CA 1
ATOM 2835 C C . ARG A 1 355 ? -6.168 6.244 24.411 1.00 87.81 355 ARG A C 1
ATOM 2837 O O . ARG A 1 355 ? -7.070 6.012 25.211 1.00 87.81 355 ARG A O 1
ATOM 2844 N N . ARG A 1 356 ? -6.378 6.408 23.101 1.00 92.00 356 ARG A N 1
ATOM 2845 C CA . ARG A 1 356 ? -7.711 6.338 22.479 1.00 92.00 356 ARG A CA 1
ATOM 2846 C C . ARG A 1 356 ? -8.310 4.935 22.551 1.00 92.00 356 ARG A C 1
ATOM 2848 O O . ARG A 1 356 ? -9.505 4.816 22.792 1.00 92.00 356 ARG A O 1
ATOM 2855 N N . GLU A 1 357 ? -7.491 3.886 22.442 1.00 91.81 357 GLU A N 1
ATOM 2856 C CA . GLU A 1 357 ? -7.966 2.499 22.534 1.00 91.81 357 GLU A CA 1
ATOM 2857 C C . GLU A 1 357 ? -8.653 2.208 23.863 1.00 91.81 357 GLU A C 1
ATOM 2859 O O . GLU A 1 357 ? -9.672 1.532 23.892 1.00 91.81 357 GLU A O 1
ATOM 2864 N N . LYS A 1 358 ? -8.138 2.753 24.966 1.00 89.94 358 LYS A N 1
ATOM 2865 C CA . LYS A 1 358 ? -8.747 2.552 26.282 1.00 89.94 358 LYS A CA 1
ATOM 2866 C C . LYS A 1 358 ? -10.147 3.162 26.376 1.00 89.94 358 LYS A C 1
ATOM 2868 O O . LYS A 1 358 ? -11.031 2.552 26.962 1.00 89.94 358 LYS A O 1
ATOM 2873 N N . VAL A 1 359 ? -10.363 4.333 25.771 1.00 90.81 359 VAL A N 1
ATOM 2874 C CA . VAL A 1 359 ? -11.697 4.952 25.685 1.00 90.81 359 VAL A CA 1
ATOM 2875 C C . VAL A 1 359 ? -12.640 4.075 24.864 1.00 90.81 359 VAL A C 1
ATOM 2877 O O . VAL A 1 359 ? -13.750 3.786 25.300 1.00 90.81 359 VAL A O 1
ATOM 2880 N N . VAL A 1 360 ? -12.182 3.616 23.698 1.00 94.50 360 VAL A N 1
ATOM 2881 C CA . VAL A 1 360 ? -12.954 2.729 22.816 1.00 94.50 360 VAL A CA 1
ATOM 2882 C C . VAL A 1 360 ? -13.322 1.428 23.533 1.00 94.50 360 VAL A C 1
ATOM 2884 O O . VAL A 1 360 ? -14.461 0.977 23.458 1.00 94.50 360 VAL A O 1
ATOM 2887 N N . GLU A 1 361 ? -12.384 0.839 24.266 1.00 93.25 361 GLU A N 1
ATOM 2888 C CA . GLU A 1 361 ? -12.599 -0.390 25.023 1.00 93.25 361 GLU A CA 1
ATOM 2889 C C . GLU A 1 361 ? -13.637 -0.208 26.140 1.00 93.25 361 GLU A C 1
ATOM 2891 O O . GLU A 1 361 ? -14.501 -1.063 26.320 1.00 93.25 361 GLU A O 1
ATOM 2896 N N . LEU A 1 362 ? -13.624 0.928 26.844 1.00 91.88 362 LEU A N 1
ATOM 2897 C CA . LEU A 1 362 ? -14.650 1.245 27.843 1.00 91.88 362 LEU A CA 1
ATOM 2898 C C . LEU A 1 362 ? -16.044 1.346 27.221 1.00 91.88 362 LEU A C 1
ATOM 2900 O O . LEU A 1 362 ? -16.993 0.777 27.756 1.00 91.88 362 LEU A O 1
ATOM 2904 N N . VAL A 1 363 ? -16.165 2.022 26.076 1.00 93.00 363 VAL A N 1
ATOM 2905 C CA . VAL A 1 363 ? -17.441 2.115 25.354 1.00 93.00 363 VAL A CA 1
ATOM 2906 C C . VAL A 1 363 ? -17.912 0.725 24.915 1.00 93.00 363 VAL A C 1
ATOM 2908 O O . VAL A 1 363 ? -19.066 0.380 25.156 1.00 93.00 363 VAL A O 1
ATOM 2911 N N . ARG A 1 364 ? -17.026 -0.114 24.355 1.00 94.56 364 ARG A N 1
ATOM 2912 C CA . ARG A 1 364 ? -17.362 -1.498 23.967 1.00 94.56 364 ARG A CA 1
ATOM 2913 C C . ARG A 1 364 ? -17.842 -2.335 25.148 1.00 94.56 364 ARG A C 1
ATOM 2915 O O . ARG A 1 364 ? -18.831 -3.047 25.012 1.00 94.56 364 ARG A O 1
ATOM 2922 N N . ARG A 1 365 ? -17.175 -2.236 26.301 1.00 92.88 365 ARG A N 1
ATOM 2923 C CA . ARG A 1 365 ? -17.576 -2.957 27.518 1.00 92.88 365 ARG A CA 1
ATOM 2924 C C . ARG A 1 365 ? -18.941 -2.518 28.028 1.00 92.88 365 ARG A C 1
ATOM 2926 O O . ARG A 1 365 ? -19.720 -3.375 28.421 1.00 92.88 365 ARG A O 1
ATOM 2933 N N . LEU A 1 366 ? -19.235 -1.217 27.999 1.00 92.25 366 LEU A N 1
ATOM 2934 C CA . LEU A 1 366 ? -20.555 -0.708 28.375 1.00 92.25 366 LEU A CA 1
ATOM 2935 C C . LEU A 1 366 ? -21.630 -1.216 27.415 1.00 92.25 366 LEU A C 1
ATOM 2937 O O . LEU A 1 366 ? -22.624 -1.755 27.872 1.00 92.25 366 LEU A O 1
ATOM 2941 N N . ILE A 1 367 ? -21.411 -1.129 26.099 1.00 94.31 367 ILE A N 1
ATOM 2942 C CA . ILE A 1 367 ? -22.372 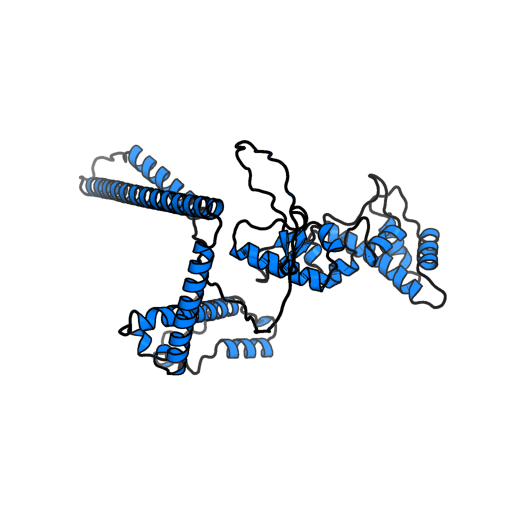-1.616 25.091 1.00 94.31 367 ILE A CA 1
ATOM 2943 C C . ILE A 1 367 ? -22.588 -3.138 25.188 1.00 94.31 367 ILE A C 1
ATOM 2945 O O . ILE A 1 367 ? -23.660 -3.628 24.849 1.00 94.31 367 ILE A O 1
ATOM 2949 N N . ALA A 1 368 ? -21.597 -3.897 25.664 1.00 92.94 368 ALA A N 1
ATOM 2950 C CA . ALA A 1 368 ? -21.736 -5.335 25.886 1.00 92.94 368 ALA A CA 1
ATOM 2951 C C . ALA A 1 368 ? -22.636 -5.695 27.088 1.00 92.94 368 ALA A C 1
ATOM 2953 O O . ALA A 1 368 ? -23.011 -6.858 27.231 1.00 92.94 368 ALA A O 1
ATOM 2954 N N . GLN A 1 369 ? -22.973 -4.736 27.956 1.00 92.69 369 GLN A N 1
ATOM 2955 C CA . GLN A 1 369 ? -23.894 -4.942 29.073 1.00 92.69 369 GLN A CA 1
ATOM 2956 C C . GLN A 1 369 ? -25.354 -4.756 28.633 1.00 92.69 369 GLN A C 1
ATOM 2958 O O . GLN A 1 369 ? -25.675 -3.928 27.782 1.00 92.69 369 GLN A O 1
ATOM 2963 N N . GLU A 1 370 ? -26.270 -5.498 29.256 1.00 91.62 370 GLU A N 1
ATOM 2964 C CA . GLU A 1 370 ? -27.699 -5.406 28.950 1.00 91.62 370 GLU A CA 1
ATOM 2965 C C . GLU A 1 370 ? -28.263 -4.007 29.273 1.00 91.62 370 GLU A C 1
ATOM 2967 O O . GLU A 1 370 ? -27.964 -3.416 30.312 1.00 91.62 370 GLU A O 1
ATOM 2972 N N . GLY A 1 371 ? -29.079 -3.456 28.367 1.00 91.31 371 GLY A N 1
ATOM 2973 C CA . GLY A 1 371 ? -29.723 -2.143 28.526 1.00 91.31 371 GLY A CA 1
ATOM 2974 C C . GLY A 1 371 ? -28.879 -0.931 28.105 1.00 91.31 371 GLY A C 1
ATOM 2975 O O . GLY A 1 371 ? -29.406 0.193 28.046 1.00 91.31 371 GLY A O 1
ATOM 2976 N N . TRP A 1 372 ? -27.608 -1.144 27.756 1.00 93.94 372 TRP A N 1
ATOM 2977 C CA . TRP A 1 372 ? -26.716 -0.111 27.242 1.00 93.94 372 TRP A CA 1
ATOM 2978 C C . TRP A 1 372 ? -26.749 -0.040 25.717 1.00 93.94 372 TRP A C 1
ATOM 2980 O O . TRP A 1 372 ? -26.689 -1.041 25.013 1.00 93.94 372 TRP A O 1
ATOM 2990 N N . ASP A 1 373 ? -26.818 1.183 25.209 1.00 93.75 373 ASP A N 1
ATOM 2991 C CA . ASP A 1 373 ? -26.622 1.501 23.799 1.00 93.75 373 ASP A CA 1
ATOM 2992 C C . ASP A 1 373 ? -25.456 2.490 23.664 1.00 93.75 373 ASP A C 1
ATOM 2994 O O . ASP A 1 373 ? -24.972 3.048 24.657 1.00 93.75 373 ASP A O 1
ATOM 2998 N N . GLU A 1 374 ? -24.982 2.700 22.434 1.00 92.62 374 GLU A N 1
ATOM 2999 C CA . GLU A 1 374 ? -23.843 3.582 22.152 1.00 92.62 374 GLU A CA 1
ATOM 3000 C C . GLU A 1 374 ? -24.045 4.992 22.734 1.00 92.62 374 GLU A C 1
ATOM 3002 O O . GLU A 1 374 ? -23.146 5.553 23.366 1.00 92.62 374 GLU A O 1
ATOM 3007 N N . ALA A 1 375 ? -25.248 5.552 22.582 1.00 93.06 375 ALA A N 1
ATOM 3008 C CA . ALA A 1 375 ? -25.560 6.901 23.036 1.00 93.06 375 ALA A CA 1
ATOM 3009 C C . ALA A 1 375 ? -25.539 7.015 24.569 1.00 93.06 375 ALA A C 1
ATOM 3011 O O . ALA A 1 375 ? -24.991 7.980 25.110 1.00 93.06 375 ALA A O 1
ATOM 3012 N N . LYS A 1 376 ? -26.099 6.029 25.282 1.00 93.12 376 LYS A N 1
ATOM 3013 C CA . LYS A 1 376 ? -26.065 5.956 26.749 1.00 93.12 376 LYS A CA 1
ATOM 3014 C C . LYS A 1 376 ? -24.645 5.779 27.267 1.00 93.12 376 LYS A C 1
ATOM 3016 O O . LYS A 1 376 ? -24.272 6.476 28.209 1.00 93.12 376 LYS A O 1
ATOM 3021 N N . ALA A 1 377 ? -23.858 4.893 26.654 1.00 92.38 377 ALA A N 1
ATOM 3022 C CA . ALA A 1 377 ? -22.476 4.638 27.054 1.00 92.38 377 ALA A CA 1
ATOM 3023 C C . ALA A 1 377 ? -21.619 5.908 26.937 1.00 92.38 377 ALA A C 1
ATOM 3025 O O . ALA A 1 377 ? -20.964 6.307 27.902 1.00 92.38 377 ALA A O 1
ATOM 3026 N N . LEU A 1 378 ? -21.687 6.594 25.792 1.00 91.88 378 LEU A N 1
ATOM 3027 C CA . LEU A 1 378 ? -20.955 7.843 25.574 1.00 91.88 378 LEU A CA 1
ATOM 3028 C C . LEU A 1 378 ? -21.406 8.946 26.536 1.00 91.88 378 LEU A C 1
ATOM 3030 O O . LEU A 1 378 ? -20.562 9.570 27.178 1.00 91.88 378 LEU A O 1
ATOM 3034 N N . ARG A 1 379 ? -22.720 9.138 26.712 1.00 92.44 379 ARG A N 1
ATOM 3035 C CA . ARG A 1 379 ? -23.258 10.144 27.641 1.00 92.44 379 ARG A CA 1
ATOM 3036 C C . ARG A 1 379 ? -22.830 9.878 29.086 1.00 92.44 379 ARG A C 1
ATOM 3038 O O . ARG A 1 379 ? -22.499 10.814 29.809 1.00 92.44 379 ARG A O 1
ATOM 3045 N N . PHE A 1 380 ? -22.829 8.617 29.513 1.00 91.94 380 PHE A N 1
ATOM 3046 C CA . PHE A 1 380 ? -22.363 8.233 30.844 1.00 91.94 380 PHE A CA 1
ATOM 3047 C C . PHE A 1 380 ? -20.882 8.566 31.042 1.00 91.94 380 PHE A C 1
ATOM 3049 O O . PHE A 1 380 ? -20.526 9.177 32.051 1.00 91.94 380 PHE A O 1
ATOM 3056 N N . LEU A 1 381 ? -20.028 8.211 30.077 1.00 90.12 381 LEU A N 1
ATOM 3057 C CA . LEU A 1 381 ? -18.597 8.497 30.162 1.00 90.12 381 LEU A CA 1
ATOM 3058 C C . LEU A 1 381 ? -18.305 10.002 30.114 1.00 90.12 381 LEU A C 1
ATOM 3060 O O . LEU A 1 381 ? -17.434 10.459 30.845 1.00 90.12 381 LEU A O 1
ATOM 3064 N N . GLU A 1 382 ? -19.049 10.784 29.330 1.00 89.19 382 GLU A N 1
ATOM 3065 C CA . GLU A 1 382 ? -18.909 12.247 29.301 1.00 89.19 382 GLU A CA 1
ATOM 3066 C C . GLU A 1 382 ? -19.241 12.892 30.652 1.00 89.19 382 GLU A C 1
ATOM 3068 O O . GLU A 1 382 ? -18.546 13.815 31.077 1.00 89.19 382 GLU A O 1
ATOM 3073 N N . VAL A 1 383 ? -20.269 12.390 31.345 1.00 88.12 383 VAL A N 1
ATOM 3074 C CA . VAL A 1 383 ? -20.668 12.893 32.669 1.00 88.12 383 VAL A CA 1
ATOM 3075 C C . VAL A 1 383 ? -19.690 12.444 33.757 1.00 88.12 383 VAL A C 1
ATOM 3077 O O . VAL A 1 383 ? -19.306 13.250 34.604 1.00 88.12 383 VAL A O 1
ATOM 3080 N N . LYS A 1 384 ? -19.289 11.167 33.758 1.00 86.56 384 LYS A N 1
ATOM 3081 C CA . LYS A 1 384 ? -18.465 10.585 34.830 1.00 86.56 384 LYS A CA 1
ATOM 3082 C C . LYS A 1 384 ? -16.973 10.893 34.668 1.00 86.56 384 LYS A C 1
ATOM 3084 O O . LYS A 1 384 ? -16.271 11.041 35.665 1.00 86.56 384 LYS A O 1
ATOM 3089 N N . TYR A 1 385 ? -16.500 11.016 33.430 1.00 84.44 385 TYR A N 1
ATOM 3090 C CA . TYR A 1 385 ? -15.091 11.200 33.085 1.00 84.44 385 TYR A CA 1
ATOM 3091 C C . TYR A 1 385 ? -14.909 12.290 32.010 1.00 84.44 385 TYR A C 1
ATOM 3093 O O . TYR A 1 385 ? -14.453 12.007 30.897 1.00 84.44 385 TYR A O 1
ATOM 3101 N N . PRO A 1 386 ? -15.246 13.556 32.315 1.00 79.62 386 PRO A N 1
ATOM 3102 C CA . PRO A 1 386 ? -15.113 14.643 31.354 1.00 79.62 386 PRO A CA 1
ATOM 3103 C C . PRO A 1 386 ? -13.644 14.861 30.966 1.00 79.62 386 PRO A C 1
ATOM 3105 O O . PRO A 1 386 ? -12.755 14.868 31.820 1.00 79.62 386 PRO A O 1
ATOM 3108 N N . ILE A 1 387 ? -13.382 15.097 29.677 1.00 77.31 387 ILE A N 1
ATOM 3109 C CA . ILE A 1 387 ? -12.053 15.486 29.190 1.00 77.31 387 ILE A CA 1
ATOM 3110 C C . ILE A 1 387 ? -11.884 16.998 29.434 1.00 77.31 387 ILE A C 1
ATOM 3112 O O . ILE A 1 387 ? -12.556 17.791 28.775 1.00 77.31 387 ILE A O 1
ATOM 3116 N N . PRO A 1 388 ? -11.008 17.444 30.356 1.00 67.06 388 PRO A N 1
ATOM 3117 C CA . PRO A 1 388 ? -10.781 18.866 30.585 1.00 67.06 388 PRO A CA 1
ATOM 3118 C C . PRO A 1 388 ? -10.198 19.539 29.337 1.00 67.06 388 PRO A C 1
ATOM 3120 O O . PRO A 1 388 ? -9.111 19.189 28.874 1.00 67.06 388 PRO A O 1
ATOM 3123 N N . SER A 1 389 ? -10.897 20.563 28.850 1.00 58.72 389 SER A N 1
ATOM 3124 C CA . SER A 1 389 ? -10.589 21.324 27.630 1.00 58.72 389 SER A CA 1
ATOM 3125 C C . SER A 1 389 ? -9.223 22.019 27.634 1.00 58.72 389 SER A C 1
ATOM 3127 O O . SER A 1 389 ? -8.701 22.358 26.577 1.00 58.72 389 SER A O 1
ATOM 3129 N N . ASN A 1 390 ? -8.618 22.218 28.809 1.00 53.84 390 ASN A N 1
ATOM 3130 C CA . ASN A 1 390 ? -7.445 23.077 28.973 1.00 53.84 390 ASN A CA 1
ATOM 3131 C C . ASN A 1 390 ? -6.108 22.329 29.103 1.00 53.84 390 ASN A C 1
ATOM 3133 O O . ASN A 1 390 ? -5.081 22.949 29.372 1.00 53.84 390 ASN A O 1
ATOM 3137 N N . ASN A 1 391 ? -6.084 20.999 28.954 1.00 51.16 391 ASN A N 1
ATOM 3138 C CA . ASN A 1 391 ? -4.859 20.235 29.180 1.00 51.16 391 ASN A CA 1
ATOM 3139 C C . ASN A 1 391 ? -4.560 19.269 28.032 1.00 51.16 391 ASN A C 1
ATOM 3141 O O . ASN A 1 391 ? -5.104 18.168 27.948 1.00 51.16 391 ASN A O 1
ATOM 3145 N N . LYS A 1 392 ? -3.644 19.709 27.160 1.00 53.31 392 LYS A N 1
ATOM 3146 C CA . LYS A 1 392 ? -3.338 19.137 25.838 1.00 53.31 392 LYS A CA 1
ATOM 3147 C C . LYS A 1 392 ? -2.929 17.656 25.844 1.00 53.31 392 LYS A C 1
ATOM 3149 O O . LYS A 1 392 ? -2.860 17.075 24.772 1.00 53.31 392 LYS A O 1
ATOM 3154 N N . ASN A 1 393 ? -2.654 17.050 27.005 1.00 51.12 393 ASN A N 1
ATOM 3155 C CA . ASN A 1 393 ? -2.192 15.660 27.111 1.00 51.12 393 ASN A CA 1
ATOM 3156 C C . ASN A 1 393 ? -2.700 14.865 28.335 1.00 51.12 393 ASN A C 1
ATOM 3158 O O . ASN A 1 393 ? -2.431 13.667 28.400 1.00 51.12 393 ASN A O 1
ATOM 3162 N N . SER A 1 394 ? -3.401 15.475 29.305 1.00 55.03 394 SER A N 1
ATOM 3163 C CA . SER A 1 394 ? -3.726 14.810 30.589 1.00 55.03 394 SER A CA 1
ATOM 3164 C C . SER A 1 394 ? -5.193 14.409 30.756 1.00 55.03 394 SER A C 1
ATOM 3166 O O . SER A 1 394 ? -5.497 13.586 31.615 1.00 55.03 394 SER A O 1
ATOM 3168 N N . GLY A 1 395 ? -6.105 14.948 29.939 1.00 58.34 395 GLY A N 1
ATOM 3169 C CA . GLY A 1 395 ? -7.536 14.675 30.080 1.00 58.34 395 GLY A CA 1
ATOM 3170 C C . GLY A 1 395 ? -7.893 13.215 29.803 1.00 58.34 395 GLY A C 1
ATOM 3171 O O . GLY A 1 395 ? -8.492 12.562 30.647 1.00 58.34 395 GLY A O 1
ATOM 3172 N N . ILE A 1 396 ? -7.428 12.674 28.672 1.00 59.47 396 ILE A N 1
ATOM 3173 C CA . ILE A 1 396 ? -7.634 11.260 28.315 1.00 59.47 396 ILE A CA 1
ATOM 3174 C C . ILE A 1 396 ? -6.916 10.341 29.312 1.00 59.47 396 ILE A C 1
ATOM 3176 O O . ILE A 1 396 ? -7.451 9.305 29.685 1.00 59.47 396 ILE A O 1
ATOM 3180 N N . GLN A 1 397 ? -5.735 10.743 29.797 1.00 58.59 397 GLN A N 1
ATOM 3181 C CA . GLN A 1 397 ? -4.986 9.973 30.790 1.00 58.59 397 GLN A CA 1
ATOM 3182 C C . GLN A 1 397 ? -5.761 9.840 32.111 1.00 58.59 397 GLN A C 1
ATOM 3184 O O . GLN A 1 397 ? -5.788 8.759 32.679 1.00 58.59 397 GLN A O 1
ATOM 3189 N N . LYS A 1 398 ? -6.474 10.883 32.556 1.00 59.59 398 LYS A N 1
ATOM 3190 C CA . LYS A 1 398 ? -7.330 10.800 33.750 1.00 59.59 398 LYS A CA 1
ATOM 3191 C C . LYS A 1 398 ? -8.526 9.865 33.567 1.00 59.59 398 LYS A C 1
ATOM 3193 O O . LYS A 1 398 ? -8.798 9.080 34.463 1.00 59.59 398 LYS A O 1
ATOM 3198 N N . VAL A 1 399 ? -9.205 9.900 32.415 1.00 59.50 399 VAL A N 1
ATOM 3199 C CA . VAL A 1 399 ? -10.283 8.932 32.105 1.00 59.50 399 VAL A CA 1
ATOM 3200 C C . VAL A 1 399 ? -9.748 7.501 32.179 1.00 59.50 399 VAL A C 1
ATOM 3202 O O . VAL A 1 399 ? -10.374 6.612 32.747 1.00 59.50 399 VAL A O 1
ATOM 3205 N N . VAL A 1 400 ? -8.552 7.306 31.630 1.00 59.44 400 VAL A N 1
ATOM 3206 C CA . VAL A 1 400 ? -7.838 6.035 31.601 1.00 59.44 400 VAL A CA 1
ATOM 3207 C C . VAL A 1 400 ? -7.441 5.546 32.993 1.00 59.44 400 VAL A C 1
ATOM 3209 O O . VAL A 1 400 ? -7.653 4.374 33.292 1.00 59.44 400 VAL A O 1
ATOM 3212 N N . ASP A 1 401 ? -6.876 6.416 33.824 1.00 59.66 401 ASP A N 1
ATOM 3213 C CA . ASP A 1 401 ? -6.369 6.045 35.144 1.00 59.66 401 ASP A CA 1
ATOM 3214 C C . ASP A 1 401 ? -7.530 5.833 36.137 1.00 59.66 401 ASP A C 1
ATOM 3216 O O . ASP A 1 401 ? -7.486 4.907 36.937 1.00 59.66 401 ASP A O 1
ATOM 3220 N N . SER A 1 402 ? -8.619 6.607 36.035 1.00 57.94 402 SER A N 1
ATOM 3221 C CA . SER A 1 402 ? -9.803 6.491 36.910 1.00 57.94 402 SER A CA 1
ATOM 3222 C C . SER A 1 402 ? -10.793 5.382 36.522 1.00 57.94 402 SER A C 1
ATOM 3224 O O . SER A 1 402 ? -11.781 5.166 37.226 1.00 57.94 402 SER A O 1
ATOM 3226 N N . SER A 1 403 ? -10.570 4.699 35.396 1.00 52.81 403 SER A N 1
ATOM 3227 C CA . SER A 1 403 ? -11.393 3.557 34.963 1.00 52.81 403 SER A CA 1
ATOM 3228 C C . SER A 1 403 ? -10.824 2.202 35.395 1.00 52.81 403 SER A C 1
ATOM 3230 O O . SER A 1 403 ? -11.477 1.183 35.186 1.00 52.81 403 SER A O 1
ATOM 3232 N N . ILE A 1 404 ? -9.626 2.178 35.995 1.00 50.47 404 ILE A N 1
ATOM 3233 C CA . ILE A 1 404 ? -9.024 0.962 36.565 1.00 50.47 404 ILE A CA 1
ATOM 3234 C C . ILE A 1 404 ? -9.756 0.532 37.851 1.00 50.47 404 ILE A C 1
ATOM 3236 O O . ILE A 1 404 ? -9.795 -0.654 38.145 1.00 50.47 404 ILE A O 1
ATOM 3240 N N . ASP A 1 405 ? -10.416 1.459 38.553 1.00 46.16 405 ASP A N 1
ATOM 3241 C CA . ASP A 1 405 ? -11.003 1.205 39.879 1.00 46.16 405 ASP A CA 1
ATOM 3242 C C . ASP A 1 405 ? -12.472 0.724 39.869 1.00 46.16 405 ASP A C 1
ATOM 3244 O O . ASP A 1 405 ? -13.079 0.586 40.927 1.00 46.16 405 ASP A O 1
ATOM 3248 N N . TYR A 1 406 ? -13.082 0.504 38.697 1.00 47.78 406 TYR A N 1
ATOM 3249 C CA . TYR A 1 406 ? -14.499 0.095 38.576 1.00 47.78 406 TYR A CA 1
ATOM 3250 C C . TYR A 1 406 ? -14.732 -1.118 37.657 1.00 47.78 406 TYR A C 1
ATOM 3252 O O . TYR A 1 406 ? -15.861 -1.362 37.225 1.00 47.78 406 TYR A O 1
ATOM 3260 N N . VAL A 1 407 ? -13.668 -1.873 37.377 1.00 40.59 407 VAL A N 1
ATOM 3261 C CA . VAL A 1 407 ? -13.714 -3.256 36.868 1.00 40.59 407 VAL A CA 1
ATOM 3262 C C . VAL A 1 407 ? -13.315 -4.166 38.016 1.00 40.59 407 VAL A C 1
ATOM 3264 O O . VAL A 1 407 ? -13.912 -5.258 38.119 1.00 40.59 407 VAL A O 1
#

InterPro domains:
  IPR022210 Transcription activator GCR1-like domain [PF12550] (313-382)
  IPR038279 Ndc10, domain 2 superfamily [G3DSA:1.10.443.20] (1-126)

Sequence (407 aa):
MLALAGFNGERKDSYFISRDELNEEKAYQERLEEHGNDARDNALVYFLNLMRYLRTVLLQDMAVMAPQHPDLFLLKFSPFNTDSFRQFSSQSTAIITLAEAEAEANLKHLPEEYAASVSGALRSTMIKQEQHRQEVEQQNLELRRDMFELIQVLGDCMSAPKSKKRKFPESLVQRFTGTSSKYIAELGSQLPESSRPTKRVHLEPSALEHETVSNTTSPTLASPTVITSAPSKAPAISGSGTVYPFSAFPLSTNLEIRAAQVREISILESKLPPERLKHNSFEWLDDSPRRGVSEWLPEFSGYWKPSPGQTPSLKDIWNENEYGIGHRFSIKELRANWGVRWRRNVNGMKVEGVRREKVVELVRRLIAQEGWDEAKALRFLEVKYPIPSNNKNSGIQKVVDSSIDYV

Secondary structure (DSSP, 8-state):
---SS---TT-GGGG---TTT--HHHHHHHHHHHHGGGG--HHHHHHHHHHHHHHHHHHHHHHHHTTT-TT-GGGGSTTTTSHHHHHHHHHHHHHHHHHHHHHHHHHHTS-HHHHHHHHHHHHHHHHHHHHHHHHHHHHHHHHHHHHHHHHHHHHHHHHS-TT--PPP-HHHHHHHHHHHHHHHHHHTT----------------------------------------PPP-PPEE-TT--EE-TTT----SSHHHHHHHHHHHHHHHHHS-HHHHHTS-EEEE---TTT---EEEE---SS---STTPPPPHHHHHHHHHT-STTPPPHHHHHHHHTTGGGTT-HHHHHHHHHHHHHHHHHHHHHTSTT--HHHHHHHHHHHS---TT-TTTHHHHHHHTTGGG-

Radius of gyration: 33.11 Å; chains: 1; bounding box: 99×64×78 Å